Protein AF-A0A318T5K5-F1 (afdb_monomer_lite)

Organism: NCBI:txid314237

InterPro domains:
  IPR006528 Phage head morphogenesis domain [PF04233] (236-348)

Structure (mmCIF, N/CA/C/O backbone):
data_AF-A0A318T5K5-F1
#
_entry.id   AF-A0A318T5K5-F1
#
loop_
_atom_site.group_PDB
_atom_site.id
_atom_site.type_symbol
_atom_site.label_atom_id
_atom_site.label_alt_id
_atom_site.label_comp_id
_atom_site.label_asym_id
_atom_site.label_entity_id
_atom_site.label_seq_id
_atom_site.pdbx_PDB_ins_code
_atom_site.Cartn_x
_atom_site.Cartn_y
_atom_site.Cartn_z
_atom_site.occupancy
_atom_site.B_iso_or_equiv
_atom_site.auth_seq_id
_atom_site.auth_comp_id
_atom_site.auth_asym_id
_atom_site.auth_atom_id
_atom_site.pdbx_PDB_model_num
ATOM 1 N N . MET A 1 1 ? 43.529 74.115 12.058 1.00 31.30 1 MET A N 1
ATOM 2 C CA . MET A 1 1 ? 42.059 74.307 12.069 1.00 31.30 1 MET A CA 1
ATOM 3 C C . MET A 1 1 ? 41.408 73.119 11.361 1.00 31.30 1 MET A C 1
ATOM 5 O O . MET A 1 1 ? 42.094 72.439 10.617 1.00 31.30 1 MET A O 1
ATOM 9 N N . SER A 1 2 ? 40.163 72.822 11.719 1.00 29.81 2 SER A N 1
ATOM 10 C CA . SER A 1 2 ? 39.482 71.515 11.804 1.00 29.81 2 SER A CA 1
ATOM 11 C C . SER A 1 2 ? 39.130 70.724 10.528 1.00 29.81 2 SER A C 1
ATOM 13 O O . SER A 1 2 ? 38.840 71.334 9.507 1.00 29.81 2 SER A O 1
ATOM 15 N N . MET A 1 3 ? 38.928 69.406 10.763 1.00 29.36 3 MET A N 1
ATOM 16 C CA . MET A 1 3 ? 37.902 68.467 10.219 1.00 29.36 3 MET A CA 1
ATOM 17 C C . MET A 1 3 ? 37.990 68.085 8.718 1.00 29.36 3 MET A C 1
ATOM 19 O O . MET A 1 3 ? 38.374 68.901 7.899 1.00 29.36 3 MET A O 1
ATOM 23 N N . ASP A 1 4 ? 37.671 66.864 8.256 1.00 35.84 4 ASP A N 1
ATOM 24 C CA . ASP A 1 4 ? 36.642 65.900 8.692 1.00 35.84 4 ASP A CA 1
ATOM 25 C C . ASP A 1 4 ? 36.812 64.495 8.027 1.00 35.84 4 ASP A C 1
ATOM 27 O O . ASP A 1 4 ? 37.398 64.411 6.949 1.00 35.84 4 ASP A O 1
ATOM 31 N N . ARG A 1 5 ? 36.146 63.466 8.604 1.00 31.28 5 ARG A N 1
ATOM 32 C CA . ARG A 1 5 ? 35.681 62.152 8.040 1.00 31.28 5 ARG A CA 1
ATOM 33 C C . ARG A 1 5 ? 36.739 61.102 7.597 1.00 31.28 5 ARG A C 1
ATOM 35 O O . ARG A 1 5 ? 37.682 61.433 6.904 1.00 31.28 5 ARG A O 1
ATOM 42 N N . ARG A 1 6 ? 36.624 59.777 7.835 1.00 28.22 6 ARG A N 1
ATOM 43 C CA . ARG A 1 6 ? 35.539 58.881 8.319 1.00 28.22 6 ARG A CA 1
ATOM 44 C C . ARG A 1 6 ? 36.108 57.526 8.835 1.00 28.22 6 ARG A C 1
ATOM 46 O O . ARG A 1 6 ? 36.976 56.948 8.189 1.00 28.22 6 ARG A O 1
ATOM 53 N N . GLU A 1 7 ? 35.566 57.059 9.966 1.00 28.12 7 GLU A N 1
ATOM 54 C CA . GLU A 1 7 ? 35.628 55.740 10.659 1.00 28.12 7 GLU A CA 1
ATOM 55 C C . GLU A 1 7 ? 35.096 54.536 9.839 1.00 28.12 7 GLU A C 1
ATOM 57 O O . GLU A 1 7 ? 34.451 54.757 8.819 1.00 28.12 7 GLU A O 1
ATOM 62 N N . ALA A 1 8 ? 35.126 53.248 10.238 1.00 28.94 8 ALA A N 1
ATOM 63 C CA . ALA A 1 8 ? 35.823 52.356 11.203 1.00 28.94 8 ALA A CA 1
ATOM 64 C C . ALA A 1 8 ? 34.998 51.024 11.187 1.00 28.94 8 ALA A C 1
ATOM 66 O O . ALA A 1 8 ? 33.782 51.070 11.044 1.00 28.94 8 ALA A O 1
ATOM 67 N N . VAL A 1 9 ? 35.573 49.824 11.029 1.00 30.38 9 VAL A N 1
ATOM 68 C CA . VAL A 1 9 ? 36.109 48.873 12.038 1.00 30.38 9 VAL A CA 1
ATOM 69 C C . VAL A 1 9 ? 35.074 48.148 12.937 1.00 30.38 9 VAL A C 1
ATOM 71 O O . VAL A 1 9 ? 34.324 48.738 13.701 1.00 30.38 9 VAL A O 1
ATOM 74 N N . TYR A 1 10 ? 35.151 46.812 12.856 1.00 26.25 10 TYR A N 1
ATOM 75 C CA . TYR A 1 10 ? 34.650 45.726 13.721 1.00 26.25 10 TYR A CA 1
ATOM 76 C C . TYR A 1 10 ? 35.049 45.839 15.214 1.00 26.25 10 TYR A C 1
ATOM 78 O O . TYR A 1 10 ? 36.220 46.108 15.473 1.00 26.25 10 TYR A O 1
ATOM 86 N N . ARG A 1 11 ? 34.194 45.414 16.176 1.00 27.47 11 ARG A N 1
ATOM 87 C CA . ARG A 1 11 ? 34.584 44.555 17.338 1.00 27.47 11 ARG A CA 1
ATOM 88 C C . ARG A 1 11 ? 33.427 44.106 18.262 1.00 27.47 11 ARG A C 1
ATOM 90 O O . ARG A 1 11 ? 32.378 44.724 18.332 1.00 27.47 11 ARG A O 1
ATOM 97 N N . ARG A 1 12 ? 33.714 42.980 18.937 1.00 29.92 12 ARG A N 1
ATOM 98 C CA . ARG A 1 12 ? 32.944 42.066 19.819 1.00 29.92 12 ARG A CA 1
ATOM 99 C C . ARG A 1 12 ? 32.462 42.637 21.171 1.00 29.92 12 ARG A C 1
ATOM 101 O O . ARG A 1 12 ? 33.115 43.525 21.707 1.00 29.92 12 ARG A O 1
ATOM 108 N N . GLY A 1 13 ? 31.490 41.951 21.800 1.00 23.11 13 GLY A N 1
ATOM 109 C CA . GLY A 1 13 ? 31.272 41.924 23.263 1.00 23.11 13 GLY A CA 1
ATOM 110 C C . GLY A 1 13 ? 30.099 41.030 23.737 1.00 23.11 13 GLY A C 1
ATOM 111 O O . GLY A 1 13 ? 29.028 41.082 23.149 1.00 23.11 13 GLY A O 1
ATOM 112 N N . ASP A 1 14 ? 30.334 40.220 24.781 1.00 26.58 14 ASP A N 1
ATOM 113 C CA . ASP A 1 14 ? 29.481 39.208 25.462 1.00 26.58 14 ASP A CA 1
ATOM 114 C C . ASP A 1 14 ? 28.207 39.710 26.199 1.00 26.58 14 ASP A C 1
ATOM 116 O O . ASP A 1 14 ? 28.226 40.820 26.726 1.00 26.58 14 ASP A O 1
ATOM 120 N N . ARG A 1 15 ? 27.192 38.831 26.418 1.00 25.58 15 ARG A N 1
ATOM 121 C CA . ARG A 1 15 ? 26.693 38.316 27.744 1.00 25.58 15 ARG A CA 1
ATOM 122 C C . ARG A 1 15 ? 25.262 37.702 27.741 1.00 25.58 15 ARG A C 1
ATOM 124 O O . ARG A 1 15 ? 24.464 37.911 26.842 1.00 25.58 15 ARG A O 1
ATOM 131 N N . MET A 1 16 ? 25.022 36.899 28.790 1.00 23.95 16 MET A N 1
ATOM 132 C CA . MET A 1 16 ? 23.966 35.916 29.128 1.00 23.95 16 MET A CA 1
ATOM 133 C C . MET A 1 16 ? 22.477 36.345 29.253 1.00 23.95 16 MET A C 1
ATOM 135 O O . MET A 1 16 ? 22.169 37.397 29.791 1.00 23.95 16 MET A O 1
ATOM 139 N N . LEU A 1 17 ? 21.615 35.353 28.948 1.00 25.31 17 LEU A N 1
ATOM 140 C CA . LEU A 1 17 ? 20.371 34.857 29.597 1.00 25.31 17 LEU A CA 1
ATOM 141 C C . LEU A 1 17 ? 19.107 35.735 29.832 1.00 25.31 17 LEU A C 1
ATOM 143 O O . LEU A 1 17 ? 19.055 36.617 30.680 1.00 25.31 17 LEU A O 1
ATOM 147 N N . SER A 1 18 ? 18.014 35.186 29.274 1.00 23.92 18 SER A N 1
ATOM 148 C CA . SER A 1 18 ? 16.604 35.162 29.721 1.00 23.92 18 SER A CA 1
ATOM 149 C C . SER A 1 18 ? 15.608 36.205 29.181 1.00 23.92 18 SER A C 1
ATOM 151 O O . SER A 1 18 ? 15.748 37.402 29.390 1.00 23.92 18 SER A O 1
ATOM 153 N N . THR A 1 19 ? 14.539 35.661 28.574 1.00 23.31 19 THR A N 1
ATOM 154 C CA . THR A 1 19 ? 13.093 35.992 28.658 1.00 23.31 19 THR A CA 1
ATOM 155 C C . THR A 1 19 ? 12.359 36.212 27.323 1.00 23.31 19 THR A C 1
ATOM 157 O O . THR A 1 19 ? 12.718 37.039 26.501 1.00 23.31 19 THR A O 1
ATOM 160 N N . PHE A 1 20 ? 11.315 35.389 27.152 1.00 22.02 20 PHE A N 1
ATOM 161 C CA . PHE A 1 20 ? 10.048 35.581 26.434 1.00 22.02 20 PHE A CA 1
ATOM 162 C C . PHE A 1 20 ? 9.992 36.277 25.054 1.00 22.02 20 PHE A C 1
ATOM 164 O O . PHE A 1 20 ? 10.035 37.490 24.927 1.00 22.02 20 PHE A O 1
ATOM 171 N N . SER A 1 21 ? 9.653 35.448 24.056 1.00 25.73 21 SER A N 1
ATOM 172 C CA . SER A 1 21 ? 8.595 35.654 23.050 1.00 25.73 21 SER A CA 1
ATOM 173 C C . SER A 1 21 ? 8.495 37.019 22.351 1.00 25.73 21 SER A C 1
ATOM 175 O O . SER A 1 21 ? 7.758 37.894 22.789 1.00 25.73 21 SER A O 1
ATOM 177 N N . SER A 1 22 ? 9.068 37.129 21.152 1.00 25.11 22 SER A N 1
ATOM 178 C CA . SER A 1 22 ? 8.333 37.411 19.903 1.00 25.11 22 SER A CA 1
ATOM 179 C C . SER A 1 22 ? 9.318 37.616 18.743 1.00 25.11 22 SER A C 1
ATOM 181 O O . SER A 1 22 ? 10.411 38.133 18.938 1.00 25.11 22 SER A O 1
ATOM 183 N N . LEU A 1 23 ? 8.899 37.217 17.536 1.00 27.61 23 LEU A N 1
ATOM 184 C CA . LEU A 1 23 ? 9.458 37.635 16.240 1.00 27.61 23 LEU A CA 1
ATOM 185 C C . LEU A 1 23 ? 10.866 37.137 15.864 1.00 27.61 23 LEU A C 1
ATOM 187 O O . LEU A 1 23 ? 11.810 37.913 15.864 1.00 27.61 23 LEU A O 1
ATOM 191 N N . ILE A 1 24 ? 10.968 35.902 15.352 1.00 24.22 24 ILE A N 1
ATOM 192 C CA . ILE A 1 24 ? 11.846 35.615 14.199 1.00 24.22 24 ILE A CA 1
ATOM 193 C C . ILE A 1 24 ? 11.103 34.661 13.254 1.00 24.22 24 ILE A C 1
ATOM 195 O O . ILE A 1 24 ? 11.117 33.445 13.417 1.00 24.22 24 ILE A O 1
ATOM 199 N N . ASN A 1 25 ? 10.425 35.255 12.273 1.00 26.77 25 ASN A N 1
ATOM 200 C CA . ASN A 1 25 ? 10.094 34.626 10.998 1.00 26.77 25 ASN A CA 1
ATOM 201 C C . ASN A 1 25 ? 11.097 35.143 9.955 1.00 26.77 25 ASN A C 1
ATOM 203 O O . ASN A 1 25 ? 11.581 36.266 10.081 1.00 26.77 25 ASN A O 1
ATOM 207 N N . TYR A 1 26 ? 11.320 34.332 8.919 1.00 29.98 26 TYR A N 1
ATOM 208 C CA . TYR A 1 26 ? 12.215 34.521 7.766 1.00 29.98 26 TYR A CA 1
ATOM 209 C C . TYR A 1 26 ? 13.658 34.023 7.920 1.00 29.98 26 TYR A C 1
ATOM 211 O O . TYR A 1 26 ? 14.627 34.722 7.647 1.00 29.98 26 TYR A O 1
ATOM 219 N N . SER A 1 27 ? 13.791 32.728 8.195 1.00 24.48 27 SER A N 1
ATOM 220 C CA . SER A 1 27 ? 14.726 31.905 7.426 1.00 24.48 27 SER A CA 1
ATOM 221 C C . SER A 1 27 ? 13.910 30.844 6.695 1.00 24.48 27 SER A C 1
ATOM 223 O O . SER A 1 27 ? 13.472 29.849 7.264 1.00 24.48 27 SER A O 1
ATOM 225 N N . THR A 1 28 ? 13.617 31.108 5.422 1.00 23.94 28 THR A N 1
ATOM 226 C CA . THR A 1 28 ? 13.055 30.123 4.495 1.00 23.94 28 THR A CA 1
ATOM 227 C C . THR A 1 28 ? 13.914 28.861 4.535 1.00 23.94 28 THR A C 1
ATOM 229 O O . THR A 1 28 ? 15.079 28.919 4.131 1.00 23.94 28 THR A O 1
ATOM 232 N N . PRO A 1 29 ? 13.379 27.705 4.960 1.00 28.28 29 PRO A N 1
ATOM 233 C CA . PRO A 1 29 ? 13.976 26.446 4.577 1.00 28.28 29 PRO A CA 1
ATOM 234 C C . PRO A 1 29 ? 13.753 26.338 3.070 1.00 28.28 29 PRO A C 1
ATOM 236 O O . PRO A 1 29 ? 12.611 26.393 2.610 1.00 28.28 29 PRO A O 1
ATOM 239 N N . ILE A 1 30 ? 14.825 26.192 2.293 1.00 29.45 30 ILE A N 1
ATOM 240 C CA . ILE A 1 30 ? 14.720 25.685 0.923 1.00 29.45 30 ILE A CA 1
ATOM 241 C C . ILE A 1 30 ? 14.220 24.244 1.060 1.00 29.45 30 ILE A C 1
ATOM 243 O O . ILE A 1 30 ? 14.982 23.290 1.201 1.00 29.45 30 ILE A O 1
ATOM 247 N N . ALA A 1 31 ? 12.901 24.106 1.143 1.00 27.83 31 ALA A N 1
ATOM 248 C CA . ALA A 1 31 ? 12.219 22.839 1.134 1.00 27.83 31 ALA A CA 1
ATOM 249 C C . ALA A 1 31 ? 12.246 22.342 -0.309 1.00 27.83 31 ALA A C 1
ATOM 251 O O . ALA A 1 31 ? 11.509 22.835 -1.160 1.00 27.83 31 ALA A O 1
ATOM 252 N N . PHE A 1 32 ? 13.065 21.329 -0.585 1.00 30.86 32 PHE A N 1
ATOM 253 C CA . PHE A 1 32 ? 12.834 20.441 -1.721 1.00 30.86 32 PHE A CA 1
ATOM 254 C C . PHE A 1 32 ? 11.545 19.641 -1.463 1.00 30.86 32 PHE A C 1
ATOM 256 O O . PHE A 1 32 ? 11.565 18.445 -1.157 1.00 30.86 32 PHE A O 1
ATOM 263 N N . ALA A 1 33 ? 10.395 20.307 -1.555 1.00 33.12 33 ALA A N 1
ATOM 264 C CA . ALA A 1 33 ? 9.117 19.647 -1.730 1.00 33.12 33 ALA A CA 1
ATOM 265 C C . ALA A 1 33 ? 9.104 19.099 -3.161 1.00 33.12 33 ALA A C 1
ATOM 267 O O . ALA A 1 33 ? 8.717 19.788 -4.095 1.00 33.12 33 ALA A O 1
ATOM 268 N N . LYS A 1 34 ? 9.598 17.864 -3.341 1.00 39.56 34 LYS A N 1
ATOM 269 C CA . LYS A 1 34 ? 9.321 17.079 -4.553 1.00 39.56 34 LYS A CA 1
ATOM 270 C C . LYS A 1 34 ? 7.814 17.161 -4.806 1.00 39.56 34 LYS A C 1
ATOM 272 O O . LYS A 1 34 ? 7.055 16.702 -3.948 1.00 39.56 34 LYS A O 1
ATOM 277 N N . GLU A 1 35 ? 7.419 17.745 -5.935 1.00 39.66 35 GLU A N 1
ATOM 278 C CA . GLU A 1 35 ? 6.051 17.704 -6.454 1.00 39.66 35 GLU A CA 1
ATOM 279 C C . GLU A 1 35 ? 5.496 16.289 -6.269 1.00 39.66 35 GLU A C 1
ATOM 281 O O . GLU A 1 35 ? 6.107 15.295 -6.685 1.00 39.66 35 GLU A O 1
ATOM 286 N N . LYS A 1 36 ? 4.374 16.176 -5.554 1.00 48.09 36 LYS A N 1
ATOM 287 C CA . LYS A 1 36 ? 3.656 14.910 -5.446 1.00 48.09 36 LYS A CA 1
ATOM 288 C C . LYS A 1 36 ? 3.173 14.575 -6.860 1.00 48.09 36 LYS A C 1
ATOM 290 O O . LYS A 1 36 ? 2.501 15.381 -7.487 1.00 48.09 36 LYS A O 1
ATOM 295 N N . SER A 1 37 ? 3.561 13.412 -7.383 1.00 59.84 37 SER A N 1
ATOM 296 C CA . SER A 1 37 ? 3.085 12.942 -8.690 1.00 59.84 37 SER A CA 1
ATOM 297 C C . SER A 1 37 ? 1.551 12.928 -8.711 1.00 59.84 37 SER A C 1
ATOM 299 O O . SER A 1 37 ? 0.937 12.499 -7.731 1.00 59.84 37 SER A O 1
ATOM 301 N N . SER A 1 38 ? 0.945 13.354 -9.823 1.00 79.50 38 SER A N 1
ATOM 302 C CA . SER A 1 38 ? -0.515 13.364 -10.023 1.00 79.50 38 SER A CA 1
ATOM 303 C C . SER A 1 38 ? -1.174 12.008 -9.730 1.00 79.50 38 SER A C 1
ATOM 305 O O . SER A 1 38 ? -2.303 11.960 -9.240 1.00 79.50 38 SER A O 1
ATOM 307 N N . ASP A 1 39 ? -0.445 10.913 -9.963 1.00 86.69 39 ASP A N 1
ATOM 308 C CA . ASP A 1 39 ? -0.855 9.534 -9.686 1.00 86.69 39 ASP A CA 1
ATOM 309 C C . ASP A 1 39 ? -0.988 9.263 -8.178 1.00 86.69 39 ASP A C 1
ATOM 311 O O . ASP A 1 39 ? -2.012 8.772 -7.708 1.00 86.69 39 ASP A O 1
ATOM 315 N N . TYR A 1 40 ? 0.004 9.684 -7.388 1.00 90.19 40 TYR A N 1
ATOM 316 C CA . TYR A 1 40 ? -0.041 9.561 -5.930 1.00 90.19 40 TYR A CA 1
ATOM 317 C C . TYR A 1 40 ? -1.205 10.363 -5.337 1.00 90.19 40 TYR A C 1
ATOM 319 O O . TYR A 1 40 ? -1.938 9.857 -4.493 1.00 90.19 40 TYR A O 1
ATOM 327 N N . GLU A 1 41 ? -1.427 11.592 -5.809 1.00 90.75 41 GLU A N 1
ATOM 328 C CA . GLU A 1 41 ? -2.555 12.404 -5.344 1.00 90.75 41 GLU A CA 1
ATOM 329 C C . GLU A 1 41 ? -3.916 11.805 -5.709 1.00 90.75 41 GLU A C 1
ATOM 331 O O . GLU A 1 41 ? -4.863 11.928 -4.929 1.00 90.75 41 GLU A O 1
ATOM 336 N N . ARG A 1 42 ? -4.032 11.146 -6.874 1.00 93.19 42 ARG A N 1
ATOM 337 C CA . ARG A 1 42 ? -5.241 10.393 -7.237 1.00 93.19 42 ARG A CA 1
ATOM 338 C C . ARG A 1 42 ? -5.505 9.299 -6.208 1.00 93.19 42 ARG A C 1
ATOM 340 O O . ARG A 1 42 ? -6.592 9.272 -5.631 1.00 93.19 42 ARG A O 1
ATOM 347 N N . VAL A 1 43 ? -4.511 8.449 -5.952 1.00 94.25 43 VAL A N 1
ATOM 348 C CA . VAL A 1 43 ? -4.656 7.310 -5.037 1.00 94.25 43 VAL A CA 1
ATOM 349 C C . VAL A 1 43 ? -4.958 7.783 -3.614 1.00 94.25 43 VAL A C 1
ATOM 351 O O . VAL A 1 43 ? -5.844 7.239 -2.967 1.00 94.25 43 VAL A O 1
ATOM 354 N N . GLU A 1 44 ? -4.309 8.840 -3.134 1.00 92.94 44 GLU A N 1
ATOM 355 C CA . GLU A 1 44 ? -4.573 9.407 -1.804 1.00 92.94 44 GLU A CA 1
ATOM 356 C C . GLU A 1 44 ? -6.002 9.950 -1.652 1.00 92.94 44 GLU A C 1
ATOM 358 O O . GLU A 1 44 ? -6.652 9.738 -0.621 1.00 92.94 44 GLU A O 1
ATOM 363 N N . ARG A 1 45 ? -6.530 10.626 -2.685 1.00 93.94 45 ARG A N 1
ATOM 364 C CA . ARG A 1 45 ? -7.928 11.090 -2.701 1.00 93.94 45 ARG A CA 1
ATOM 365 C C . ARG A 1 45 ? -8.910 9.919 -2.719 1.00 93.94 45 ARG A C 1
ATOM 367 O O . ARG A 1 45 ? -9.915 9.961 -2.003 1.00 93.94 45 ARG A O 1
ATOM 374 N N . LEU A 1 46 ? -8.612 8.878 -3.499 1.00 95.31 46 LEU A N 1
ATOM 375 C CA . LEU A 1 46 ? -9.397 7.646 -3.549 1.00 95.31 46 LEU A CA 1
ATOM 376 C C . LEU A 1 46 ? -9.433 6.967 -2.172 1.00 95.31 46 LEU A C 1
ATOM 378 O O . LEU A 1 46 ? -10.519 6.713 -1.651 1.00 95.31 46 LEU A O 1
ATOM 382 N N . VAL A 1 47 ? -8.266 6.751 -1.554 1.00 95.81 47 VAL A N 1
ATOM 383 C CA . VAL A 1 47 ? -8.131 6.158 -0.213 1.00 95.81 47 VAL A CA 1
ATOM 384 C C . VAL A 1 47 ? -8.941 6.953 0.805 1.00 95.81 47 VAL A C 1
ATOM 386 O O . VAL A 1 47 ? -9.805 6.384 1.466 1.00 95.81 47 VAL A O 1
ATOM 389 N N . SER A 1 48 ? -8.760 8.274 0.868 1.00 94.38 48 SER A N 1
ATOM 390 C CA . SER A 1 48 ? -9.474 9.135 1.823 1.00 94.38 48 SER A CA 1
ATOM 391 C C . SER A 1 48 ? -11.001 9.043 1.684 1.00 94.38 48 SER A C 1
ATOM 393 O O . SER A 1 48 ? -11.731 9.027 2.680 1.00 94.38 48 SER A O 1
ATOM 395 N N . THR A 1 49 ? -11.493 8.967 0.443 1.00 95.62 49 THR A N 1
ATOM 396 C CA . THR A 1 49 ? -12.928 8.859 0.137 1.00 95.62 49 THR A CA 1
ATOM 397 C C . THR A 1 49 ? -13.481 7.499 0.559 1.00 95.62 49 THR A C 1
ATOM 399 O O . THR A 1 49 ? -14.509 7.419 1.236 1.00 95.62 49 THR A O 1
ATOM 402 N N . LEU A 1 50 ? -12.787 6.419 0.200 1.00 97.19 50 LEU A N 1
ATOM 403 C CA . LEU A 1 50 ? -13.224 5.056 0.491 1.00 97.19 50 LEU A CA 1
ATOM 404 C C . LEU A 1 50 ? -13.099 4.721 1.986 1.00 97.19 50 LEU A C 1
ATOM 406 O O . LEU A 1 50 ? -14.016 4.116 2.543 1.00 97.19 50 LEU A O 1
ATOM 410 N N . GLU A 1 51 ? -12.073 5.219 2.681 1.00 97.69 51 GLU A N 1
ATOM 411 C CA . GLU A 1 51 ? -11.946 5.098 4.140 1.00 97.69 51 GLU A CA 1
ATOM 412 C C . GLU A 1 51 ? -13.133 5.738 4.871 1.00 97.69 51 GLU A C 1
ATOM 414 O O . GLU A 1 51 ? -13.633 5.195 5.861 1.00 97.69 51 GLU A O 1
ATOM 419 N N . ALA A 1 52 ? -13.624 6.886 4.388 1.00 97.44 52 ALA A N 1
ATOM 420 C CA . ALA A 1 52 ? -14.793 7.535 4.972 1.00 97.44 52 ALA A CA 1
ATOM 421 C C . ALA A 1 52 ? -16.047 6.649 4.884 1.00 97.44 52 ALA A C 1
ATOM 423 O O . ALA A 1 52 ? -16.846 6.636 5.825 1.00 97.44 52 ALA A O 1
ATOM 424 N N . SER A 1 53 ? -16.195 5.871 3.804 1.00 96.88 53 SER A N 1
ATOM 425 C CA . SER A 1 53 ? -17.324 4.953 3.619 1.00 96.88 53 SER A CA 1
ATOM 426 C C . SER A 1 53 ? -17.295 3.783 4.612 1.00 96.88 53 SER A C 1
ATOM 428 O O . SER A 1 53 ? -18.305 3.527 5.276 1.00 96.88 53 SER A O 1
ATOM 430 N N . VAL A 1 54 ? -16.131 3.149 4.805 1.00 97.62 54 VAL A N 1
ATOM 431 C CA . VAL A 1 54 ? -15.937 2.042 5.760 1.00 97.62 54 VAL A CA 1
ATOM 432 C C . VAL A 1 54 ? -16.087 2.539 7.196 1.00 97.62 54 VAL A C 1
ATOM 434 O O . VAL A 1 54 ? -16.806 1.934 7.994 1.00 97.62 54 VAL A O 1
ATOM 437 N N . ARG A 1 55 ? -15.504 3.703 7.517 1.00 98.19 55 ARG A N 1
ATOM 438 C CA . ARG A 1 55 ? -15.666 4.356 8.826 1.00 98.19 55 ARG A CA 1
ATOM 439 C C . ARG A 1 55 ? -17.136 4.624 9.140 1.00 98.19 55 ARG A C 1
ATOM 441 O O . ARG A 1 55 ? -17.595 4.331 10.243 1.00 98.19 55 ARG A O 1
ATOM 448 N N . ALA A 1 56 ? -17.882 5.174 8.182 1.00 97.38 56 ALA A N 1
ATOM 449 C CA . ALA A 1 56 ? -19.304 5.447 8.354 1.00 97.38 56 ALA A CA 1
ATOM 450 C C . ALA A 1 56 ? -20.120 4.154 8.509 1.00 97.38 56 ALA A C 1
ATOM 452 O O . ALA A 1 56 ? -21.046 4.118 9.316 1.00 97.38 56 ALA A O 1
ATOM 453 N N . ALA A 1 57 ? -19.769 3.091 7.781 1.00 97.44 57 ALA A N 1
ATOM 454 C CA . ALA A 1 57 ? -20.424 1.794 7.901 1.00 97.44 57 ALA A CA 1
ATOM 455 C C . ALA A 1 57 ? -20.230 1.186 9.301 1.00 97.44 57 ALA A C 1
ATOM 457 O O . ALA A 1 57 ? -21.210 0.768 9.916 1.00 97.44 57 ALA A O 1
ATOM 458 N N . PHE A 1 58 ? -19.013 1.249 9.853 1.00 98.12 58 PHE A N 1
ATOM 459 C CA . PHE A 1 58 ? -18.733 0.783 11.214 1.00 98.12 58 PHE A CA 1
ATOM 460 C C . PHE A 1 58 ? -19.473 1.596 12.280 1.00 98.12 58 PHE A C 1
ATOM 462 O O . PHE A 1 58 ? -20.087 1.029 13.180 1.00 98.12 58 PHE A O 1
ATOM 469 N N . LEU A 1 59 ? -19.478 2.927 12.171 1.00 97.88 59 LEU A N 1
ATOM 470 C CA . LEU A 1 59 ? -20.210 3.770 13.122 1.00 97.88 59 LEU A CA 1
ATOM 471 C C . LEU A 1 59 ? -21.724 3.522 13.062 1.00 97.88 59 LEU A C 1
ATOM 473 O O . LEU A 1 59 ? -22.364 3.460 14.110 1.00 97.88 59 LEU A O 1
ATOM 477 N N . ARG A 1 60 ? -22.291 3.318 11.863 1.00 97.31 60 ARG A N 1
ATOM 478 C CA . ARG A 1 60 ? -23.698 2.916 11.704 1.00 97.31 60 ARG A CA 1
ATOM 479 C C . ARG A 1 60 ? -23.973 1.544 12.306 1.00 97.31 60 ARG A C 1
ATOM 481 O O . ARG A 1 60 ? -25.014 1.381 12.933 1.00 97.31 60 ARG A O 1
ATOM 488 N N . PHE A 1 61 ? -23.063 0.581 12.144 1.00 96.94 61 PHE A N 1
ATOM 489 C CA . PHE A 1 61 ? -23.153 -0.722 12.806 1.00 96.94 61 PHE A CA 1
ATOM 490 C C . PHE A 1 61 ? -23.299 -0.541 14.322 1.00 96.94 61 PHE A C 1
ATOM 492 O O . PHE A 1 61 ? -24.299 -0.981 14.885 1.00 96.94 61 PHE A O 1
ATOM 499 N N . VAL A 1 62 ? -22.374 0.183 14.961 1.00 97.69 62 VAL A N 1
ATOM 500 C CA . VAL A 1 62 ? -22.411 0.410 16.414 1.00 97.69 62 VAL A CA 1
ATOM 501 C C . VAL A 1 62 ? -23.716 1.093 16.831 1.00 97.69 62 VAL A C 1
ATOM 503 O O . VAL A 1 62 ? -24.394 0.611 17.733 1.00 97.69 62 VAL A O 1
ATOM 506 N N . GLN A 1 63 ? -24.109 2.167 16.139 1.00 96.88 63 GLN A N 1
ATOM 507 C CA . GLN A 1 63 ? -25.353 2.893 16.424 1.00 96.88 63 GLN A CA 1
ATOM 508 C C . GLN A 1 63 ? -26.600 2.013 16.289 1.00 96.88 63 GLN A C 1
ATOM 510 O O . GLN A 1 63 ? -27.502 2.103 17.116 1.00 96.88 63 GLN A O 1
ATOM 515 N N . THR A 1 64 ? -26.650 1.157 15.265 1.00 96.44 64 THR A N 1
ATOM 516 C CA . THR A 1 64 ? -27.805 0.288 15.002 1.00 96.44 64 THR A CA 1
ATOM 517 C C . THR A 1 64 ? -27.946 -0.772 16.086 1.00 96.44 64 THR A C 1
ATOM 519 O O . THR A 1 64 ? -29.039 -0.965 16.610 1.00 96.44 64 THR A O 1
ATOM 522 N N . VAL A 1 65 ? -26.850 -1.432 16.471 1.00 96.25 65 VAL A N 1
ATOM 523 C CA . VAL A 1 65 ? -26.894 -2.477 17.507 1.00 96.25 65 VAL A CA 1
ATOM 524 C C . VAL A 1 65 ? -27.125 -1.873 18.900 1.00 96.25 65 VAL A C 1
ATOM 526 O O . VAL A 1 65 ? -27.788 -2.484 19.726 1.00 96.25 65 VAL A O 1
ATOM 529 N N . GLN A 1 66 ? -26.658 -0.647 19.161 1.00 95.75 66 GLN A N 1
ATOM 530 C CA . GLN A 1 66 ? -26.919 0.068 20.421 1.00 95.75 66 GLN A CA 1
ATOM 531 C C . GLN A 1 66 ? -28.294 0.758 20.495 1.00 95.75 66 GLN A C 1
ATOM 533 O O . GLN A 1 66 ? -28.573 1.424 21.503 1.00 95.75 66 GLN A O 1
ATOM 538 N N . SER A 1 67 ? -29.120 0.644 19.450 1.00 95.75 67 SER A N 1
ATOM 539 C CA . SER A 1 67 ? -30.469 1.214 19.413 1.00 95.75 67 SER A CA 1
ATOM 540 C C . SER A 1 67 ? -31.401 0.526 20.409 1.00 95.75 67 SER A C 1
ATOM 542 O O . SER A 1 67 ? -31.220 -0.647 20.733 1.00 95.75 67 SER A O 1
ATOM 544 N N . ASP A 1 68 ? -32.428 1.241 20.869 1.00 94.00 68 ASP A N 1
ATOM 545 C CA . ASP A 1 68 ? -33.397 0.694 21.825 1.00 94.00 68 ASP A CA 1
ATOM 546 C C . ASP A 1 68 ? -34.131 -0.533 21.262 1.00 94.00 68 ASP A C 1
ATOM 548 O O . ASP A 1 68 ? -34.447 -1.456 22.006 1.00 94.00 68 ASP A O 1
ATOM 552 N N . GLU A 1 69 ? -34.358 -0.587 19.947 1.00 93.81 69 GLU A N 1
ATOM 553 C CA . GLU A 1 69 ? -34.957 -1.746 19.276 1.00 93.81 69 GLU A CA 1
ATOM 554 C C . GLU A 1 69 ? -34.082 -2.996 19.412 1.00 93.81 69 GLU A C 1
ATOM 556 O O . GLU A 1 69 ? -34.512 -3.998 19.980 1.00 93.81 69 GLU A O 1
ATOM 561 N N . ALA A 1 70 ? -32.826 -2.914 18.961 1.00 93.25 70 ALA A N 1
ATOM 562 C CA . ALA A 1 70 ? -31.897 -4.040 19.015 1.00 93.25 70 ALA A CA 1
ATOM 563 C C . ALA A 1 70 ? -31.581 -4.446 20.463 1.00 93.25 70 ALA A C 1
ATOM 565 O O . ALA A 1 70 ? -31.494 -5.631 20.782 1.00 93.25 70 ALA A O 1
ATOM 566 N N . MET A 1 71 ? -31.456 -3.470 21.368 1.00 93.31 71 MET A N 1
ATOM 567 C CA . MET A 1 71 ? -31.183 -3.745 22.776 1.00 93.31 71 MET A CA 1
ATOM 568 C C . MET A 1 71 ? -32.366 -4.391 23.500 1.00 93.31 71 MET A C 1
ATOM 570 O O . MET A 1 71 ? -32.129 -5.145 24.443 1.00 93.31 71 MET A O 1
ATOM 574 N N . ARG A 1 72 ? -33.615 -4.149 23.074 1.00 92.50 72 ARG A N 1
ATOM 575 C CA . ARG A 1 72 ? -34.787 -4.872 23.597 1.00 92.50 72 ARG A CA 1
ATOM 576 C C . ARG A 1 72 ? -34.737 -6.354 23.233 1.00 92.50 72 ARG A C 1
ATOM 578 O O . ARG A 1 72 ? -34.886 -7.182 24.127 1.00 92.50 72 ARG A O 1
ATOM 585 N N . GLU A 1 73 ? -34.457 -6.675 21.969 1.00 92.44 73 GLU A N 1
ATOM 586 C CA . GLU A 1 73 ? -34.286 -8.061 21.499 1.00 92.44 73 GLU A CA 1
ATOM 587 C C . GLU A 1 73 ? -33.138 -8.762 22.251 1.00 92.44 73 GLU A C 1
ATOM 589 O O . GLU A 1 73 ? -33.307 -9.845 22.809 1.00 92.44 73 GLU A O 1
ATOM 594 N N . ILE A 1 74 ? -31.974 -8.109 22.351 1.00 93.12 74 ILE A N 1
ATOM 595 C CA . ILE A 1 74 ? -30.807 -8.640 23.072 1.00 93.12 74 ILE A CA 1
ATOM 596 C C . ILE A 1 74 ? -31.122 -8.872 24.557 1.00 93.12 74 ILE A C 1
ATOM 598 O O . ILE A 1 74 ? -30.757 -9.910 25.109 1.00 93.12 74 ILE A O 1
ATOM 602 N N . ALA A 1 75 ? -31.798 -7.929 25.219 1.00 91.75 75 ALA A N 1
ATOM 603 C CA . ALA A 1 75 ? -32.146 -8.054 26.632 1.00 91.75 75 ALA A CA 1
ATOM 604 C C . ALA A 1 75 ? -33.115 -9.217 26.902 1.00 91.75 75 ALA A C 1
ATOM 606 O O . ALA A 1 75 ? -33.010 -9.848 27.954 1.00 91.75 75 ALA A O 1
ATOM 607 N N . GLU A 1 76 ? -34.019 -9.531 25.967 1.00 91.50 76 GLU A N 1
ATOM 608 C CA . GLU A 1 76 ? -34.903 -10.698 26.068 1.00 91.50 76 GLU A CA 1
ATOM 609 C C . GLU A 1 76 ? -34.101 -12.007 26.079 1.00 91.50 76 GLU A C 1
ATOM 611 O O . GLU A 1 76 ? -34.307 -12.848 26.958 1.00 91.50 76 GLU A O 1
ATOM 616 N N . PHE A 1 77 ? -33.142 -12.159 25.159 1.00 93.50 77 PHE A N 1
ATOM 617 C CA . PHE A 1 77 ? -32.270 -13.337 25.112 1.00 93.50 77 PHE A CA 1
ATOM 618 C C . PHE A 1 77 ? -31.391 -13.454 26.360 1.00 93.50 77 PHE A C 1
ATOM 620 O O . PHE A 1 77 ? -31.342 -14.514 26.988 1.00 93.50 77 PHE A O 1
ATOM 627 N N . LEU A 1 78 ? -30.768 -12.352 26.789 1.00 91.62 78 LEU A N 1
ATOM 628 C CA . LEU A 1 78 ? -29.953 -12.330 28.007 1.00 91.62 78 LEU A CA 1
ATOM 629 C C . LEU A 1 78 ? -30.775 -12.658 29.261 1.00 91.62 78 LEU A C 1
ATOM 631 O O . LEU A 1 78 ? -30.286 -13.367 30.138 1.00 91.62 78 LEU A O 1
ATOM 635 N N . GLY A 1 79 ? -32.031 -12.206 29.338 1.00 88.75 79 GLY A N 1
ATOM 636 C CA . GLY A 1 79 ? -32.942 -12.524 30.441 1.00 88.75 79 GLY A CA 1
ATOM 637 C C . GLY A 1 79 ? -33.271 -14.017 30.565 1.00 88.75 79 GLY A C 1
ATOM 638 O O . GLY A 1 79 ? -33.595 -14.478 31.657 1.00 88.75 79 GLY A O 1
ATOM 639 N N . ARG A 1 80 ? -33.144 -14.779 29.470 1.00 91.69 80 ARG A N 1
ATOM 640 C CA . ARG A 1 80 ? -33.299 -16.244 29.432 1.00 91.69 80 ARG A CA 1
ATOM 641 C C . ARG A 1 80 ? -31.973 -17.002 29.569 1.00 91.69 80 ARG A C 1
ATOM 643 O O . ARG A 1 80 ? -31.976 -18.227 29.526 1.00 91.69 80 ARG A O 1
ATOM 650 N N . GLY A 1 81 ? -30.849 -16.298 29.714 1.00 89.94 81 GLY A N 1
ATOM 651 C CA . GLY A 1 81 ? -29.509 -16.893 29.729 1.00 89.94 81 GLY A CA 1
ATOM 652 C C . GLY A 1 81 ? -28.978 -17.297 28.347 1.00 89.94 81 GLY A C 1
ATOM 653 O O . GLY A 1 81 ? -27.933 -17.939 28.265 1.00 89.94 81 GLY A O 1
ATOM 654 N N . ASP A 1 82 ? -29.651 -16.912 27.260 1.00 94.12 82 ASP A N 1
ATOM 655 C CA . ASP A 1 82 ? -29.262 -17.259 25.892 1.00 94.12 82 ASP A CA 1
ATOM 656 C C . ASP A 1 82 ? -28.263 -16.240 25.313 1.00 94.12 82 ASP A C 1
ATOM 658 O O . ASP A 1 82 ? -28.588 -15.352 24.520 1.00 94.12 82 ASP A O 1
ATOM 662 N N . VAL A 1 83 ? -27.012 -16.344 25.764 1.00 93.06 83 VAL A N 1
ATOM 663 C CA . VAL A 1 83 ? -25.931 -15.435 25.352 1.00 93.06 83 VAL A CA 1
ATOM 664 C C . VAL A 1 83 ? -25.558 -15.620 23.878 1.00 93.06 83 VAL A C 1
ATOM 666 O O . VAL A 1 83 ? -25.230 -14.641 23.208 1.00 93.06 83 VAL A O 1
ATOM 669 N N . GLU A 1 84 ? -25.613 -16.841 23.345 1.00 95.81 84 GLU A N 1
ATOM 670 C CA . GLU A 1 84 ? -25.225 -17.098 21.953 1.00 95.81 84 GLU A CA 1
ATOM 671 C C . GLU A 1 84 ? -26.212 -16.482 20.964 1.00 95.81 84 GLU A C 1
ATOM 673 O O . GLU A 1 84 ? -25.784 -15.849 19.994 1.00 95.81 84 GLU A O 1
ATOM 678 N N . THR A 1 85 ? -27.519 -16.562 21.230 1.00 96.12 85 THR A N 1
ATOM 679 C CA . THR A 1 85 ? -28.500 -15.891 20.374 1.00 96.12 85 THR A CA 1
ATOM 680 C C . THR A 1 85 ? -28.346 -14.371 20.448 1.00 96.12 85 THR A C 1
ATOM 682 O O . THR A 1 85 ? -28.369 -13.716 19.403 1.00 96.12 85 THR A O 1
ATOM 685 N N . ALA A 1 86 ? -28.062 -13.804 21.628 1.00 94.81 86 ALA A N 1
ATOM 686 C CA . ALA A 1 86 ? -27.743 -12.380 21.769 1.00 94.81 86 ALA A CA 1
ATOM 687 C C . ALA A 1 86 ? -26.498 -11.966 20.954 1.00 94.81 86 ALA A C 1
ATOM 689 O O . ALA A 1 86 ? -26.516 -10.948 20.259 1.00 94.81 86 ALA A O 1
ATOM 690 N N . LEU A 1 87 ? -25.427 -12.767 20.977 1.00 96.62 87 LEU A N 1
ATOM 691 C CA . LEU A 1 87 ? -24.227 -12.534 20.161 1.00 96.62 87 LEU A CA 1
ATOM 692 C C . LEU A 1 87 ? -24.524 -12.648 18.658 1.00 96.62 87 LEU A C 1
ATOM 694 O O . LEU A 1 87 ? -24.016 -11.849 17.870 1.00 96.62 87 LEU A O 1
ATOM 698 N N . SER A 1 88 ? -25.403 -13.572 18.257 1.00 96.62 88 SER A N 1
ATOM 699 C CA . SER A 1 88 ? -25.796 -13.743 16.853 1.00 96.62 88 SER A CA 1
ATOM 700 C C . SER A 1 88 ? -26.469 -12.497 16.259 1.00 96.62 88 SER A C 1
ATOM 702 O O . SER A 1 88 ? -26.342 -12.243 15.060 1.00 96.62 88 SER A O 1
ATOM 704 N N . VAL A 1 89 ? -27.152 -11.683 17.080 1.00 95.94 89 VAL A N 1
ATOM 705 C CA . VAL A 1 89 ? -27.708 -10.387 16.650 1.00 95.94 89 VAL A CA 1
ATOM 706 C C . VAL A 1 89 ? -26.573 -9.488 16.157 1.00 95.94 89 VAL A C 1
ATOM 708 O O . VAL A 1 89 ? -26.627 -8.968 15.041 1.00 95.94 89 VAL A O 1
ATOM 711 N N . VAL A 1 90 ? -25.504 -9.363 16.949 1.00 96.94 90 VAL A N 1
ATOM 712 C CA . VAL A 1 90 ? -24.318 -8.561 16.609 1.00 96.94 90 VAL A CA 1
ATOM 713 C C . VAL A 1 90 ? -23.646 -9.097 15.343 1.00 96.94 90 VAL A C 1
ATOM 715 O O . VAL A 1 90 ? -23.358 -8.322 14.427 1.00 96.94 90 VAL A O 1
ATOM 718 N N . ASP A 1 91 ? -23.477 -10.417 15.244 1.00 97.31 91 ASP A N 1
ATOM 719 C CA . ASP A 1 91 ? -22.875 -11.084 14.085 1.00 97.31 91 ASP A CA 1
ATOM 720 C C . ASP A 1 91 ? -23.617 -10.784 12.778 1.00 97.31 91 ASP A C 1
ATOM 722 O O . ASP A 1 91 ? -22.981 -10.491 11.760 1.00 97.31 91 ASP A O 1
ATOM 726 N N . ARG A 1 92 ? -24.959 -10.811 12.799 1.00 96.62 92 ARG A N 1
ATOM 727 C CA . ARG A 1 92 ? -25.792 -10.467 11.634 1.00 96.62 92 ARG A CA 1
ATOM 728 C C . ARG A 1 92 ? -25.550 -9.029 11.184 1.00 96.62 92 ARG A C 1
ATOM 730 O O . ARG A 1 92 ? -25.481 -8.764 9.984 1.00 96.62 92 ARG A O 1
ATOM 737 N N . HIS A 1 93 ? -25.408 -8.092 12.120 1.00 96.31 93 HIS A N 1
ATOM 738 C CA . HIS A 1 93 ? -25.130 -6.695 11.788 1.00 96.31 93 HIS A CA 1
ATOM 739 C C . HIS A 1 93 ? -23.705 -6.478 11.256 1.00 96.31 93 HIS A C 1
ATOM 741 O O . HIS A 1 93 ? -23.531 -5.673 10.340 1.00 96.31 93 HIS A O 1
ATOM 747 N N . ILE A 1 94 ? -22.709 -7.227 11.744 1.00 96.56 94 ILE A N 1
ATOM 748 C CA . ILE A 1 94 ? -21.353 -7.238 11.165 1.00 96.56 94 ILE A CA 1
ATOM 749 C C . ILE A 1 94 ? -21.399 -7.754 9.719 1.00 96.56 94 ILE A C 1
ATOM 751 O O . ILE A 1 94 ? -20.873 -7.106 8.813 1.00 96.56 94 ILE A O 1
ATOM 755 N N . ALA A 1 95 ? -22.093 -8.871 9.476 1.00 96.50 95 ALA A N 1
ATOM 756 C CA . ALA A 1 95 ? -22.227 -9.451 8.140 1.00 96.50 95 ALA A CA 1
ATOM 757 C C . ALA A 1 95 ? -22.910 -8.493 7.143 1.00 96.50 95 ALA A C 1
ATOM 759 O O . ALA A 1 95 ? -22.478 -8.393 5.997 1.00 96.50 95 ALA A O 1
ATOM 760 N N . ARG A 1 96 ? -23.923 -7.729 7.583 1.00 95.94 96 ARG A N 1
ATOM 761 C CA . ARG A 1 96 ? -24.603 -6.703 6.762 1.00 95.94 96 ARG A CA 1
ATOM 762 C C . ARG A 1 96 ? -23.708 -5.522 6.381 1.00 95.94 96 ARG A C 1
ATOM 764 O O . ARG A 1 96 ? -23.979 -4.861 5.384 1.00 95.94 96 ARG A O 1
ATOM 771 N N . MET A 1 97 ? -22.669 -5.235 7.164 1.00 94.12 97 MET A N 1
ATOM 772 C CA . MET A 1 97 ? -21.716 -4.164 6.865 1.00 94.12 97 MET A CA 1
ATOM 773 C C . MET A 1 97 ? -20.662 -4.598 5.839 1.00 94.12 97 MET A C 1
ATOM 775 O O . MET A 1 97 ? -20.234 -3.781 5.028 1.00 94.12 97 MET A O 1
ATOM 779 N N . ALA A 1 98 ? -20.248 -5.864 5.868 1.00 93.62 98 ALA A N 1
ATOM 780 C CA . ALA A 1 98 ? -19.119 -6.383 5.098 1.00 93.62 98 ALA A CA 1
ATOM 781 C C . ALA A 1 98 ? -19.144 -6.110 3.571 1.00 93.62 98 ALA A C 1
ATOM 783 O O . ALA A 1 98 ? -18.070 -5.845 3.028 1.00 93.62 98 ALA A O 1
ATOM 784 N N . PRO A 1 99 ? -20.303 -6.069 2.871 1.00 95.50 99 PRO A N 1
ATOM 785 C CA . PRO A 1 99 ? -20.363 -5.709 1.447 1.00 95.50 99 PRO A CA 1
ATOM 786 C C . PRO A 1 99 ? -19.788 -4.324 1.095 1.00 95.50 99 PRO A C 1
ATOM 788 O O . PRO A 1 99 ? -19.481 -4.063 -0.070 1.00 95.50 99 PRO A O 1
ATOM 791 N N . VAL A 1 100 ? -19.588 -3.435 2.082 1.00 96.69 100 VAL A N 1
ATOM 792 C CA . VAL A 1 100 ? -18.869 -2.168 1.870 1.00 96.69 100 VAL A CA 1
ATOM 793 C C . VAL A 1 100 ? -17.462 -2.405 1.309 1.00 96.69 100 VAL A C 1
ATOM 795 O O . VAL A 1 100 ? -17.010 -1.631 0.472 1.00 96.69 100 VAL A O 1
ATOM 798 N N . LEU A 1 101 ? -16.790 -3.497 1.698 1.00 96.62 101 LEU A N 1
ATOM 799 C CA . LEU A 1 101 ? -15.448 -3.820 1.211 1.00 96.62 101 LEU A CA 1
ATOM 800 C C . LEU A 1 101 ? -15.453 -4.254 -0.255 1.00 96.62 101 LEU A C 1
ATOM 802 O O . LEU A 1 101 ? -14.541 -3.883 -0.986 1.00 96.62 101 LEU A O 1
ATOM 806 N N . SER A 1 102 ? -16.490 -4.960 -0.713 1.00 95.00 102 SER A N 1
ATOM 807 C CA . SER A 1 102 ? -16.673 -5.271 -2.138 1.00 95.00 102 SER A CA 1
ATOM 808 C C . SER A 1 102 ? -16.858 -3.992 -2.956 1.00 95.00 102 SER A C 1
ATOM 810 O O . SER A 1 102 ? -16.235 -3.832 -3.997 1.00 95.00 102 SER A O 1
ATOM 812 N N . THR A 1 103 ? -17.622 -3.028 -2.426 1.00 95.62 103 THR A N 1
ATOM 813 C CA . THR A 1 103 ? -17.802 -1.711 -3.065 1.00 95.62 103 THR A CA 1
ATOM 814 C C . THR A 1 103 ? -16.479 -0.939 -3.150 1.00 95.62 103 THR A C 1
ATOM 816 O O . THR A 1 103 ? -16.170 -0.348 -4.183 1.00 95.62 103 THR A O 1
ATOM 819 N N . VAL A 1 104 ? -15.677 -0.957 -2.077 1.00 97.50 104 VAL A N 1
ATOM 820 C CA . VAL A 1 104 ? -14.328 -0.363 -2.047 1.00 97.50 104 VAL A CA 1
ATOM 821 C C . VAL A 1 104 ? -13.413 -1.032 -3.070 1.00 97.50 104 VAL A C 1
ATOM 823 O O . VAL A 1 104 ? -12.698 -0.336 -3.788 1.00 97.50 104 VAL A O 1
ATOM 826 N N . PHE A 1 105 ? -13.445 -2.364 -3.147 1.00 97.44 105 PHE A N 1
ATOM 827 C CA . PHE A 1 105 ? -12.636 -3.146 -4.075 1.00 97.44 105 PHE A CA 1
ATOM 828 C C . PHE A 1 105 ? -12.963 -2.779 -5.527 1.00 97.44 105 PHE A C 1
ATOM 830 O O . PHE A 1 105 ? -12.075 -2.368 -6.269 1.00 97.44 105 PHE A O 1
ATOM 837 N N . ASP A 1 106 ? -14.242 -2.824 -5.906 1.00 95.69 106 ASP A N 1
ATOM 838 C CA . ASP A 1 106 ? -14.687 -2.498 -7.264 1.00 95.69 106 ASP A CA 1
ATOM 839 C C . ASP A 1 106 ? -14.351 -1.055 -7.652 1.00 95.69 106 ASP A C 1
ATOM 841 O O . ASP A 1 106 ? -13.880 -0.797 -8.762 1.00 95.69 106 ASP A O 1
ATOM 845 N N . ALA A 1 107 ? -14.567 -0.101 -6.741 1.00 96.56 107 ALA A N 1
ATOM 846 C CA . ALA A 1 107 ? -14.242 1.301 -6.980 1.00 96.56 107 ALA A CA 1
ATOM 847 C C . ALA A 1 107 ? -12.737 1.504 -7.206 1.00 96.56 107 ALA A C 1
ATOM 849 O O . ALA A 1 107 ? -12.342 2.232 -8.116 1.00 96.56 107 ALA A O 1
ATOM 850 N N . ALA A 1 108 ? -11.898 0.839 -6.408 1.00 97.56 108 ALA A N 1
ATOM 851 C CA . ALA A 1 108 ? -10.451 0.955 -6.510 1.00 97.56 108 ALA A CA 1
ATOM 852 C C . ALA A 1 108 ? -9.881 0.279 -7.761 1.00 97.56 108 ALA A C 1
ATOM 854 O O . ALA A 1 108 ? -9.006 0.848 -8.411 1.00 97.56 108 ALA A O 1
ATOM 855 N N . ALA A 1 109 ? -10.397 -0.896 -8.127 1.00 96.69 109 ALA A N 1
ATOM 856 C CA . ALA A 1 109 ? -10.018 -1.575 -9.360 1.00 96.69 109 ALA A CA 1
ATOM 857 C C . ALA A 1 109 ? -10.370 -0.727 -10.593 1.00 96.69 109 ALA A C 1
ATOM 859 O O . ALA A 1 109 ? -9.527 -0.516 -11.461 1.00 96.69 109 ALA A O 1
ATOM 860 N N . ARG A 1 110 ? -11.586 -0.164 -10.646 1.00 94.12 110 ARG A N 1
ATOM 861 C CA . ARG A 1 110 ? -12.029 0.698 -11.758 1.00 94.12 110 ARG A CA 1
ATOM 862 C C . ARG A 1 110 ? -11.237 2.005 -11.859 1.00 94.12 110 ARG A C 1
ATOM 864 O O . ARG A 1 110 ? -10.954 2.442 -12.974 1.00 94.12 110 ARG A O 1
ATOM 871 N N . ASP A 1 111 ? -10.880 2.627 -10.731 1.00 95.31 111 ASP A N 1
ATOM 872 C CA . ASP A 1 111 ? -9.990 3.800 -10.732 1.00 95.31 111 ASP A CA 1
ATOM 873 C C . ASP A 1 111 ? -8.616 3.452 -11.323 1.00 95.31 111 ASP A C 1
ATOM 875 O O . ASP A 1 111 ? -8.092 4.196 -12.155 1.00 95.31 111 ASP A O 1
ATOM 879 N N . GLU A 1 112 ? -8.071 2.285 -10.967 1.00 95.00 112 GLU A N 1
ATOM 880 C CA . GLU A 1 112 ? -6.782 1.840 -11.493 1.00 95.00 112 GLU A CA 1
ATOM 881 C C . GLU A 1 112 ? -6.836 1.537 -12.988 1.00 95.00 112 GLU A C 1
ATOM 883 O O . GLU A 1 112 ? -5.962 1.992 -13.722 1.00 95.00 112 GLU A O 1
ATOM 888 N N . VAL A 1 113 ? -7.884 0.855 -13.462 1.00 91.94 113 VAL A N 1
ATOM 889 C CA . VAL A 1 113 ? -8.108 0.619 -14.900 1.00 91.94 113 VAL A CA 1
ATOM 890 C C . VAL A 1 113 ? -8.084 1.927 -15.671 1.00 91.94 113 VAL A C 1
ATOM 892 O O . VAL A 1 113 ? -7.400 2.027 -16.687 1.00 91.94 113 VAL A O 1
ATOM 895 N N . LYS A 1 114 ? -8.793 2.950 -15.179 1.00 89.94 114 LYS A N 1
ATOM 896 C CA . LYS A 1 114 ? -8.823 4.266 -15.821 1.00 89.94 114 LYS A CA 1
ATOM 897 C C . LYS A 1 114 ? -7.419 4.864 -15.914 1.00 89.94 114 LYS A C 1
ATOM 899 O O . LYS A 1 114 ? -7.040 5.371 -16.965 1.00 89.94 114 LYS A O 1
ATOM 904 N N . SER A 1 115 ? -6.638 4.771 -14.838 1.00 90.31 115 SER A N 1
ATOM 905 C CA . SER A 1 115 ? -5.260 5.256 -14.850 1.00 90.31 115 SER A CA 1
ATOM 906 C C . SER A 1 115 ? -4.353 4.479 -15.797 1.00 90.31 115 SER A C 1
ATOM 908 O O . SER A 1 115 ? -3.491 5.087 -16.427 1.00 90.31 115 SER A O 1
ATOM 910 N N . LEU A 1 116 ? -4.479 3.156 -15.850 1.00 88.38 116 LEU A N 1
ATOM 911 C CA . LEU A 1 116 ? -3.639 2.309 -16.693 1.00 88.38 116 LEU A CA 1
ATOM 912 C C . LEU A 1 116 ? -3.993 2.486 -18.166 1.00 88.38 116 LEU A C 1
ATOM 914 O O . LEU A 1 116 ? -3.088 2.580 -18.992 1.00 88.38 116 LEU A O 1
ATOM 918 N N . ALA A 1 117 ? -5.283 2.634 -18.478 1.00 85.00 117 ALA A N 1
ATOM 919 C CA . ALA A 1 117 ? -5.753 2.973 -19.812 1.00 85.00 117 ALA A CA 1
ATOM 920 C C . ALA A 1 117 ? -5.072 4.248 -20.325 1.00 85.00 117 ALA A C 1
ATOM 922 O O . ALA A 1 117 ? -4.536 4.238 -21.429 1.00 85.00 117 ALA A O 1
ATOM 923 N N . ASP A 1 118 ? -4.985 5.308 -19.514 1.00 83.44 118 ASP A N 1
ATOM 924 C CA . ASP A 1 118 ? -4.281 6.540 -19.895 1.00 83.44 118 ASP A CA 1
ATOM 925 C C . ASP A 1 118 ? -2.772 6.319 -20.145 1.00 83.44 118 ASP A C 1
ATOM 927 O O . ASP A 1 118 ? -2.209 6.934 -21.054 1.00 83.44 118 ASP A O 1
ATOM 931 N N . GLN A 1 119 ? -2.117 5.418 -19.398 1.00 83.75 119 GLN A N 1
ATOM 932 C CA . GLN A 1 119 ? -0.693 5.093 -19.588 1.00 83.75 119 GLN A CA 1
ATOM 933 C C . GLN A 1 119 ? -0.428 4.366 -20.917 1.00 83.75 119 GLN A C 1
ATOM 935 O O . GLN A 1 119 ? 0.560 4.653 -21.599 1.00 83.75 119 GLN A O 1
ATOM 940 N N . VAL A 1 120 ? -1.307 3.442 -21.315 1.00 80.81 120 VAL A N 1
ATOM 941 C CA . VAL A 1 120 ? -1.107 2.611 -22.517 1.00 80.81 120 VAL A CA 1
ATOM 942 C C . VAL A 1 120 ? -1.775 3.163 -23.774 1.00 80.81 120 VAL A C 1
ATOM 944 O O . VAL A 1 120 ? -1.358 2.827 -24.881 1.00 80.81 120 VAL A O 1
ATOM 947 N N . LYS A 1 121 ? -2.728 4.094 -23.639 1.00 79.06 121 LYS A N 1
ATOM 948 C CA . LYS A 1 121 ? -3.439 4.745 -24.756 1.00 79.06 121 LYS A CA 1
ATOM 949 C C . LYS A 1 121 ? -2.509 5.318 -25.827 1.00 79.06 121 LYS A C 1
ATOM 951 O O . LYS A 1 121 ? -2.876 5.358 -26.996 1.00 79.06 121 LYS A O 1
ATOM 956 N N . SER A 1 122 ? -1.311 5.761 -25.440 1.00 68.56 122 SER A N 1
ATOM 957 C CA . SER A 1 122 ? -0.331 6.347 -26.364 1.00 68.56 122 SER A CA 1
ATOM 958 C C . SER A 1 122 ? 0.301 5.347 -27.343 1.00 68.56 122 SER A C 1
ATOM 960 O O . SER A 1 122 ? 0.849 5.775 -28.357 1.00 68.56 122 SER A O 1
ATOM 962 N N . TRP A 1 123 ? 0.236 4.040 -27.072 1.00 67.81 123 TRP A N 1
ATOM 963 C CA . TRP A 1 123 ? 0.881 3.011 -27.900 1.00 67.81 123 TRP A CA 1
ATOM 964 C C . TRP A 1 123 ? 0.037 1.745 -28.126 1.00 67.81 123 TRP A C 1
ATOM 966 O O . TRP A 1 123 ? 0.376 0.957 -29.004 1.00 67.81 123 TRP A O 1
ATOM 976 N N . ALA A 1 124 ? -1.088 1.590 -27.422 1.00 68.25 124 ALA A N 1
ATOM 977 C CA . ALA A 1 124 ? -2.105 0.558 -27.643 1.00 68.25 124 ALA A CA 1
ATOM 978 C C . ALA A 1 124 ? -3.537 1.158 -27.604 1.00 68.25 124 ALA A C 1
ATOM 980 O O . ALA A 1 124 ? -4.336 0.820 -26.732 1.00 68.25 124 ALA A O 1
ATOM 981 N N . PRO A 1 125 ? -3.890 2.091 -28.516 1.00 65.12 125 PRO A N 1
ATOM 982 C CA . PRO A 1 125 ? -5.139 2.866 -28.447 1.00 65.12 125 PRO A CA 1
ATOM 983 C C . PRO A 1 125 ? -6.422 2.055 -28.703 1.00 65.12 125 PRO A C 1
ATOM 985 O O . PRO A 1 125 ? -7.511 2.536 -28.396 1.00 65.12 125 PRO A O 1
ATOM 988 N N . SER A 1 126 ? -6.310 0.863 -29.292 1.00 58.34 126 SER A N 1
ATOM 989 C CA . SER A 1 126 ? -7.431 0.006 -29.702 1.00 58.34 126 SER A CA 1
ATOM 990 C C . SER A 1 126 ? -7.751 -1.126 -28.721 1.00 58.34 126 SER A C 1
ATOM 992 O O . SER A 1 126 ? -8.684 -1.886 -28.971 1.00 58.34 126 SER A O 1
ATOM 994 N N . THR A 1 127 ? -7.008 -1.255 -27.619 1.00 64.38 127 THR A N 1
ATOM 995 C CA . THR A 1 127 ? -7.241 -2.320 -26.637 1.00 64.38 127 THR A CA 1
ATOM 996 C C . THR A 1 127 ? -8.323 -1.890 -25.649 1.00 64.38 127 THR A C 1
ATOM 998 O O . THR A 1 127 ? -8.190 -0.878 -24.959 1.00 64.38 127 THR A O 1
ATOM 1001 N N . GLY A 1 128 ? -9.431 -2.632 -25.611 1.00 66.44 128 GLY A N 1
ATOM 1002 C CA . GLY A 1 128 ? -10.541 -2.387 -24.696 1.00 66.44 128 GLY A CA 1
ATOM 1003 C C . GLY A 1 128 ? -10.201 -2.865 -23.292 1.00 66.44 128 GLY A C 1
ATOM 1004 O O . GLY A 1 128 ? -10.545 -3.975 -22.933 1.00 66.44 128 GLY A O 1
ATOM 1005 N N . ILE A 1 129 ? -9.532 -2.028 -22.505 1.00 80.50 129 ILE A N 1
ATOM 1006 C CA . ILE A 1 129 ? -9.074 -2.404 -21.165 1.00 80.50 129 ILE A CA 1
ATOM 1007 C C . ILE A 1 129 ? -10.234 -2.319 -20.178 1.00 80.50 129 ILE A C 1
ATOM 1009 O O . ILE A 1 129 ? -10.859 -1.264 -20.024 1.00 80.50 129 ILE A O 1
ATOM 1013 N N . SER A 1 130 ? -10.502 -3.414 -19.472 1.00 84.69 130 SER A N 1
ATOM 1014 C CA . SER A 1 130 ? -11.541 -3.454 -18.448 1.00 84.69 130 SER A CA 1
ATOM 1015 C C . SER A 1 130 ? -11.122 -4.300 -17.251 1.00 84.69 130 SER A C 1
ATOM 1017 O O . SER A 1 130 ? -10.245 -5.146 -17.346 1.00 84.69 130 SER A O 1
ATOM 1019 N N . PHE A 1 131 ? -11.735 -4.037 -16.098 1.00 91.00 131 PHE A N 1
ATOM 1020 C CA . PHE A 1 131 ? -11.625 -4.922 -14.945 1.00 91.00 131 PHE A CA 1
ATOM 1021 C C . PHE A 1 131 ? -12.841 -5.837 -14.914 1.00 91.00 131 PHE A C 1
ATOM 1023 O O . PHE A 1 131 ? -13.976 -5.343 -14.894 1.00 91.00 131 PHE A O 1
ATOM 1030 N N . ASP A 1 132 ? -12.592 -7.142 -14.869 1.00 90.94 132 ASP A N 1
ATOM 1031 C CA . ASP A 1 132 ? -13.621 -8.152 -14.678 1.00 90.94 132 ASP A CA 1
ATOM 1032 C C . ASP A 1 132 ? -13.679 -8.564 -13.193 1.00 90.94 132 ASP A C 1
ATOM 1034 O O . ASP A 1 132 ? -12.822 -9.323 -12.722 1.00 90.94 132 ASP A O 1
ATOM 1038 N N . PRO A 1 133 ? -14.691 -8.101 -12.430 1.00 89.44 133 PRO A N 1
ATOM 1039 C CA . PRO A 1 133 ? -14.873 -8.512 -11.038 1.00 89.44 133 PRO A CA 1
ATOM 1040 C C . PRO A 1 133 ? -15.287 -9.985 -10.900 1.00 89.44 133 PRO A C 1
ATOM 1042 O O . PRO A 1 133 ? -15.208 -10.541 -9.804 1.00 89.44 133 PRO A O 1
ATOM 1045 N N . THR A 1 134 ? -15.752 -10.623 -11.981 1.00 91.62 134 THR A N 1
ATOM 1046 C CA . THR A 1 134 ? -16.170 -12.033 -11.988 1.00 91.62 134 THR A CA 1
ATOM 1047 C C . THR A 1 134 ? -15.023 -12.997 -12.272 1.00 91.62 134 THR A C 1
ATOM 1049 O O . THR A 1 134 ? -15.175 -14.196 -12.027 1.00 91.62 134 THR A O 1
ATOM 1052 N N . ASN A 1 135 ? -13.862 -12.479 -12.692 1.00 94.44 135 ASN A N 1
ATOM 1053 C CA . ASN A 1 135 ? -12.630 -13.245 -12.809 1.00 94.44 135 ASN A CA 1
ATOM 1054 C C . ASN A 1 135 ? -12.356 -14.017 -11.508 1.00 94.44 135 ASN A C 1
ATOM 1056 O O . ASN A 1 135 ? -12.498 -13.476 -10.408 1.00 94.44 135 ASN A O 1
ATOM 1060 N N . GLU A 1 136 ? -11.938 -15.278 -11.628 1.00 95.62 136 GLU A N 1
ATOM 1061 C CA . GLU A 1 136 ? -11.783 -16.177 -10.484 1.00 95.62 136 GLU A CA 1
ATOM 1062 C C . GLU A 1 136 ? -10.878 -15.596 -9.385 1.00 95.62 136 GLU A C 1
ATOM 1064 O O . GLU A 1 136 ? -11.241 -15.669 -8.206 1.00 95.62 136 GLU A O 1
ATOM 1069 N N . ARG A 1 137 ? -9.754 -14.957 -9.751 1.00 94.75 137 ARG A N 1
ATOM 1070 C CA . ARG A 1 137 ? -8.817 -14.344 -8.794 1.00 94.75 137 ARG A CA 1
ATOM 1071 C C . ARG A 1 137 ? -9.422 -13.122 -8.116 1.00 94.75 137 ARG A C 1
ATOM 1073 O O . ARG A 1 137 ? -9.368 -13.023 -6.890 1.00 94.75 137 ARG A O 1
ATOM 1080 N N . ALA A 1 138 ? -10.044 -12.224 -8.881 1.00 94.81 138 ALA A N 1
ATOM 1081 C CA . ALA A 1 138 ? -10.712 -11.044 -8.332 1.00 94.81 138 ALA A CA 1
ATOM 1082 C C . ALA A 1 138 ? -11.842 -11.436 -7.372 1.00 94.81 138 ALA A C 1
ATOM 1084 O O . ALA A 1 138 ? -11.870 -10.995 -6.220 1.00 94.81 138 ALA A O 1
ATOM 1085 N N . ALA A 1 139 ? -12.716 -12.346 -7.801 1.00 95.12 139 ALA A N 1
ATOM 1086 C CA . ALA A 1 139 ? -13.814 -12.841 -6.989 1.00 95.12 139 ALA A CA 1
ATOM 1087 C C . ALA A 1 139 ? -13.309 -13.578 -5.734 1.00 95.12 139 ALA A C 1
ATOM 1089 O O . ALA A 1 139 ? -13.899 -13.443 -4.658 1.00 95.12 139 ALA A O 1
ATOM 1090 N N . ALA A 1 140 ? -12.205 -14.331 -5.831 1.00 95.19 140 ALA A N 1
ATOM 1091 C CA . ALA A 1 140 ? -11.566 -14.965 -4.679 1.00 95.19 140 ALA A CA 1
ATOM 1092 C C . ALA A 1 140 ? -11.012 -13.936 -3.683 1.00 95.19 140 ALA A C 1
ATOM 1094 O O . ALA A 1 140 ? -11.290 -14.059 -2.490 1.00 95.19 140 ALA A O 1
ATOM 1095 N N . LEU A 1 141 ? -10.313 -12.896 -4.151 1.00 94.88 141 LEU A N 1
ATOM 1096 C CA . LEU A 1 141 ? -9.792 -11.813 -3.307 1.00 94.88 141 LEU A CA 1
ATOM 1097 C C . LEU A 1 141 ? -10.916 -11.043 -2.601 1.00 94.88 141 LEU A C 1
ATOM 1099 O O . LEU A 1 141 ? -10.819 -10.772 -1.403 1.00 94.88 141 LEU A O 1
ATOM 1103 N N . MET A 1 142 ? -12.004 -10.727 -3.309 1.00 94.38 142 MET A N 1
ATOM 1104 C CA . MET A 1 142 ? -13.174 -10.061 -2.725 1.00 94.38 142 MET A CA 1
ATOM 1105 C C . MET A 1 142 ? -13.820 -10.923 -1.635 1.00 94.38 142 MET A C 1
ATOM 1107 O O . MET A 1 142 ? -14.063 -10.434 -0.529 1.00 94.38 142 MET A O 1
ATOM 1111 N N . ARG A 1 143 ? -14.051 -12.215 -1.915 1.00 94.12 143 ARG A N 1
ATOM 1112 C CA . ARG A 1 143 ? -14.602 -13.161 -0.930 1.00 94.12 143 ARG A CA 1
ATOM 1113 C C . ARG A 1 143 ? -13.681 -13.316 0.276 1.00 94.12 143 ARG A C 1
ATOM 1115 O O . ARG A 1 143 ? -14.167 -13.287 1.403 1.00 94.12 143 ARG A O 1
ATOM 1122 N N . GLN A 1 144 ? -12.375 -13.464 0.060 1.00 93.38 144 GLN A N 1
ATOM 1123 C CA . GLN A 1 144 ? -11.401 -13.624 1.138 1.00 93.38 144 GLN A CA 1
ATOM 1124 C C . GLN A 1 144 ? -11.379 -12.397 2.051 1.00 93.38 144 GLN A C 1
ATOM 1126 O O . GLN A 1 144 ? -11.574 -12.550 3.255 1.00 93.38 144 GLN A O 1
ATOM 1131 N N . ASN A 1 145 ? -11.232 -11.193 1.486 1.00 92.62 145 ASN A N 1
ATOM 1132 C CA . ASN A 1 145 ? -11.225 -9.947 2.256 1.00 92.62 145 ASN A CA 1
ATOM 1133 C C . ASN A 1 145 ? -12.508 -9.789 3.085 1.00 92.62 145 ASN A C 1
ATOM 1135 O O . ASN A 1 145 ? -12.457 -9.401 4.250 1.00 92.62 145 ASN A O 1
ATOM 1139 N N . GLN A 1 146 ? -13.665 -10.120 2.503 1.00 94.81 146 GLN A N 1
ATOM 1140 C CA . GLN A 1 146 ? -14.947 -10.031 3.198 1.00 94.81 146 GLN A CA 1
ATOM 1141 C C . GLN A 1 146 ? -15.065 -11.056 4.337 1.00 94.81 146 GLN A C 1
ATOM 1143 O O . GLN A 1 146 ? -15.515 -10.708 5.428 1.00 94.81 146 GLN A O 1
ATOM 1148 N N . LEU A 1 147 ? -14.673 -12.311 4.101 1.00 95.31 147 LEU A N 1
ATOM 1149 C CA . LEU A 1 147 ? -14.750 -13.379 5.101 1.00 95.31 147 LEU A CA 1
ATOM 1150 C C . LEU A 1 147 ? -13.782 -13.151 6.263 1.00 95.31 147 LEU A C 1
ATOM 1152 O O . LEU A 1 147 ? -14.163 -13.365 7.412 1.00 95.31 147 LEU A O 1
ATOM 1156 N N . GLU A 1 148 ? -12.555 -12.719 5.975 1.00 93.75 148 GLU A N 1
ATOM 1157 C CA . GLU A 1 148 ? -11.547 -12.394 6.988 1.00 93.75 148 GLU A CA 1
ATOM 1158 C C . GLU A 1 148 ? -12.027 -11.233 7.861 1.00 93.75 148 GLU A C 1
ATOM 1160 O O . GLU A 1 148 ? -12.095 -11.379 9.080 1.00 93.75 148 GLU A O 1
ATOM 1165 N N . PHE A 1 149 ? -12.518 -10.152 7.245 1.00 95.50 149 PHE A N 1
ATOM 1166 C CA . PHE A 1 149 ? -13.104 -9.026 7.968 1.00 95.50 149 PHE A CA 1
ATOM 1167 C C . PHE A 1 149 ? -14.264 -9.442 8.880 1.00 95.50 149 PHE A C 1
ATOM 1169 O O . PHE A 1 149 ? -14.307 -9.042 10.044 1.00 95.50 149 PHE A O 1
ATOM 1176 N N . ILE A 1 150 ? -15.209 -10.248 8.376 1.00 97.25 150 ILE A N 1
ATOM 1177 C CA . ILE A 1 150 ? -16.342 -10.734 9.177 1.00 97.25 150 ILE A CA 1
ATOM 1178 C C . ILE A 1 150 ? -15.834 -11.531 10.378 1.00 97.25 150 ILE A C 1
ATOM 1180 O O . ILE A 1 150 ? -16.253 -11.245 11.498 1.00 97.25 150 ILE A O 1
ATOM 1184 N N . ARG A 1 151 ? -14.931 -12.493 10.160 1.00 97.00 151 ARG A N 1
ATOM 1185 C CA . ARG A 1 151 ? -14.395 -13.355 11.223 1.00 97.00 151 ARG A CA 1
ATOM 1186 C C . ARG A 1 151 ? -13.660 -12.543 12.285 1.00 97.00 151 ARG A C 1
ATOM 1188 O O . ARG A 1 151 ? -14.044 -12.598 13.448 1.00 97.00 151 ARG A O 1
ATOM 1195 N N . GLU A 1 152 ? -12.685 -11.724 11.891 1.00 95.00 152 GLU A N 1
ATOM 1196 C CA . GLU A 1 152 ? -11.888 -10.918 12.827 1.00 95.00 152 GLU A CA 1
ATOM 1197 C C . GLU A 1 152 ? -12.763 -9.956 13.646 1.00 95.00 152 GLU A C 1
ATOM 1199 O O . GLU A 1 152 ? -12.568 -9.778 14.854 1.00 95.00 152 GLU A O 1
ATOM 1204 N N . MET A 1 153 ? -13.772 -9.355 13.010 1.00 96.56 153 MET A N 1
ATOM 1205 C CA . MET A 1 153 ? -14.724 -8.479 13.687 1.00 96.56 153 MET A CA 1
ATOM 1206 C C . MET A 1 153 ? -15.621 -9.241 14.661 1.00 96.56 153 MET A C 1
ATOM 1208 O O . MET A 1 153 ? -15.793 -8.786 15.794 1.00 96.56 153 MET A O 1
ATOM 1212 N N . GLN A 1 154 ? -16.181 -10.379 14.249 1.00 97.62 154 GLN A N 1
ATOM 1213 C CA . GLN A 1 154 ? -17.032 -11.212 15.101 1.00 97.62 154 GLN A CA 1
ATOM 1214 C C . GLN A 1 154 ? -16.254 -11.739 16.306 1.00 97.62 154 GLN A C 1
ATOM 1216 O O . GLN A 1 154 ? -16.712 -11.575 17.436 1.00 97.62 154 GLN A O 1
ATOM 1221 N N . ASP A 1 155 ? -15.055 -12.278 16.096 1.00 97.50 155 ASP A N 1
ATOM 1222 C CA . ASP A 1 155 ? -14.198 -12.793 17.166 1.00 97.50 155 ASP A CA 1
ATOM 1223 C C . ASP A 1 155 ? -13.861 -11.689 18.172 1.00 97.50 155 ASP A C 1
ATOM 1225 O O . ASP A 1 155 ? -14.059 -11.841 19.382 1.00 97.50 155 ASP A O 1
ATOM 1229 N N . SER A 1 156 ? -13.452 -10.521 17.667 1.00 96.50 156 SER A N 1
ATOM 1230 C CA . SER A 1 156 ? -13.138 -9.363 18.499 1.00 96.50 156 SER A CA 1
ATOM 1231 C C . SER A 1 156 ? -14.347 -8.858 19.302 1.00 96.50 156 SER A C 1
ATOM 1233 O O . SER A 1 156 ? -14.194 -8.482 20.467 1.00 96.50 156 SER A O 1
ATOM 1235 N N . GLN A 1 157 ? -15.548 -8.829 18.711 1.00 97.06 157 GLN A N 1
ATOM 1236 C CA . GLN A 1 157 ? -16.767 -8.386 19.400 1.00 97.06 157 GLN A CA 1
ATOM 1237 C C . GLN A 1 157 ? -17.280 -9.413 20.406 1.00 97.06 157 GLN A C 1
ATOM 1239 O O . GLN A 1 157 ? -17.586 -9.039 21.537 1.00 97.06 157 GLN A O 1
ATOM 1244 N N . ARG A 1 158 ? -17.303 -10.701 20.050 1.00 97.69 158 ARG A N 1
ATOM 1245 C CA . ARG A 1 158 ? -17.661 -11.785 20.972 1.00 97.69 158 ARG A CA 1
ATOM 1246 C C . ARG A 1 158 ? -16.770 -11.782 22.205 1.00 97.69 158 ARG A C 1
ATOM 1248 O O . ARG A 1 158 ? -17.283 -11.879 23.317 1.00 97.69 158 ARG A O 1
ATOM 1255 N N . GLN A 1 159 ? -15.456 -11.644 22.025 1.00 97.19 159 GLN A N 1
ATOM 1256 C CA . GLN A 1 159 ? -14.511 -11.609 23.140 1.00 97.19 159 GLN A CA 1
ATOM 1257 C C . GLN A 1 159 ? -14.781 -10.418 24.072 1.00 97.19 159 GLN A C 1
ATOM 1259 O O . GLN A 1 159 ? -14.883 -10.600 25.286 1.00 97.19 159 GLN A O 1
ATOM 1264 N N . SER A 1 160 ? -14.954 -9.220 23.505 1.00 96.56 160 SER A N 1
ATOM 1265 C CA . SER A 1 160 ? -15.238 -7.997 24.266 1.00 96.56 160 SER A CA 1
ATOM 1266 C C . SER A 1 160 ? -16.550 -8.098 25.056 1.00 96.56 160 SER A C 1
ATOM 1268 O O . SER A 1 160 ? -16.583 -7.848 26.262 1.00 96.56 160 SER A O 1
ATOM 1270 N N . ILE A 1 161 ? -17.625 -8.545 24.397 1.00 96.50 161 ILE A N 1
ATOM 1271 C CA . ILE A 1 161 ? -18.956 -8.679 25.000 1.00 96.50 161 ILE A CA 1
ATOM 1272 C C . ILE A 1 161 ? -18.956 -9.746 26.093 1.00 96.50 161 ILE A C 1
ATOM 1274 O O . ILE A 1 161 ? -19.444 -9.482 27.189 1.00 96.50 161 ILE A O 1
ATOM 1278 N N . ARG A 1 162 ? -18.383 -10.932 25.846 1.00 95.75 162 ARG A N 1
ATOM 1279 C CA . ARG A 1 162 ? -18.314 -11.994 26.863 1.00 95.75 162 ARG A CA 1
ATOM 1280 C C . ARG A 1 162 ? -17.574 -11.523 28.108 1.00 95.75 162 ARG A C 1
ATOM 1282 O O . ARG A 1 162 ? -18.053 -11.747 29.211 1.00 95.75 162 ARG A O 1
ATOM 1289 N N . GLN A 1 163 ? -16.457 -10.817 27.946 1.00 94.44 163 GLN A N 1
ATOM 1290 C CA . GLN A 1 163 ? -15.734 -10.261 29.086 1.00 94.44 163 GLN A CA 1
ATOM 1291 C C . GLN A 1 163 ? -16.574 -9.236 29.861 1.00 94.44 163 GLN A C 1
ATOM 1293 O O . GLN A 1 163 ? -16.576 -9.261 31.090 1.00 94.44 163 GLN A O 1
ATOM 1298 N N . ALA A 1 164 ? -17.298 -8.354 29.167 1.00 92.56 164 ALA A N 1
ATOM 1299 C CA . ALA A 1 164 ? -18.176 -7.378 29.808 1.00 92.56 164 ALA A CA 1
ATOM 1300 C C . ALA A 1 164 ? -19.353 -8.040 30.548 1.00 92.56 164 ALA A C 1
ATOM 1302 O O . ALA A 1 164 ? -19.715 -7.600 31.639 1.00 92.56 164 ALA A O 1
ATOM 1303 N N . LEU A 1 165 ? -19.918 -9.115 29.990 1.00 92.38 165 LEU A N 1
ATOM 1304 C CA . LEU A 1 165 ? -20.961 -9.917 30.633 1.00 92.38 165 LEU A CA 1
ATOM 1305 C C . LEU A 1 165 ? -20.438 -10.620 31.888 1.00 92.38 165 LEU A C 1
ATOM 1307 O O . LEU A 1 165 ? -21.056 -10.502 32.944 1.00 92.38 165 LEU A O 1
ATOM 1311 N N . THR A 1 166 ? -19.285 -11.292 31.800 1.00 92.31 166 THR A N 1
ATOM 1312 C CA . THR A 1 166 ? -18.640 -11.933 32.955 1.00 92.31 166 THR A CA 1
ATOM 1313 C C . THR A 1 166 ? -18.391 -10.921 34.066 1.00 92.31 166 THR A C 1
ATOM 1315 O O . THR A 1 166 ? -18.714 -11.193 35.218 1.00 92.31 166 THR A O 1
ATOM 1318 N N . GLN A 1 167 ? -17.878 -9.736 33.726 1.00 88.62 167 GLN A N 1
ATOM 1319 C CA . GLN A 1 167 ? -17.647 -8.689 34.716 1.00 88.62 167 GLN A CA 1
ATOM 1320 C C . GLN A 1 167 ? -18.956 -8.209 35.353 1.00 88.62 167 GLN A C 1
ATOM 1322 O O . GLN A 1 167 ? -19.039 -8.131 36.571 1.00 88.62 167 GLN A O 1
ATOM 1327 N N . GLY A 1 168 ? -20.001 -7.963 34.556 1.00 87.62 168 GLY A N 1
ATOM 1328 C CA . GLY A 1 168 ? -21.304 -7.551 35.0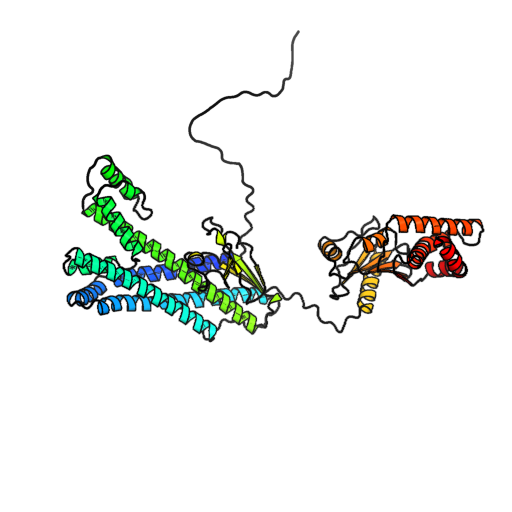84 1.00 87.62 168 GLY A CA 1
ATOM 1329 C C . GLY A 1 168 ? -21.900 -8.565 36.066 1.00 87.62 168 GLY A C 1
ATOM 1330 O O . GLY A 1 168 ? -22.484 -8.167 37.072 1.00 87.62 168 GLY A O 1
ATOM 1331 N N . LEU A 1 169 ? -21.713 -9.863 35.811 1.00 86.75 169 LEU A N 1
ATOM 1332 C CA . LEU A 1 169 ? -22.135 -10.930 36.722 1.00 86.75 169 LEU A CA 1
ATOM 1333 C C . LEU A 1 169 ? -21.309 -10.956 38.015 1.00 86.75 169 LEU A C 1
ATOM 1335 O O . LEU A 1 169 ? -21.887 -11.088 39.091 1.00 86.75 169 LEU A O 1
ATOM 1339 N N . VAL A 1 170 ? -19.983 -10.796 37.924 1.00 89.19 170 VAL A N 1
ATOM 1340 C CA . VAL A 1 170 ? -19.089 -10.695 39.096 1.00 89.19 170 VAL A CA 1
ATOM 1341 C C . VAL A 1 170 ? -19.457 -9.494 39.967 1.00 89.19 170 VAL A C 1
ATOM 1343 O O . VAL A 1 170 ? -19.476 -9.608 41.190 1.00 89.19 170 VAL A O 1
ATOM 1346 N N . ASP A 1 171 ? -19.826 -8.378 39.343 1.00 85.06 171 ASP A N 1
ATOM 1347 C CA . ASP A 1 171 ? -20.244 -7.151 40.025 1.00 85.06 171 ASP A CA 1
ATOM 1348 C C . ASP A 1 171 ? -21.667 -7.254 40.624 1.00 85.06 171 ASP A C 1
ATOM 1350 O O . ASP A 1 171 ? -22.183 -6.284 41.177 1.00 85.06 171 ASP A O 1
ATOM 1354 N N . GLY A 1 172 ? -22.336 -8.411 40.505 1.00 86.19 172 GLY A N 1
ATOM 1355 C CA . GLY A 1 172 ? -23.684 -8.639 41.036 1.00 86.19 172 GLY A CA 1
ATOM 1356 C C . GLY A 1 172 ? -24.781 -7.872 40.291 1.00 86.19 172 GLY A C 1
ATOM 1357 O O . GLY A 1 172 ? -25.848 -7.611 40.849 1.00 86.19 172 GLY A O 1
ATOM 1358 N N . SER A 1 173 ? -24.537 -7.482 39.036 1.00 87.25 173 SER A N 1
ATOM 1359 C CA . SER A 1 173 ? -25.503 -6.719 38.246 1.00 87.25 173 SER A CA 1
ATOM 1360 C C . SER A 1 173 ? -26.747 -7.552 37.934 1.00 87.25 173 SER A C 1
ATOM 1362 O O . SER A 1 173 ? -26.660 -8.651 37.389 1.00 87.25 173 SER A O 1
ATOM 1364 N N . GLY A 1 174 ? -27.930 -6.993 38.198 1.00 84.12 174 GLY A N 1
ATOM 1365 C CA . GLY A 1 174 ? -29.193 -7.571 37.732 1.00 84.12 174 GLY A CA 1
ATOM 1366 C C . GLY A 1 174 ? -29.347 -7.504 36.199 1.00 84.12 174 GLY A C 1
ATOM 1367 O O . GLY A 1 174 ? -28.535 -6.870 35.518 1.00 84.12 174 GLY A O 1
ATOM 1368 N N . PRO A 1 175 ? -30.432 -8.064 35.628 1.00 82.00 175 PRO A N 1
ATOM 1369 C CA . PRO A 1 175 ? -30.617 -8.187 34.174 1.00 82.00 175 PRO A CA 1
ATOM 1370 C C . PRO A 1 175 ? -30.437 -6.883 33.379 1.00 82.00 175 PRO A C 1
ATOM 1372 O O . PRO A 1 175 ? -29.826 -6.872 32.312 1.00 82.00 175 PRO A O 1
ATOM 1375 N N . ARG A 1 176 ? -30.905 -5.750 33.923 1.00 82.44 176 ARG A N 1
ATOM 1376 C CA . ARG A 1 176 ? -30.728 -4.424 33.302 1.00 82.44 176 ARG A CA 1
ATOM 1377 C C . ARG A 1 176 ? -29.263 -3.982 33.257 1.00 82.44 176 ARG A C 1
ATOM 1379 O O . ARG A 1 176 ? -28.842 -3.394 32.266 1.00 82.44 176 ARG A O 1
ATOM 1386 N N . GLY A 1 177 ? -28.492 -4.274 34.305 1.00 86.12 177 GLY A N 1
ATOM 1387 C CA . GLY A 1 177 ? -27.062 -3.969 34.358 1.00 86.12 177 GLY A CA 1
ATOM 1388 C C . GLY A 1 177 ? -26.260 -4.839 33.390 1.00 86.12 177 GLY A C 1
ATOM 1389 O O . GLY A 1 177 ? -25.406 -4.328 32.675 1.00 86.12 177 GLY A O 1
ATOM 1390 N N . VAL A 1 178 ? -26.610 -6.123 33.264 1.00 88.19 178 VAL A N 1
ATOM 1391 C CA . VAL A 1 178 ? -26.010 -7.034 32.273 1.00 88.19 178 VAL A CA 1
ATOM 1392 C C . VAL A 1 178 ? -26.269 -6.550 30.840 1.00 88.19 178 VAL A C 1
ATOM 1394 O O . VAL A 1 178 ? -25.336 -6.465 30.041 1.00 88.19 178 VAL A O 1
ATOM 1397 N N . ALA A 1 179 ? -27.505 -6.151 30.520 1.00 88.06 179 ALA A N 1
ATOM 1398 C CA . ALA A 1 179 ? -27.839 -5.568 29.217 1.00 88.06 179 ALA A CA 1
ATOM 1399 C C . ALA A 1 179 ? -27.096 -4.241 28.955 1.00 88.06 179 ALA A C 1
ATOM 1401 O O . ALA A 1 179 ? -26.667 -3.978 27.830 1.00 88.06 179 ALA A O 1
ATOM 1402 N N . PHE A 1 180 ? -26.888 -3.418 29.988 1.00 89.44 180 PHE A N 1
ATOM 1403 C CA . PHE A 1 180 ? -26.093 -2.192 29.892 1.00 89.44 180 PHE A CA 1
ATOM 1404 C C . PHE A 1 180 ? -24.607 -2.478 29.620 1.00 89.44 180 PHE A C 1
ATOM 1406 O O . PHE A 1 180 ? -24.012 -1.846 28.744 1.00 89.44 180 PHE A O 1
ATOM 1413 N N . SER A 1 181 ? -24.015 -3.463 30.302 1.00 91.81 181 SER A N 1
ATOM 1414 C CA . SER A 1 181 ? -22.640 -3.917 30.046 1.00 91.81 181 SER A CA 1
ATOM 1415 C C . SER A 1 181 ? -22.478 -4.473 28.633 1.00 91.81 181 SER A C 1
ATOM 1417 O O . SER A 1 181 ? -21.519 -4.116 27.948 1.00 91.81 181 SER A O 1
ATOM 1419 N N . PHE A 1 182 ? -23.449 -5.261 28.154 1.00 94.69 182 PHE A N 1
ATOM 1420 C CA . PHE A 1 182 ? -23.493 -5.721 26.763 1.00 94.69 182 PHE A CA 1
ATOM 1421 C C . PHE A 1 182 ? -23.484 -4.530 25.801 1.00 94.69 182 PHE A C 1
ATOM 1423 O O . PHE A 1 182 ? -22.635 -4.456 24.913 1.00 94.69 182 PHE A O 1
ATOM 1430 N N . ARG A 1 183 ? -24.394 -3.565 26.005 1.00 94.31 183 ARG A N 1
ATOM 1431 C CA . ARG A 1 183 ? -24.525 -2.378 25.149 1.00 94.31 183 ARG A CA 1
ATOM 1432 C C . ARG A 1 183 ? -23.216 -1.602 25.039 1.00 94.31 183 ARG A C 1
ATOM 1434 O O . ARG A 1 183 ? -22.837 -1.176 23.949 1.00 94.31 183 ARG A O 1
ATOM 1441 N N . ASN A 1 184 ? -22.540 -1.408 26.167 1.00 94.19 184 ASN A N 1
ATOM 1442 C CA . ASN A 1 184 ? -21.323 -0.609 26.247 1.00 94.19 184 ASN A CA 1
ATOM 1443 C C . ASN A 1 184 ? -20.118 -1.265 25.568 1.00 94.19 184 ASN A C 1
ATOM 1445 O O . ASN A 1 184 ? -19.310 -0.540 24.995 1.00 94.19 184 ASN A O 1
ATOM 1449 N N . ALA A 1 185 ? -20.043 -2.598 25.573 1.00 95.81 185 ALA A N 1
ATOM 1450 C CA . ALA A 1 185 ? -18.958 -3.342 24.937 1.00 95.81 185 ALA A CA 1
ATOM 1451 C C . ALA A 1 185 ? -19.025 -3.338 23.398 1.00 95.81 185 ALA A C 1
ATOM 1453 O O . ALA A 1 185 ? -18.007 -3.559 22.732 1.00 95.81 185 ALA A O 1
ATOM 1454 N N . ILE A 1 186 ? -20.208 -3.081 22.819 1.00 96.50 186 ILE A N 1
ATOM 1455 C CA . ILE A 1 186 ? -20.398 -3.018 21.365 1.00 96.50 186 ILE A CA 1
ATOM 1456 C C . ILE A 1 186 ? -19.517 -1.918 20.767 1.00 96.50 186 ILE A C 1
ATOM 1458 O O . ILE A 1 186 ? -19.561 -0.751 21.155 1.00 96.50 186 ILE A O 1
ATOM 1462 N N . GLY A 1 187 ? -18.757 -2.293 19.744 1.00 96.00 187 GLY A N 1
ATOM 1463 C CA . GLY A 1 187 ? -17.875 -1.408 18.999 1.00 96.00 187 GLY A CA 1
ATOM 1464 C C . GLY A 1 187 ? -16.475 -1.284 19.588 1.00 96.00 187 GLY A C 1
ATOM 1465 O O . GLY A 1 187 ? -15.635 -0.656 18.951 1.00 96.00 187 GLY A O 1
ATOM 1466 N N . LEU A 1 188 ? -16.185 -1.897 20.738 1.00 97.31 188 LEU A N 1
ATOM 1467 C CA . LEU A 1 188 ? -14.872 -1.858 21.382 1.00 97.31 188 LEU A CA 1
ATOM 1468 C C . LEU A 1 188 ? -14.196 -3.230 21.398 1.00 97.31 188 LEU A C 1
ATOM 1470 O O . LEU A 1 188 ? -14.851 -4.267 21.292 1.00 97.31 188 LEU A O 1
ATOM 1474 N N . THR A 1 189 ? -12.864 -3.235 21.488 1.00 97.00 189 THR A N 1
ATOM 1475 C CA . THR A 1 189 ? -12.100 -4.441 21.847 1.00 97.00 189 THR A CA 1
ATOM 1476 C C . THR A 1 189 ? -12.047 -4.616 23.358 1.00 97.00 189 THR A C 1
ATOM 1478 O O . THR A 1 189 ? -12.179 -3.643 24.098 1.00 97.00 189 THR A O 1
ATOM 1481 N N . THR A 1 190 ? -11.693 -5.820 23.807 1.00 96.69 190 THR A N 1
ATOM 1482 C CA . THR A 1 190 ? -11.299 -6.109 25.195 1.00 96.69 190 THR A CA 1
ATOM 1483 C C . THR A 1 190 ? -10.335 -5.071 25.781 1.00 96.69 190 THR A C 1
ATOM 1485 O O . THR A 1 190 ? -10.574 -4.555 26.870 1.00 96.69 190 THR A O 1
ATOM 1488 N N . GLN A 1 191 ? -9.272 -4.716 25.051 1.00 96.06 191 GLN A N 1
ATOM 1489 C CA . GLN A 1 191 ? -8.268 -3.752 25.522 1.00 96.06 191 GLN A CA 1
ATOM 1490 C C . GLN A 1 191 ? -8.840 -2.336 25.657 1.00 96.06 191 GLN A C 1
ATOM 1492 O O . GLN A 1 191 ? -8.506 -1.612 26.592 1.00 96.06 191 GLN A O 1
ATOM 1497 N N . GLN A 1 192 ? -9.708 -1.920 24.732 1.00 97.25 192 GLN A N 1
ATOM 1498 C CA . GLN A 1 192 ? -10.340 -0.603 24.797 1.00 97.25 192 GLN A CA 1
ATOM 1499 C C . GLN A 1 192 ? -11.381 -0.529 25.914 1.00 97.25 192 GLN A C 1
ATOM 1501 O O . GLN A 1 192 ? -11.444 0.477 26.613 1.00 97.25 192 GLN A O 1
ATOM 1506 N N . GLU A 1 193 ? -12.147 -1.597 26.122 1.00 95.94 193 GLU A N 1
ATOM 1507 C CA . GLU A 1 193 ? -13.056 -1.733 27.260 1.00 95.94 193 GLU A CA 1
ATOM 1508 C C . GLU A 1 193 ? -12.305 -1.665 28.595 1.00 95.94 193 GLU A C 1
ATOM 1510 O O . GLU A 1 193 ? -12.696 -0.945 29.514 1.00 95.94 193 GLU A O 1
ATOM 1515 N N . GLU A 1 194 ? -11.164 -2.345 28.697 1.00 95.25 194 GLU A N 1
ATOM 1516 C CA . GLU A 1 194 ? -10.304 -2.246 29.872 1.00 95.25 194 GLU A CA 1
ATOM 1517 C C . GLU A 1 194 ? -9.756 -0.828 30.071 1.00 95.25 194 GLU A C 1
ATOM 1519 O O . GLU A 1 194 ? -9.765 -0.318 31.191 1.00 95.25 194 GLU A O 1
ATOM 1524 N N . ALA A 1 195 ? -9.352 -0.144 28.997 1.00 97.19 195 ALA A N 1
ATOM 1525 C CA . ALA A 1 195 ? -8.926 1.251 29.068 1.00 97.19 195 ALA A CA 1
ATOM 1526 C C . ALA A 1 195 ? -10.047 2.180 29.572 1.00 97.19 195 ALA A C 1
ATOM 1528 O O . ALA A 1 195 ? -9.780 3.059 30.393 1.00 97.19 195 ALA A O 1
ATOM 1529 N N . VAL A 1 196 ? -11.297 1.962 29.143 1.00 97.31 196 VAL A N 1
ATOM 1530 C CA . VAL A 1 196 ? -12.478 2.702 29.626 1.00 97.31 196 VAL A CA 1
ATOM 1531 C C . VAL A 1 196 ? -12.694 2.458 31.124 1.00 97.31 196 VAL A C 1
ATOM 1533 O O . VAL A 1 196 ? -12.858 3.416 31.882 1.00 97.31 196 VAL A O 1
ATOM 1536 N N . ARG A 1 197 ? -12.636 1.199 31.582 1.00 94.62 197 ARG A N 1
ATOM 1537 C CA . ARG A 1 197 ? -12.755 0.860 33.015 1.00 94.62 197 ARG A CA 1
ATOM 1538 C C . ARG A 1 197 ? -11.619 1.452 33.846 1.00 94.62 197 ARG A C 1
ATOM 1540 O O . ARG A 1 197 ? -11.856 2.007 34.915 1.00 94.62 197 ARG A O 1
ATOM 1547 N N . ASN A 1 198 ? -10.390 1.377 33.342 1.00 96.75 198 ASN A N 1
ATOM 1548 C CA . ASN A 1 198 ? -9.226 1.977 33.983 1.00 96.75 198 ASN A CA 1
ATOM 1549 C C . ASN A 1 198 ? -9.387 3.493 34.110 1.00 96.75 198 ASN A C 1
ATOM 1551 O O . ASN A 1 198 ? -9.077 4.052 35.157 1.00 96.75 198 ASN A O 1
ATOM 1555 N N . TYR A 1 199 ? -9.914 4.154 33.079 1.00 98.31 199 TYR A N 1
ATOM 1556 C CA . TYR A 1 199 ? -10.198 5.582 33.130 1.00 98.31 199 TYR A CA 1
ATOM 1557 C C . TYR A 1 199 ? -11.256 5.928 34.185 1.00 98.31 199 TYR A C 1
ATOM 1559 O O . TYR A 1 199 ? -11.019 6.837 34.975 1.00 98.31 199 TYR A O 1
ATOM 1567 N N . ARG A 1 200 ? -12.361 5.169 34.272 1.00 97.44 200 ARG A N 1
ATOM 1568 C CA . ARG A 1 200 ? -13.359 5.329 35.346 1.00 97.44 200 ARG A CA 1
ATOM 1569 C C . ARG A 1 200 ? -12.712 5.257 36.731 1.00 97.44 200 ARG A C 1
ATOM 1571 O O . ARG A 1 200 ? -12.880 6.181 37.517 1.00 97.44 200 ARG A O 1
ATOM 1578 N N . ARG A 1 201 ? -11.912 4.219 36.991 1.00 96.81 201 ARG A N 1
ATOM 1579 C CA . ARG A 1 201 ? -11.242 4.030 38.289 1.00 96.81 201 ARG A CA 1
ATOM 1580 C C . ARG A 1 201 ? -10.338 5.205 38.661 1.00 96.81 201 ARG A C 1
ATOM 1582 O O . ARG A 1 201 ? -10.288 5.596 39.819 1.00 96.81 201 ARG A O 1
ATOM 1589 N N . LEU A 1 202 ? -9.621 5.767 37.684 1.00 97.25 202 LEU A N 1
ATOM 1590 C CA . LEU A 1 202 ? -8.775 6.945 37.900 1.00 97.25 202 LEU A CA 1
ATOM 1591 C C . LEU A 1 202 ? -9.592 8.192 38.251 1.00 97.25 202 LEU A C 1
ATOM 1593 O O . LEU A 1 202 ? -9.140 9.005 39.050 1.00 97.25 202 LEU A O 1
ATOM 1597 N N . LEU A 1 203 ? -10.776 8.353 37.656 1.00 97.56 203 LEU A N 1
ATOM 1598 C CA . LEU A 1 203 ? -11.678 9.456 37.985 1.00 97.56 203 LEU A CA 1
ATOM 1599 C C . LEU A 1 203 ? -12.279 9.289 39.386 1.00 97.56 203 LEU A C 1
ATOM 1601 O O . LEU A 1 203 ? -12.322 10.256 40.139 1.00 97.56 203 LEU A O 1
ATOM 1605 N N . GLU A 1 204 ? -12.694 8.071 39.741 1.00 96.19 204 GLU A N 1
ATOM 1606 C CA . GLU A 1 204 ? -13.249 7.736 41.061 1.00 96.19 204 GLU A CA 1
ATOM 1607 C C . GLU A 1 204 ? -12.222 7.929 42.183 1.00 96.19 204 GLU A C 1
ATOM 1609 O O . GLU A 1 204 ? -12.573 8.397 43.262 1.00 96.19 204 GLU A O 1
ATOM 1614 N N . SER A 1 205 ? -10.944 7.638 41.922 1.00 94.44 205 SER A N 1
ATOM 1615 C CA . SER A 1 205 ? -9.861 7.869 42.883 1.00 94.44 205 SER A CA 1
ATOM 1616 C C . SER A 1 205 ? -9.314 9.301 42.892 1.00 94.44 205 SER A C 1
ATOM 1618 O O . SER A 1 205 ? -8.392 9.588 43.652 1.00 94.44 205 SER A O 1
ATOM 1620 N N . GLY A 1 206 ? -9.826 10.197 42.037 1.00 93.62 206 GLY A N 1
ATOM 1621 C CA . GLY A 1 206 ? -9.302 11.561 41.896 1.00 93.62 206 GLY A CA 1
ATOM 1622 C C . GLY A 1 206 ? -7.853 11.618 41.389 1.00 93.62 206 GLY A C 1
ATOM 1623 O O . GLY A 1 206 ? -7.142 12.590 41.638 1.00 93.62 206 GLY A O 1
ATOM 1624 N N . SER A 1 207 ? -7.371 10.584 40.693 1.00 94.75 207 SER A N 1
ATOM 1625 C CA . SER A 1 207 ? -5.976 10.502 40.254 1.00 94.75 207 SER A CA 1
ATOM 1626 C C . SER A 1 207 ? -5.671 11.438 39.081 1.00 94.75 207 SER A C 1
ATOM 1628 O O . SER A 1 207 ? -6.339 11.420 38.040 1.00 94.75 207 SER A O 1
ATOM 1630 N N . ARG A 1 208 ? -4.565 12.189 39.191 1.00 94.62 208 ARG A N 1
ATOM 1631 C CA . ARG A 1 208 ? -4.049 13.057 38.118 1.00 94.62 208 ARG A CA 1
ATOM 1632 C C . ARG A 1 208 ? -3.703 12.289 36.841 1.00 94.62 208 ARG A C 1
ATOM 1634 O O . ARG A 1 208 ? -3.714 12.875 35.760 1.00 94.62 208 ARG A O 1
ATOM 1641 N N . GLU A 1 209 ? -3.437 10.984 36.928 1.00 96.38 209 GLU A N 1
ATOM 1642 C CA . GLU A 1 209 ? -3.153 10.132 35.765 1.00 96.38 209 GLU A CA 1
ATOM 1643 C C . GLU A 1 209 ? -4.296 10.118 34.737 1.00 96.38 209 GLU A C 1
ATOM 1645 O O . GLU A 1 209 ? -4.061 9.859 33.554 1.00 96.38 209 GLU A O 1
ATOM 1650 N N . ALA A 1 210 ? -5.529 10.448 35.142 1.00 96.62 210 ALA A N 1
ATOM 1651 C CA . ALA A 1 210 ? -6.651 10.624 34.223 1.00 96.62 210 ALA A CA 1
ATOM 1652 C C . ALA A 1 210 ? -6.364 11.690 33.140 1.00 96.62 210 ALA A C 1
ATOM 1654 O O . ALA A 1 210 ? -6.782 11.525 31.991 1.00 96.62 210 ALA A O 1
ATOM 1655 N N . LEU A 1 211 ? -5.584 12.733 33.463 1.00 96.69 211 LEU A N 1
ATOM 1656 C CA . LEU A 1 211 ? -5.128 13.769 32.520 1.00 96.69 211 LEU A CA 1
ATOM 1657 C C . LEU A 1 211 ? -4.065 13.262 31.534 1.00 96.69 211 LEU A C 1
ATOM 1659 O O . LEU A 1 211 ? -3.767 13.934 30.550 1.00 96.69 211 LEU A O 1
ATOM 1663 N N . GLY A 1 212 ? -3.482 12.089 31.771 1.00 96.44 212 GLY A N 1
ATOM 1664 C CA . GLY A 1 212 ? -2.540 11.449 30.852 1.00 96.44 212 GLY A CA 1
ATOM 1665 C C . GLY A 1 212 ? -3.222 10.640 29.750 1.00 96.44 212 GLY A C 1
ATOM 1666 O O . GLY A 1 212 ? -2.559 10.187 28.824 1.00 96.44 212 GLY A O 1
ATOM 1667 N N . ARG A 1 213 ? -4.543 10.426 29.821 1.00 96.94 213 ARG A N 1
ATOM 1668 C CA . ARG A 1 213 ? -5.253 9.605 28.833 1.00 96.94 213 ARG A CA 1
ATOM 1669 C C . ARG A 1 213 ? -5.574 10.414 27.575 1.00 96.94 213 ARG A C 1
ATOM 1671 O O . ARG A 1 213 ? -6.218 11.461 27.658 1.00 96.94 213 ARG A O 1
ATOM 1678 N N . ASP A 1 214 ? -5.184 9.893 26.412 1.00 95.88 214 ASP A N 1
ATOM 1679 C CA . ASP A 1 214 ? -5.304 10.595 25.123 1.00 95.88 214 ASP A CA 1
ATOM 1680 C C . ASP A 1 214 ? -6.748 10.797 24.655 1.00 95.88 214 ASP A C 1
ATOM 1682 O O . ASP A 1 214 ? -7.079 11.828 24.074 1.00 95.88 214 ASP A O 1
ATOM 1686 N N . LEU A 1 215 ? -7.621 9.821 24.922 1.00 97.25 215 LEU A N 1
ATOM 1687 C CA . LEU A 1 215 ? -9.016 9.827 24.464 1.00 97.25 215 LEU A CA 1
ATOM 1688 C C . LEU A 1 215 ? -9.967 10.603 25.388 1.00 97.25 215 LEU A C 1
ATOM 1690 O O . LEU A 1 215 ? -11.177 10.626 25.142 1.00 97.25 215 LEU A O 1
ATOM 1694 N N . ARG A 1 216 ? -9.452 11.236 26.449 1.00 97.50 216 ARG A N 1
ATOM 1695 C CA . ARG A 1 216 ? -10.275 12.032 27.365 1.00 97.50 216 ARG A CA 1
ATOM 1696 C C . ARG A 1 216 ? -10.825 13.277 26.679 1.00 97.50 216 ARG A C 1
ATOM 1698 O O . ARG A 1 216 ? -10.219 13.844 25.769 1.00 97.50 216 ARG A O 1
ATOM 1705 N N . ASP A 1 217 ? -11.955 13.750 27.178 1.00 97.31 217 ASP A N 1
ATOM 1706 C CA . ASP A 1 217 ? -12.500 15.032 26.759 1.00 97.31 217 ASP A CA 1
ATOM 1707 C C . ASP A 1 217 ? -11.853 16.164 27.565 1.00 97.31 217 ASP A C 1
ATOM 1709 O O . ASP A 1 217 ? -12.165 16.376 28.738 1.00 97.31 217 ASP A O 1
ATOM 1713 N N . ARG A 1 218 ? -10.953 16.902 26.903 1.00 96.94 218 ARG A N 1
ATOM 1714 C CA . ARG A 1 218 ? -10.153 17.980 27.508 1.00 96.94 218 ARG A CA 1
ATOM 1715 C C . ARG A 1 218 ? -10.987 19.105 28.125 1.00 96.94 218 ARG A C 1
ATOM 1717 O O . ARG A 1 218 ? -10.475 19.876 28.932 1.00 96.94 218 ARG A O 1
ATOM 1724 N N . ARG A 1 219 ? -12.280 19.210 27.794 1.00 96.75 219 ARG A N 1
ATOM 1725 C CA . ARG A 1 219 ? -13.187 20.189 28.417 1.00 96.75 219 ARG A CA 1
ATOM 1726 C C . ARG A 1 219 ? -13.356 19.958 29.920 1.00 96.75 219 ARG A C 1
ATOM 1728 O O . ARG A 1 219 ? -13.681 20.905 30.634 1.00 96.75 219 ARG A O 1
ATOM 1735 N N . TYR A 1 220 ? -13.115 18.735 30.394 1.00 96.19 220 TYR A N 1
ATOM 1736 C CA . TYR A 1 220 ? -13.200 18.370 31.807 1.00 96.19 220 TYR A CA 1
ATOM 1737 C C . TYR A 1 220 ? -11.862 18.437 32.556 1.00 96.19 220 TYR A C 1
ATOM 1739 O O . TYR A 1 220 ? -11.855 18.204 33.763 1.00 96.19 220 TYR A O 1
ATOM 1747 N N . ASP A 1 221 ? -10.752 18.798 31.898 1.00 96.56 221 ASP A N 1
ATOM 1748 C CA . ASP A 1 221 ? -9.412 18.777 32.509 1.00 96.56 221 ASP A CA 1
ATOM 1749 C C . ASP A 1 221 ? -9.356 19.609 33.798 1.00 96.56 221 ASP A C 1
ATOM 1751 O O . ASP A 1 221 ? -8.883 19.122 34.819 1.00 96.56 221 ASP A O 1
ATOM 1755 N N . ARG A 1 222 ? -9.967 20.802 33.810 1.00 94.94 222 ARG A N 1
ATOM 1756 C CA . ARG A 1 222 ? -10.047 21.653 35.014 1.00 94.94 222 ARG A CA 1
ATOM 1757 C C . ARG A 1 222 ? -10.779 20.990 36.185 1.00 94.94 222 ARG A C 1
ATOM 1759 O O . ARG A 1 222 ? -10.440 21.238 37.338 1.00 94.94 222 ARG A O 1
ATOM 1766 N N . SER A 1 223 ? -11.804 20.182 35.912 1.00 94.44 223 SER A N 1
ATOM 1767 C CA . SER A 1 223 ? -12.529 19.451 36.958 1.00 94.44 223 SER A CA 1
ATOM 1768 C C . SER A 1 223 ? -11.687 18.309 37.518 1.00 94.44 223 SER A C 1
ATOM 1770 O O . SER A 1 223 ? -11.662 18.123 38.728 1.00 94.44 223 SER A O 1
ATOM 1772 N N . ILE A 1 224 ? -10.971 17.588 36.652 1.00 94.94 224 ILE A N 1
ATOM 1773 C CA . ILE A 1 224 ? -10.070 16.499 37.052 1.00 94.94 224 ILE A CA 1
ATOM 1774 C C . ILE A 1 224 ? -8.890 17.054 37.865 1.00 94.94 224 ILE A C 1
ATOM 1776 O O . ILE A 1 224 ? -8.534 16.494 38.898 1.00 94.94 224 ILE A O 1
ATOM 1780 N N . GLU A 1 225 ? -8.313 18.184 37.446 1.00 94.88 225 GLU A N 1
ATOM 1781 C CA . GLU A 1 225 ? -7.249 18.871 38.188 1.00 94.88 225 GLU A CA 1
ATOM 1782 C C . GLU A 1 225 ? -7.709 19.305 39.575 1.00 94.88 225 GLU A C 1
ATOM 1784 O O . GLU A 1 225 ? -6.995 19.069 40.546 1.00 94.88 225 GLU A O 1
ATOM 1789 N N . ARG A 1 226 ? -8.905 19.898 39.686 1.00 92.50 226 ARG A N 1
ATOM 1790 C CA . ARG A 1 226 ? -9.466 20.277 40.987 1.00 92.50 226 ARG A CA 1
ATOM 1791 C C . ARG A 1 226 ? -9.662 19.059 41.879 1.00 92.50 226 ARG A C 1
ATOM 1793 O O . ARG A 1 226 ? -9.227 19.096 43.023 1.00 92.50 226 ARG A O 1
ATOM 1800 N N . ALA A 1 227 ? -10.247 17.988 41.349 1.00 93.00 227 ALA A N 1
ATOM 1801 C CA . ALA A 1 227 ? -10.468 16.774 42.123 1.00 93.00 227 ALA A CA 1
ATOM 1802 C C . ALA A 1 227 ? -9.159 16.160 42.632 1.00 93.00 227 ALA A C 1
ATOM 1804 O O . ALA A 1 227 ? -9.083 15.711 43.772 1.00 93.00 227 ALA A O 1
ATOM 1805 N N . SER A 1 228 ? -8.104 16.222 41.818 1.00 91.62 228 SER A N 1
ATOM 1806 C CA . SER A 1 228 ? -6.790 15.701 42.185 1.00 91.62 228 SER A CA 1
ATOM 1807 C C . SER A 1 228 ? -6.006 16.598 43.149 1.00 91.62 228 SER A C 1
ATOM 1809 O O . SER A 1 228 ? -5.322 16.080 44.026 1.00 91.62 228 SER A O 1
ATOM 1811 N N . LEU A 1 229 ? -6.070 17.925 42.993 1.00 90.00 229 LEU A N 1
ATOM 1812 C CA . LEU A 1 229 ? -5.283 18.874 43.793 1.00 90.00 229 LEU A CA 1
ATOM 1813 C C . LEU A 1 229 ? -5.974 19.284 45.094 1.00 90.00 229 LEU A C 1
ATOM 1815 O O . LEU A 1 229 ? -5.312 19.416 46.118 1.00 90.00 229 LEU A O 1
ATOM 1819 N N . ALA A 1 230 ? -7.285 19.521 45.046 1.00 85.75 230 ALA A N 1
ATOM 1820 C CA . ALA A 1 230 ? -8.067 19.987 46.189 1.00 85.75 230 ALA A CA 1
ATOM 1821 C C . ALA A 1 230 ? -8.663 18.832 47.012 1.00 85.75 230 ALA A C 1
ATOM 1823 O O . ALA A 1 230 ? -9.220 19.074 48.077 1.00 85.75 230 ALA A O 1
ATOM 1824 N N . GLY A 1 231 ? -8.564 17.588 46.525 1.00 83.12 231 GLY A N 1
ATOM 1825 C CA . GLY A 1 231 ? -9.146 16.416 47.182 1.00 83.12 231 GLY A CA 1
ATOM 1826 C C . GLY A 1 231 ? -10.678 16.394 47.166 1.00 83.12 231 GLY A C 1
ATOM 1827 O O . GLY A 1 231 ? -11.278 15.663 47.946 1.00 83.12 231 GLY A O 1
ATOM 1828 N N . GLU A 1 232 ? -11.313 17.195 46.304 1.00 88.31 232 GLU A N 1
ATOM 1829 C CA . GLU A 1 232 ? -12.768 17.249 46.129 1.00 88.31 232 GLU A CA 1
ATOM 1830 C C . GLU A 1 232 ? -13.224 16.165 45.134 1.00 88.31 232 GLU A C 1
ATOM 1832 O O . GLU A 1 232 ? -12.971 16.303 43.935 1.00 88.31 232 GLU A O 1
ATOM 1837 N N . PRO A 1 233 ? -13.903 15.087 45.566 1.00 90.50 233 PRO A N 1
ATOM 1838 C CA . PRO A 1 233 ? -14.260 13.998 44.662 1.00 90.50 233 PRO A CA 1
ATOM 1839 C C . PRO A 1 233 ? -15.191 14.456 43.532 1.00 90.50 233 PRO A C 1
ATOM 1841 O O . PRO A 1 233 ? -16.094 15.273 43.732 1.00 90.50 233 PRO A O 1
ATOM 1844 N N . LEU A 1 234 ? -15.009 13.890 42.336 1.00 94.56 234 LEU A N 1
ATOM 1845 C CA . LEU A 1 234 ? -15.953 14.080 41.233 1.00 94.56 234 LEU A CA 1
ATOM 1846 C C . LEU A 1 234 ? -17.284 13.391 41.571 1.00 94.56 234 LEU A C 1
ATOM 1848 O O . LEU A 1 234 ? -17.302 12.258 42.047 1.00 94.56 234 LEU A O 1
ATOM 1852 N N . GLY A 1 235 ? -18.408 14.049 41.279 1.00 95.38 235 GLY A N 1
ATOM 1853 C CA . GLY A 1 235 ? -19.726 13.427 41.434 1.00 95.38 235 GLY A CA 1
ATOM 1854 C C . GLY A 1 235 ? -19.932 12.271 40.447 1.00 95.38 235 GLY A C 1
ATOM 1855 O O . GLY A 1 235 ? -19.472 12.352 39.306 1.00 95.38 235 GLY A O 1
ATOM 1856 N N . GLY A 1 236 ? -20.670 11.231 40.852 1.00 95.25 236 GLY A N 1
ATOM 1857 C CA . GLY A 1 236 ? -20.917 10.028 40.038 1.00 95.25 236 GLY A CA 1
ATOM 1858 C C . GLY A 1 236 ? -21.415 10.339 38.622 1.00 95.25 236 GLY A C 1
ATOM 1859 O O . GLY A 1 236 ? -20.767 9.969 37.648 1.00 95.25 236 GLY A O 1
ATOM 1860 N N . ASP A 1 237 ? -22.462 11.158 38.489 1.00 96.12 237 ASP A N 1
ATOM 1861 C CA . ASP A 1 237 ? -22.993 11.568 37.178 1.00 96.12 237 ASP A CA 1
ATOM 1862 C C . ASP A 1 237 ? -21.959 12.289 36.300 1.00 96.12 237 ASP A C 1
ATOM 1864 O O . ASP A 1 237 ? -22.023 12.268 35.067 1.00 96.12 237 ASP A O 1
ATOM 1868 N N . GLN A 1 238 ? -21.020 13.006 36.922 1.00 96.62 238 GLN A N 1
ATOM 1869 C CA . GLN A 1 238 ? -19.954 13.682 36.198 1.00 96.62 238 GLN A CA 1
ATOM 1870 C C . GLN A 1 238 ? -18.938 12.670 35.669 1.00 96.62 238 GLN A C 1
ATOM 1872 O O . GLN A 1 238 ? -18.557 12.773 34.502 1.00 96.62 238 GLN A O 1
ATOM 1877 N N . ILE A 1 239 ? -18.547 11.695 36.493 1.00 97.56 239 ILE A N 1
ATOM 1878 C CA . ILE A 1 239 ? -17.684 10.578 36.093 1.00 97.56 239 ILE A CA 1
ATOM 1879 C C . ILE A 1 239 ? -18.331 9.819 34.935 1.00 97.56 239 ILE A C 1
ATOM 1881 O O . ILE A 1 239 ? -17.687 9.628 33.905 1.00 97.56 239 ILE A O 1
ATOM 1885 N N . ASP A 1 240 ? -19.615 9.481 35.045 1.00 96.38 240 ASP A N 1
ATOM 1886 C CA . ASP A 1 240 ? -20.365 8.761 34.014 1.00 96.38 240 ASP A CA 1
ATOM 1887 C C . ASP A 1 240 ? -20.323 9.494 32.668 1.00 96.38 240 ASP A C 1
ATOM 1889 O O . ASP A 1 240 ? -19.941 8.912 31.650 1.00 96.38 240 ASP A O 1
ATOM 1893 N N . ARG A 1 241 ? -20.582 10.811 32.660 1.00 97.69 241 ARG A N 1
ATOM 1894 C CA . ARG A 1 241 ? -20.469 11.635 31.443 1.00 97.69 241 ARG A CA 1
ATOM 1895 C C . ARG A 1 241 ? -19.055 11.635 30.859 1.00 97.69 241 ARG A C 1
ATOM 1897 O O . ARG A 1 241 ? -18.909 11.569 29.637 1.00 97.69 241 ARG A O 1
ATOM 1904 N N . MET A 1 242 ? -18.016 11.738 31.691 1.00 98.12 242 MET A N 1
ATOM 1905 C CA . MET A 1 242 ? -16.623 11.710 31.222 1.00 98.12 242 MET A CA 1
ATOM 1906 C C . MET A 1 242 ? -16.262 10.347 30.618 1.00 98.12 242 MET A C 1
ATOM 1908 O O . MET A 1 242 ? -15.653 10.289 29.547 1.00 98.12 242 MET A O 1
ATOM 1912 N N . VAL A 1 243 ? -16.669 9.258 31.271 1.00 98.00 243 VAL A N 1
ATOM 1913 C CA . VAL A 1 243 ? -16.443 7.876 30.828 1.00 98.00 243 VAL A CA 1
ATOM 1914 C C . VAL A 1 243 ? -17.176 7.597 29.517 1.00 98.00 243 VAL A C 1
ATOM 1916 O O . VAL A 1 243 ? -16.581 7.039 28.597 1.00 98.00 243 VAL A O 1
ATOM 1919 N N . ASP A 1 244 ? -18.420 8.050 29.370 1.00 96.81 244 ASP A N 1
ATOM 1920 C CA . ASP A 1 244 ? -19.179 7.887 28.128 1.00 96.81 244 ASP A CA 1
ATOM 1921 C C . ASP A 1 244 ? -18.543 8.649 26.959 1.00 96.81 244 ASP A C 1
ATOM 1923 O O . ASP A 1 244 ? -18.464 8.128 25.843 1.00 96.81 244 ASP A O 1
ATOM 1927 N N . ARG A 1 245 ? -18.014 9.859 27.194 1.00 97.94 245 ARG A N 1
ATOM 1928 C CA . ARG A 1 245 ? -17.240 10.592 26.174 1.00 97.94 245 ARG A CA 1
ATOM 1929 C C . ARG A 1 245 ? -15.947 9.872 25.812 1.00 97.94 245 ARG A C 1
ATOM 1931 O O . ARG A 1 245 ? -15.626 9.769 24.628 1.00 97.94 245 ARG A O 1
ATOM 1938 N N . TYR A 1 246 ? -15.239 9.338 26.804 1.00 98.44 246 TYR A N 1
ATOM 1939 C CA . TYR A 1 246 ? -14.042 8.530 26.582 1.00 98.44 246 TYR A CA 1
ATOM 1940 C C . TYR A 1 246 ? -14.354 7.294 25.726 1.00 98.44 246 TYR A C 1
ATOM 1942 O O . TYR A 1 246 ? -13.667 7.037 24.736 1.00 98.44 246 TYR A O 1
ATOM 1950 N N . ARG A 1 247 ? -15.449 6.583 26.032 1.00 98.06 247 ARG A N 1
ATOM 1951 C CA . ARG A 1 247 ? -15.941 5.432 25.259 1.00 98.06 247 ARG A CA 1
ATOM 1952 C C . ARG A 1 247 ? -16.274 5.819 23.818 1.00 98.06 247 ARG A C 1
ATOM 1954 O O . ARG A 1 247 ? -15.820 5.163 22.884 1.00 98.06 247 ARG A O 1
ATOM 1961 N N . GLN A 1 248 ? -16.999 6.920 23.612 1.00 97.50 248 GLN A N 1
ATOM 1962 C CA . GLN A 1 248 ? -17.308 7.435 22.271 1.00 97.50 248 GLN A CA 1
ATOM 1963 C C . GLN A 1 248 ? -16.037 7.751 21.465 1.00 97.50 248 GLN A C 1
ATOM 1965 O O . GLN A 1 248 ? -15.972 7.455 20.271 1.00 97.50 248 GLN A O 1
ATOM 1970 N N . ASN A 1 249 ? -15.013 8.323 22.101 1.00 98.31 249 ASN A N 1
ATOM 1971 C CA . ASN A 1 249 ? -13.727 8.589 21.455 1.00 98.31 249 ASN A CA 1
ATOM 1972 C C . ASN A 1 249 ? -12.952 7.296 21.148 1.00 98.31 249 ASN A C 1
ATOM 1974 O O . ASN A 1 249 ? -12.330 7.202 20.089 1.00 98.31 249 ASN A O 1
ATOM 1978 N N . ALA A 1 250 ? -13.037 6.278 22.008 1.00 98.31 250 ALA A N 1
ATOM 1979 C CA . ALA A 1 250 ? -12.466 4.955 21.751 1.00 98.31 250 ALA A CA 1
ATOM 1980 C C . ALA A 1 250 ? -13.126 4.261 20.548 1.00 98.31 250 ALA A C 1
ATOM 1982 O O . ALA A 1 250 ? -12.416 3.746 19.681 1.00 98.31 250 ALA A O 1
ATOM 1983 N N . ILE A 1 251 ? -14.457 4.340 20.427 1.00 98.38 251 ILE A N 1
ATOM 1984 C CA . ILE A 1 251 ? -15.201 3.832 19.261 1.00 98.38 251 ILE A CA 1
ATOM 1985 C C . ILE A 1 251 ? -14.757 4.561 17.987 1.00 98.38 251 ILE A C 1
ATOM 1987 O O . ILE A 1 251 ? -14.488 3.916 16.977 1.00 98.38 251 ILE A O 1
ATOM 1991 N N . LYS A 1 252 ? -14.613 5.894 18.022 1.00 98.06 252 LYS A N 1
ATOM 1992 C CA . LYS A 1 252 ? -14.114 6.674 16.871 1.00 98.06 252 LYS A CA 1
ATOM 1993 C C . LYS A 1 252 ? -12.689 6.279 16.474 1.00 98.06 252 LYS A C 1
ATOM 1995 O O . LYS A 1 252 ? -12.423 6.088 15.292 1.00 98.06 252 LYS A O 1
ATOM 2000 N N . SER A 1 253 ? -11.796 6.113 17.448 1.00 97.75 253 SER A N 1
ATOM 2001 C CA . SER A 1 253 ? -10.413 5.672 17.217 1.00 97.75 253 SER A CA 1
ATOM 2002 C C . SER A 1 253 ? -10.348 4.261 16.612 1.00 97.75 253 SER A C 1
ATOM 2004 O O . SER A 1 253 ? -9.570 3.993 15.688 1.00 97.75 253 SER A O 1
ATOM 2006 N N . ARG A 1 254 ? -11.224 3.354 17.066 1.00 97.56 254 ARG A N 1
ATOM 2007 C CA . ARG A 1 254 ? -11.384 2.022 16.469 1.00 97.56 254 ARG A CA 1
ATOM 2008 C C . ARG A 1 254 ? -11.934 2.092 15.050 1.00 97.56 254 ARG A C 1
ATOM 2010 O O . ARG A 1 254 ? -11.379 1.440 14.173 1.00 97.56 254 ARG A O 1
ATOM 2017 N N . ALA A 1 255 ? -12.956 2.912 14.818 1.00 98.12 255 ALA A N 1
ATOM 2018 C CA . ALA A 1 255 ? -13.531 3.133 13.495 1.00 98.12 255 ALA A CA 1
ATOM 2019 C C . ALA A 1 255 ? -12.471 3.615 12.495 1.00 98.12 255 ALA A C 1
ATOM 2021 O O . ALA A 1 255 ? -12.428 3.139 11.367 1.00 98.12 255 ALA A O 1
ATOM 2022 N N . GLU A 1 256 ? -11.591 4.527 12.916 1.00 97.25 256 GLU A N 1
ATOM 2023 C CA . GLU A 1 256 ? -10.464 4.993 12.106 1.00 97.25 256 GLU A CA 1
ATOM 2024 C C . GLU A 1 256 ? -9.446 3.877 11.841 1.00 97.25 256 GLU A C 1
ATOM 2026 O O . GLU A 1 256 ? -9.001 3.702 10.713 1.00 97.25 256 GLU A O 1
ATOM 2031 N N . THR A 1 257 ? -9.107 3.082 12.858 1.00 97.00 257 THR A N 1
ATOM 2032 C CA . THR A 1 257 ? -8.163 1.962 12.714 1.00 97.00 257 THR A CA 1
ATOM 2033 C C . THR A 1 257 ? -8.672 0.902 11.737 1.00 97.00 257 THR A C 1
ATOM 2035 O O . THR A 1 257 ? -7.908 0.462 10.878 1.00 97.00 257 THR A O 1
ATOM 2038 N N . ILE A 1 258 ? -9.951 0.528 11.844 1.00 97.06 258 ILE A N 1
ATOM 2039 C CA . ILE A 1 258 ? -10.620 -0.402 10.926 1.00 97.06 258 ILE A CA 1
ATOM 2040 C C . ILE A 1 258 ? -10.658 0.199 9.522 1.00 97.06 258 ILE A C 1
ATOM 2042 O O . ILE A 1 258 ? -10.254 -0.457 8.571 1.00 97.06 258 ILE A O 1
ATOM 2046 N N . ALA A 1 259 ? -11.080 1.460 9.390 1.00 97.75 259 ALA A N 1
ATOM 2047 C CA . ALA A 1 259 ? -11.150 2.118 8.093 1.00 97.75 259 ALA A CA 1
ATOM 2048 C C . ALA A 1 259 ? -9.791 2.121 7.386 1.00 97.75 259 ALA A C 1
ATOM 2050 O O . ALA A 1 259 ? -9.718 1.659 6.256 1.00 97.75 259 ALA A O 1
ATOM 2051 N N . ILE A 1 260 ? -8.716 2.545 8.052 1.00 96.81 260 ILE A N 1
ATOM 2052 C CA . ILE A 1 260 ? -7.375 2.575 7.448 1.00 96.81 260 ILE A CA 1
ATOM 2053 C C . ILE A 1 260 ? -6.904 1.162 7.072 1.00 96.81 260 ILE A C 1
ATOM 2055 O O . ILE A 1 260 ? -6.381 0.938 5.981 1.00 96.81 260 ILE A O 1
ATOM 2059 N N . THR A 1 261 ? -7.078 0.193 7.973 1.00 97.00 261 THR A N 1
ATOM 2060 C CA . THR A 1 261 ? -6.517 -1.155 7.789 1.00 97.00 261 THR A CA 1
ATOM 2061 C C . THR A 1 261 ? -7.267 -1.929 6.705 1.00 97.00 261 THR A C 1
ATOM 2063 O O . THR A 1 261 ? -6.643 -2.402 5.755 1.00 97.00 261 THR A O 1
ATOM 2066 N N . GLU A 1 262 ? -8.597 -1.983 6.787 1.00 96.88 262 GLU A N 1
ATOM 2067 C CA . GLU A 1 262 ? -9.421 -2.784 5.876 1.00 96.88 262 GLU A CA 1
ATOM 2068 C C . GLU A 1 262 ? -9.584 -2.129 4.508 1.00 96.88 262 GLU A C 1
ATOM 2070 O O . GLU A 1 262 ? -9.501 -2.805 3.482 1.00 96.88 262 GLU A O 1
ATOM 2075 N N . THR A 1 263 ? -9.745 -0.801 4.466 1.00 97.38 263 THR A N 1
ATOM 2076 C CA . THR A 1 263 ? -9.807 -0.083 3.184 1.00 97.38 263 THR A CA 1
ATOM 2077 C C . THR A 1 263 ? -8.462 -0.177 2.474 1.00 97.38 263 THR A C 1
ATOM 2079 O O . THR A 1 263 ? -8.428 -0.470 1.283 1.00 97.38 263 THR A O 1
ATOM 2082 N N . GLY A 1 264 ? -7.346 0.005 3.189 1.00 96.81 264 GLY A N 1
ATOM 2083 C CA . GLY A 1 264 ? -6.011 -0.116 2.606 1.00 96.81 264 GLY A CA 1
ATOM 2084 C C . GLY A 1 264 ? -5.726 -1.515 2.051 1.00 96.81 264 GLY A C 1
ATOM 2085 O O . GLY A 1 264 ? -5.239 -1.637 0.925 1.00 96.81 264 GLY A O 1
ATOM 2086 N N . ARG A 1 265 ? -6.104 -2.572 2.787 1.00 96.50 265 ARG A N 1
ATOM 2087 C CA . ARG A 1 265 ? -6.028 -3.973 2.329 1.00 96.50 265 ARG A CA 1
ATOM 2088 C C . ARG A 1 265 ? -6.842 -4.181 1.047 1.00 96.50 265 ARG A C 1
ATOM 2090 O O . ARG A 1 265 ? -6.299 -4.681 0.059 1.00 96.50 265 ARG A O 1
ATOM 2097 N N . ALA A 1 266 ? -8.105 -3.746 1.036 1.00 97.25 266 ALA A N 1
ATOM 2098 C CA . ALA A 1 266 ? -9.001 -3.888 -0.110 1.00 97.25 266 ALA A CA 1
ATOM 2099 C C . ALA A 1 266 ? -8.525 -3.094 -1.338 1.00 97.25 266 ALA A C 1
ATOM 2101 O O . ALA A 1 266 ? -8.418 -3.668 -2.417 1.00 97.25 266 ALA A O 1
ATOM 2102 N N . ILE A 1 267 ? -8.173 -1.811 -1.179 1.00 97.50 267 ILE A N 1
ATOM 2103 C CA . ILE A 1 267 ? -7.670 -0.952 -2.265 1.00 97.50 267 ILE A CA 1
ATOM 2104 C C . ILE A 1 267 ? -6.382 -1.524 -2.847 1.00 97.50 267 ILE A C 1
ATOM 2106 O O . ILE A 1 267 ? -6.246 -1.627 -4.063 1.00 97.50 267 ILE A O 1
ATOM 2110 N N . SER A 1 268 ? -5.424 -1.894 -1.996 1.00 97.00 268 SER A N 1
ATOM 2111 C CA . SER A 1 268 ? -4.135 -2.407 -2.457 1.00 97.00 268 SER A CA 1
ATOM 2112 C C . SER A 1 268 ? -4.302 -3.710 -3.245 1.00 97.00 268 SER A C 1
ATOM 2114 O O . SER A 1 268 ? -3.729 -3.853 -4.324 1.00 97.00 268 SER A O 1
ATOM 2116 N N . ALA A 1 269 ? -5.135 -4.636 -2.751 1.00 96.81 269 ALA A N 1
ATOM 2117 C CA . ALA A 1 269 ? -5.472 -5.871 -3.457 1.00 96.81 269 ALA A CA 1
ATOM 2118 C C . ALA A 1 269 ? -6.198 -5.613 -4.785 1.00 96.81 269 ALA A C 1
ATOM 2120 O O . ALA A 1 269 ? -5.790 -6.159 -5.805 1.00 96.81 269 ALA A O 1
ATOM 2121 N N . ALA A 1 270 ? -7.214 -4.749 -4.784 1.00 97.38 270 ALA A N 1
ATOM 2122 C CA . ALA A 1 270 ? -8.011 -4.426 -5.963 1.00 97.38 270 ALA A CA 1
ATOM 2123 C C . ALA A 1 270 ? -7.185 -3.801 -7.082 1.00 97.38 270 ALA A C 1
ATOM 2125 O O . ALA A 1 270 ? -7.249 -4.240 -8.225 1.00 97.38 270 ALA A O 1
ATOM 2126 N N . ARG A 1 271 ? -6.370 -2.796 -6.745 1.00 97.12 271 ARG A N 1
ATOM 2127 C CA . ARG A 1 271 ? -5.509 -2.125 -7.721 1.00 97.12 271 ARG A CA 1
ATOM 2128 C C . ARG A 1 271 ? -4.460 -3.081 -8.281 1.00 97.12 271 ARG A C 1
ATOM 2130 O O . ARG A 1 271 ? -4.175 -3.034 -9.468 1.00 97.12 271 ARG A O 1
ATOM 2137 N N . HIS A 1 272 ? -3.891 -3.947 -7.441 1.00 96.50 272 HIS A N 1
ATOM 2138 C CA . HIS A 1 272 ? -2.917 -4.939 -7.894 1.00 96.50 272 HIS A CA 1
ATOM 2139 C C . HIS A 1 272 ? -3.544 -5.997 -8.812 1.00 96.50 272 HIS A C 1
ATOM 2141 O O . HIS A 1 272 ? -2.961 -6.318 -9.838 1.00 96.50 272 HIS A O 1
ATOM 2147 N N . GLU A 1 273 ? -4.737 -6.499 -8.487 1.00 96.69 273 GLU A N 1
ATOM 2148 C CA . GLU A 1 273 ? -5.438 -7.458 -9.348 1.00 96.69 273 GLU A CA 1
ATOM 2149 C C . GLU A 1 273 ? -5.885 -6.816 -10.663 1.00 96.69 273 GLU A C 1
ATOM 2151 O O . GLU A 1 273 ? -5.679 -7.403 -11.718 1.00 96.69 273 GLU A O 1
ATOM 2156 N N . ALA A 1 274 ? -6.424 -5.593 -10.628 1.00 95.50 274 ALA A N 1
ATOM 2157 C CA . ALA A 1 274 ? -6.749 -4.849 -11.843 1.00 95.50 274 ALA A CA 1
ATOM 2158 C C . ALA A 1 274 ? -5.506 -4.658 -12.722 1.00 95.50 274 ALA A C 1
ATOM 2160 O O . ALA A 1 274 ? -5.552 -4.895 -13.923 1.00 95.50 274 ALA A O 1
ATOM 2161 N N . PHE A 1 275 ? -4.372 -4.298 -12.118 1.00 94.69 275 PHE A N 1
ATOM 2162 C CA . PHE A 1 275 ? -3.101 -4.209 -12.825 1.00 94.69 275 PHE A CA 1
ATOM 2163 C C . PHE A 1 275 ? -2.685 -5.545 -13.457 1.00 94.69 275 PHE A C 1
ATOM 2165 O O . PHE A 1 275 ? -2.277 -5.564 -14.618 1.00 94.69 275 PHE A O 1
ATOM 2172 N N . ASN A 1 276 ? -2.825 -6.660 -12.738 1.00 93.81 276 ASN A N 1
ATOM 2173 C CA . ASN A 1 276 ? -2.496 -7.990 -13.253 1.00 93.81 276 ASN A CA 1
ATOM 2174 C C . ASN A 1 276 ? -3.411 -8.403 -14.414 1.00 93.81 276 ASN A C 1
ATOM 2176 O O . ASN A 1 276 ? -2.900 -8.831 -15.441 1.00 93.81 276 ASN A O 1
ATOM 2180 N N . GLN A 1 277 ? -4.730 -8.209 -14.304 1.00 92.69 277 GLN A N 1
ATOM 2181 C CA . GLN A 1 277 ? -5.665 -8.498 -15.400 1.00 92.69 277 GLN A CA 1
ATOM 2182 C C . GLN A 1 277 ? -5.304 -7.717 -16.663 1.00 92.69 277 GLN A C 1
ATOM 2184 O O . GLN A 1 277 ? -5.195 -8.298 -17.735 1.00 92.69 277 GLN A O 1
ATOM 2189 N N . ILE A 1 278 ? -5.044 -6.416 -16.524 1.00 89.38 278 ILE A N 1
ATOM 2190 C CA . ILE A 1 278 ? -4.728 -5.549 -17.661 1.00 89.38 278 ILE A CA 1
ATOM 2191 C C . ILE A 1 278 ? -3.387 -5.930 -18.285 1.00 89.38 278 ILE A C 1
ATOM 2193 O O . ILE A 1 278 ? -3.256 -6.004 -19.501 1.00 89.38 278 ILE A O 1
ATOM 2197 N N . THR A 1 279 ? -2.365 -6.154 -17.463 1.00 89.12 279 THR A N 1
ATOM 2198 C CA . THR A 1 279 ? -1.038 -6.511 -17.980 1.00 89.12 279 THR A CA 1
ATOM 2199 C C . THR A 1 279 ? -1.031 -7.881 -18.648 1.00 89.12 279 THR A C 1
ATOM 2201 O O . THR A 1 279 ? -0.317 -8.054 -19.630 1.00 89.12 279 THR A O 1
ATOM 2204 N N . GLU A 1 280 ? -1.851 -8.823 -18.182 1.00 88.50 280 GLU A N 1
ATOM 2205 C CA . GLU A 1 280 ? -2.070 -10.112 -18.843 1.00 88.50 280 GLU A CA 1
ATOM 2206 C C . GLU A 1 280 ? -2.852 -9.961 -20.154 1.00 88.50 280 GLU A C 1
ATOM 2208 O O . GLU A 1 280 ? -2.428 -10.500 -21.171 1.00 88.50 280 GLU A O 1
ATOM 2213 N N . GLU A 1 281 ? -3.947 -9.196 -20.154 1.00 84.69 281 GLU A N 1
ATOM 2214 C CA . GLU A 1 281 ? -4.800 -8.975 -21.330 1.00 84.69 281 GLU A CA 1
ATOM 2215 C C . GLU A 1 281 ? -4.051 -8.283 -22.479 1.00 84.69 281 GLU A C 1
ATOM 2217 O O . GLU A 1 281 ? -4.245 -8.623 -23.644 1.00 84.69 281 GLU A O 1
ATOM 2222 N N . VAL A 1 282 ? -3.177 -7.323 -22.159 1.00 83.69 282 VAL A N 1
ATOM 2223 C CA . VAL A 1 282 ? -2.388 -6.563 -23.147 1.00 83.69 282 VAL A CA 1
ATOM 2224 C C . VAL A 1 282 ? -0.988 -7.167 -23.364 1.00 83.69 282 VAL A C 1
ATOM 2226 O O . VAL A 1 282 ? -0.165 -6.579 -24.061 1.00 83.69 282 VAL A O 1
ATOM 2229 N N . GLU A 1 283 ? -0.700 -8.335 -22.779 1.00 85.94 283 GLU A N 1
ATOM 2230 C CA . GLU A 1 283 ? 0.590 -9.039 -22.886 1.00 85.94 283 GLU A CA 1
ATOM 2231 C C . GLU A 1 283 ? 1.811 -8.151 -22.552 1.00 85.94 283 GLU A C 1
ATOM 2233 O O . GLU A 1 283 ? 2.852 -8.183 -23.216 1.00 85.94 283 GLU A O 1
ATOM 2238 N N . ILE A 1 284 ? 1.692 -7.331 -21.504 1.00 85.12 284 ILE A N 1
ATOM 2239 C CA . ILE A 1 284 ? 2.770 -6.462 -21.024 1.00 85.12 284 ILE A CA 1
ATOM 2240 C C . ILE A 1 284 ? 3.883 -7.322 -20.420 1.00 85.12 284 ILE A C 1
ATOM 2242 O O . ILE A 1 284 ? 3.651 -8.094 -19.487 1.00 85.12 284 ILE A O 1
ATOM 2246 N N . ALA A 1 285 ? 5.110 -7.160 -20.916 1.00 86.25 285 ALA A N 1
ATOM 2247 C CA . ALA A 1 285 ? 6.259 -7.884 -20.390 1.00 86.25 285 ALA A CA 1
ATOM 2248 C C . ALA A 1 285 ? 6.684 -7.355 -19.005 1.00 86.25 285 ALA A C 1
ATOM 2250 O O . ALA A 1 285 ? 6.557 -6.170 -18.695 1.00 86.25 285 ALA A O 1
ATOM 2251 N N . ASP A 1 286 ? 7.208 -8.242 -18.156 1.00 85.31 286 ASP A N 1
ATOM 2252 C CA . ASP A 1 286 ? 7.564 -7.921 -16.767 1.00 85.31 286 ASP A CA 1
ATOM 2253 C C . ASP A 1 286 ? 8.667 -6.847 -16.645 1.00 85.31 286 ASP A C 1
ATOM 2255 O O . ASP A 1 286 ? 8.697 -6.106 -15.664 1.00 85.31 286 ASP A O 1
ATOM 2259 N N . ASP A 1 287 ? 9.542 -6.708 -17.643 1.00 85.81 287 ASP A N 1
ATOM 2260 C CA . ASP A 1 287 ? 10.570 -5.658 -17.724 1.00 85.81 287 ASP A CA 1
ATOM 2261 C C . ASP A 1 287 ? 9.993 -4.262 -18.023 1.00 85.81 287 ASP A C 1
ATOM 2263 O O . ASP A 1 287 ? 10.607 -3.241 -17.702 1.00 85.81 287 ASP A O 1
ATOM 2267 N N . GLN A 1 288 ? 8.779 -4.202 -18.570 1.00 87.50 288 GLN A N 1
ATOM 2268 C CA . GLN A 1 288 ? 8.021 -2.967 -18.753 1.00 87.50 288 GLN A CA 1
ATOM 2269 C C . GLN A 1 288 ? 7.276 -2.548 -17.482 1.00 87.50 288 GLN A C 1
ATOM 2271 O O . GLN A 1 288 ? 6.732 -1.445 -17.414 1.00 87.50 288 GLN A O 1
ATOM 2276 N N . ILE A 1 289 ? 7.220 -3.412 -16.472 1.00 91.69 289 ILE A N 1
ATOM 2277 C CA . ILE A 1 289 ? 6.443 -3.190 -15.259 1.00 91.69 289 ILE A CA 1
ATOM 2278 C C . ILE A 1 289 ? 7.361 -2.677 -14.161 1.00 91.69 289 ILE A C 1
ATOM 2280 O O . ILE A 1 289 ? 8.273 -3.364 -13.709 1.00 91.69 289 ILE A O 1
ATOM 2284 N N . GLU A 1 290 ? 7.061 -1.483 -13.662 1.00 92.81 290 GLU A N 1
ATOM 2285 C CA . GLU A 1 290 ? 7.704 -0.932 -12.478 1.00 92.81 290 GLU A CA 1
ATOM 2286 C C . GLU A 1 290 ? 6.661 -0.637 -11.406 1.00 92.81 290 GLU A C 1
ATOM 2288 O O . GLU A 1 290 ? 5.676 0.069 -11.637 1.00 92.81 290 GLU A O 1
ATOM 2293 N N . ARG A 1 291 ? 6.900 -1.149 -10.199 1.00 93.88 291 ARG A N 1
ATOM 2294 C CA . ARG A 1 291 ? 6.069 -0.865 -9.030 1.00 93.88 291 ARG A CA 1
ATOM 2295 C C . ARG A 1 291 ? 6.889 -0.123 -7.997 1.00 93.88 291 ARG A C 1
ATOM 2297 O O . ARG A 1 291 ? 7.986 -0.543 -7.641 1.00 93.88 291 ARG A O 1
ATOM 2304 N N . GLU A 1 292 ? 6.351 0.981 -7.505 1.00 93.88 292 GLU A N 1
ATOM 2305 C CA . GLU A 1 292 ? 7.008 1.865 -6.548 1.00 93.88 292 GLU A CA 1
ATOM 2306 C C . GLU A 1 292 ? 6.198 1.929 -5.252 1.00 93.88 292 GLU A C 1
ATOM 2308 O O . GLU A 1 292 ? 5.005 2.228 -5.272 1.00 93.88 292 GLU A O 1
ATOM 2313 N N . TRP A 1 293 ? 6.844 1.696 -4.111 1.00 93.81 293 TRP A N 1
ATOM 2314 C CA . TRP A 1 293 ? 6.225 1.903 -2.804 1.00 93.81 293 TRP A CA 1
ATOM 2315 C C . TRP A 1 293 ? 6.289 3.388 -2.427 1.00 93.81 293 TRP A C 1
ATOM 2317 O O . TRP A 1 293 ? 7.349 4.013 -2.454 1.00 93.81 293 TRP A O 1
ATOM 2327 N N . LYS A 1 294 ? 5.156 3.968 -2.028 1.00 92.00 294 LYS A N 1
ATOM 2328 C CA . LYS A 1 294 ? 5.047 5.353 -1.558 1.00 92.00 294 LYS A CA 1
ATOM 2329 C C . LYS A 1 294 ? 4.547 5.414 -0.127 1.00 92.00 294 LYS A C 1
ATOM 2331 O O . LYS A 1 294 ? 3.565 4.772 0.235 1.00 92.00 294 LYS A O 1
ATOM 2336 N N . THR A 1 295 ? 5.229 6.208 0.685 1.00 90.50 295 THR A N 1
ATOM 2337 C CA . THR A 1 295 ? 4.813 6.546 2.043 1.00 90.50 295 THR A CA 1
ATOM 2338 C C . THR A 1 295 ? 4.037 7.861 2.051 1.00 90.50 295 THR A C 1
ATOM 2340 O O . THR A 1 295 ? 4.151 8.667 1.127 1.00 90.50 295 THR A O 1
ATOM 2343 N N . HIS A 1 296 ? 3.266 8.090 3.117 1.00 87.06 296 HIS A N 1
ATOM 2344 C CA . HIS A 1 296 ? 2.405 9.270 3.229 1.00 87.06 296 HIS A CA 1
ATOM 2345 C C . HIS A 1 296 ? 3.181 10.597 3.428 1.00 87.06 296 HIS A C 1
ATOM 2347 O O . HIS A 1 296 ? 2.730 11.674 3.036 1.00 87.06 296 HIS A O 1
ATOM 2353 N N . ARG A 1 297 ? 4.397 10.509 3.979 1.00 82.44 297 ARG A N 1
ATOM 2354 C CA . ARG A 1 297 ? 5.344 11.589 4.311 1.00 82.44 297 ARG A CA 1
ATOM 2355 C C . ARG A 1 297 ? 4.810 12.633 5.294 1.00 82.44 297 ARG A C 1
ATOM 2357 O O . ARG A 1 297 ? 5.121 13.815 5.158 1.00 82.44 297 ARG A O 1
ATOM 2364 N N . ASP A 1 298 ? 4.062 12.202 6.305 1.00 85.00 298 ASP A N 1
ATOM 2365 C CA . ASP A 1 298 ? 3.580 13.071 7.392 1.00 85.00 298 ASP A CA 1
ATOM 2366 C C . ASP A 1 298 ? 4.340 12.890 8.716 1.00 85.00 298 ASP A C 1
ATOM 2368 O O . ASP A 1 298 ? 3.957 13.457 9.741 1.00 85.00 298 ASP A O 1
ATOM 2372 N N . GLY A 1 299 ? 5.409 12.088 8.710 1.00 85.69 299 GLY A N 1
ATOM 2373 C CA . GLY A 1 299 ? 6.248 11.830 9.878 1.00 85.69 299 GLY A CA 1
ATOM 2374 C C . GLY A 1 299 ? 5.689 10.765 10.820 1.00 85.69 299 GLY A C 1
ATOM 2375 O O . GLY A 1 299 ? 6.335 10.439 11.818 1.00 85.69 299 GLY A O 1
ATOM 2376 N N . ARG A 1 300 ? 4.517 10.189 10.522 1.00 87.88 300 ARG A N 1
ATOM 2377 C CA . ARG A 1 300 ? 3.925 9.092 11.304 1.00 87.88 300 ARG A CA 1
ATOM 2378 C C . ARG A 1 300 ? 4.198 7.726 10.675 1.00 87.88 300 ARG A C 1
ATOM 2380 O O . ARG A 1 300 ? 3.588 6.728 11.060 1.00 87.88 300 ARG A O 1
ATOM 2387 N N . GLU A 1 301 ? 5.093 7.654 9.693 1.00 87.62 301 GLU A N 1
ATOM 2388 C CA . GLU A 1 301 ? 5.568 6.386 9.159 1.00 87.62 301 GLU A CA 1
ATOM 2389 C C . GLU A 1 301 ? 6.332 5.628 10.242 1.00 87.62 301 GLU A C 1
ATOM 2391 O O . GLU A 1 301 ? 7.246 6.156 10.896 1.00 87.62 301 GLU A O 1
ATOM 2396 N N . ARG A 1 302 ? 5.999 4.344 10.379 1.00 89.38 302 ARG A N 1
ATOM 2397 C CA . ARG A 1 302 ? 6.777 3.424 11.205 1.00 89.38 302 ARG A CA 1
ATOM 2398 C C . ARG A 1 302 ? 8.227 3.361 10.705 1.00 89.38 302 ARG A C 1
ATOM 2400 O O . ARG A 1 302 ? 8.446 3.477 9.495 1.00 89.38 302 ARG A O 1
ATOM 2407 N N . PRO A 1 303 ? 9.215 3.141 11.592 1.00 87.88 303 PRO A N 1
ATOM 2408 C CA . PRO A 1 303 ? 10.626 3.111 11.208 1.00 87.88 303 PRO A CA 1
ATOM 2409 C C . PRO A 1 303 ? 10.929 2.189 10.019 1.00 87.88 303 PRO A C 1
ATOM 2411 O O . PRO A 1 303 ? 11.645 2.602 9.109 1.00 87.88 303 PRO A O 1
ATOM 2414 N N . SER A 1 304 ? 10.306 1.005 9.963 1.00 88.69 304 SER A N 1
ATOM 2415 C CA . SER A 1 304 ? 10.496 0.039 8.871 1.00 88.69 304 SER A CA 1
ATOM 2416 C C . SER A 1 304 ? 9.986 0.518 7.511 1.00 88.69 304 SER A C 1
ATOM 2418 O O . SER A 1 304 ? 10.448 0.027 6.482 1.00 88.69 304 SER A O 1
ATOM 2420 N N . HIS A 1 305 ? 9.072 1.495 7.473 1.00 91.31 305 HIS A N 1
ATOM 2421 C CA . HIS A 1 305 ? 8.498 2.025 6.231 1.00 91.31 305 HIS A CA 1
ATOM 2422 C C . HIS A 1 305 ? 9.135 3.336 5.782 1.00 91.31 305 HIS A C 1
ATOM 2424 O O . HIS A 1 305 ? 9.015 3.677 4.611 1.00 91.31 305 HIS A O 1
ATOM 2430 N N . ARG A 1 306 ? 9.844 4.069 6.652 1.00 85.00 306 ARG A N 1
ATOM 2431 C CA . ARG A 1 306 ? 10.424 5.390 6.316 1.00 85.00 306 ARG A CA 1
ATOM 2432 C C . ARG A 1 306 ? 11.296 5.362 5.058 1.00 85.00 306 ARG A C 1
ATOM 2434 O O . ARG A 1 306 ? 11.229 6.278 4.244 1.00 85.00 306 ARG A O 1
ATOM 2441 N N . ASN A 1 307 ? 12.048 4.279 4.870 1.00 82.19 307 ASN A N 1
ATOM 2442 C CA . ASN A 1 307 ? 12.953 4.099 3.732 1.00 82.19 307 ASN A CA 1
ATOM 2443 C C . ASN A 1 307 ? 12.279 3.471 2.499 1.00 82.19 307 ASN A C 1
ATOM 2445 O O . ASN A 1 307 ? 12.959 3.195 1.512 1.00 82.19 307 ASN A O 1
ATOM 2449 N N . MET A 1 308 ? 10.962 3.240 2.533 1.00 85.12 308 MET A N 1
ATOM 2450 C CA . MET A 1 308 ? 10.226 2.622 1.426 1.00 85.12 308 MET A CA 1
ATOM 2451 C C . MET A 1 308 ? 9.846 3.611 0.320 1.00 85.12 308 MET A C 1
ATOM 2453 O O . MET A 1 308 ? 9.560 3.174 -0.782 1.00 85.12 308 MET A O 1
ATOM 2457 N N . GLN A 1 309 ? 9.912 4.924 0.569 1.00 80.62 309 GLN A N 1
ATOM 2458 C CA . GLN A 1 309 ? 9.427 5.999 -0.321 1.00 80.62 309 GLN A CA 1
ATOM 2459 C C . GLN A 1 309 ? 9.958 5.988 -1.772 1.00 80.62 309 GLN A C 1
ATOM 2461 O O . GLN A 1 309 ? 9.371 6.625 -2.650 1.00 80.62 309 GLN A O 1
ATOM 2466 N N . VAL A 1 310 ? 11.106 5.352 -2.003 1.00 70.94 310 VAL A N 1
ATOM 2467 C CA . VAL A 1 310 ? 11.779 5.258 -3.312 1.00 70.94 310 VAL A CA 1
ATOM 2468 C C . VAL A 1 310 ? 12.120 3.812 -3.672 1.00 70.94 310 VAL A C 1
ATOM 2470 O O . VAL A 1 310 ? 12.972 3.566 -4.522 1.00 70.94 310 VAL A O 1
ATOM 2473 N N . ARG A 1 311 ? 11.521 2.834 -2.981 1.00 82.25 311 ARG A N 1
ATOM 2474 C CA . ARG A 1 311 ? 11.753 1.422 -3.284 1.00 82.25 311 ARG A CA 1
ATOM 2475 C C . ARG A 1 311 ? 10.919 1.044 -4.493 1.00 82.25 311 ARG A C 1
ATOM 2477 O O . ARG A 1 311 ? 9.692 1.105 -4.445 1.00 82.25 311 ARG A O 1
ATOM 2484 N N . THR A 1 312 ? 11.609 0.647 -5.552 1.00 89.44 312 THR A N 1
ATOM 2485 C CA . THR A 1 312 ? 11.017 0.110 -6.769 1.00 89.44 312 THR A CA 1
ATOM 2486 C C . THR A 1 312 ? 11.330 -1.373 -6.895 1.00 89.44 312 THR A C 1
ATOM 2488 O O . THR A 1 312 ? 12.391 -1.840 -6.476 1.00 89.44 312 THR A O 1
ATOM 2491 N N . VAL A 1 313 ? 10.391 -2.112 -7.469 1.00 91.69 313 VAL A N 1
ATOM 2492 C CA . VAL A 1 313 ? 10.566 -3.497 -7.907 1.00 91.69 313 VAL A CA 1
ATOM 2493 C C . VAL A 1 313 ? 10.126 -3.588 -9.366 1.00 91.69 313 VAL A C 1
ATOM 2495 O O . VAL A 1 313 ? 9.230 -2.852 -9.787 1.00 91.69 313 VAL A O 1
ATOM 2498 N N . GLN A 1 314 ? 10.785 -4.443 -10.145 1.00 91.50 314 GLN A N 1
ATOM 2499 C CA . GLN A 1 314 ? 10.418 -4.697 -11.542 1.00 91.50 314 GLN A CA 1
ATOM 2500 C C . GLN A 1 314 ? 9.554 -5.960 -11.626 1.00 91.50 314 GLN A C 1
ATOM 2502 O O . GLN A 1 314 ? 9.772 -6.899 -10.860 1.00 91.50 314 GLN A O 1
ATOM 2507 N N . GLY A 1 315 ? 8.594 -5.987 -12.545 1.00 89.75 315 GLY A N 1
ATOM 2508 C CA . GLY A 1 315 ? 7.714 -7.133 -12.764 1.00 89.75 315 GLY A CA 1
ATOM 2509 C C . GLY A 1 315 ? 6.549 -7.261 -11.778 1.00 89.75 315 GLY A C 1
ATOM 2510 O O . GLY A 1 315 ? 6.425 -6.532 -10.778 1.00 89.75 315 GLY A O 1
ATOM 2511 N N . ARG A 1 316 ? 5.662 -8.217 -12.074 1.00 89.88 316 ARG A N 1
ATOM 2512 C CA . ARG A 1 316 ? 4.410 -8.450 -11.325 1.00 89.88 316 ARG A CA 1
ATOM 2513 C C . ARG A 1 316 ? 4.637 -9.167 -10.002 1.00 89.88 316 ARG A C 1
ATOM 2515 O O . ARG A 1 316 ? 4.024 -8.808 -9.004 1.00 89.88 316 ARG A O 1
ATOM 2522 N N . GLU A 1 317 ? 5.591 -10.094 -9.984 1.00 91.69 317 GLU A N 1
ATOM 2523 C CA . GLU A 1 317 ? 5.790 -11.035 -8.872 1.00 91.69 317 GLU A CA 1
ATOM 2524 C C . GLU A 1 317 ? 6.894 -10.626 -7.885 1.00 91.69 317 GLU A C 1
ATOM 2526 O O . GLU A 1 317 ? 7.035 -11.208 -6.805 1.00 91.69 317 GLU A O 1
ATOM 2531 N N . ALA A 1 318 ? 7.707 -9.621 -8.223 1.00 92.81 318 ALA A N 1
ATOM 2532 C CA . ALA A 1 318 ? 8.787 -9.186 -7.345 1.00 92.81 318 ALA A CA 1
ATOM 2533 C C . ALA A 1 318 ? 8.242 -8.615 -6.024 1.00 92.81 318 ALA A C 1
ATOM 2535 O O . ALA A 1 318 ? 7.408 -7.713 -6.002 1.00 92.81 318 ALA A O 1
ATOM 2536 N N . LYS A 1 319 ? 8.727 -9.108 -4.887 1.00 94.56 319 LYS A N 1
ATOM 2537 C CA . LYS A 1 319 ? 8.278 -8.621 -3.577 1.00 94.56 319 LYS A CA 1
ATOM 2538 C C . LYS A 1 319 ? 9.118 -7.438 -3.110 1.00 94.56 319 LYS A C 1
ATOM 2540 O O . LYS A 1 319 ? 10.331 -7.395 -3.311 1.00 94.56 319 LYS A O 1
ATOM 2545 N N . PHE A 1 320 ? 8.481 -6.510 -2.411 1.00 94.94 320 PHE A N 1
ATOM 2546 C CA . PHE A 1 320 ? 9.170 -5.489 -1.635 1.00 94.94 320 PHE A CA 1
ATOM 2547 C C . PHE A 1 320 ? 9.757 -6.103 -0.364 1.00 94.94 320 PHE A C 1
ATOM 2549 O O . PHE A 1 320 ? 9.175 -7.014 0.220 1.00 94.94 320 PHE A O 1
ATOM 2556 N N . VAL A 1 321 ? 10.887 -5.567 0.096 1.00 92.38 321 VAL A N 1
ATOM 2557 C CA . VAL A 1 321 ? 11.482 -5.913 1.392 1.00 92.38 321 VAL A CA 1
ATOM 2558 C C . VAL A 1 321 ? 11.455 -4.672 2.275 1.00 92.38 321 VAL A C 1
ATOM 2560 O O . VAL A 1 321 ? 12.035 -3.645 1.914 1.00 92.38 321 VAL A O 1
ATOM 2563 N N . THR A 1 322 ? 10.752 -4.744 3.407 1.00 89.56 322 THR A N 1
ATOM 2564 C CA . THR A 1 322 ? 10.644 -3.619 4.348 1.00 89.56 322 THR A CA 1
ATOM 2565 C C . THR A 1 322 ? 11.958 -3.392 5.098 1.00 89.56 322 THR A C 1
ATOM 2567 O O . THR A 1 322 ? 12.862 -4.226 5.073 1.00 89.56 322 THR A O 1
ATOM 2570 N N . GLY A 1 323 ? 12.075 -2.278 5.829 1.00 85.31 323 GLY A N 1
ATOM 2571 C CA . GLY A 1 323 ? 13.243 -2.018 6.680 1.00 85.31 323 GLY A CA 1
ATOM 2572 C C . GLY A 1 323 ? 13.481 -3.074 7.770 1.00 85.31 323 GLY A C 1
ATOM 2573 O O . GLY A 1 323 ? 14.595 -3.170 8.270 1.00 85.31 323 GLY A O 1
ATOM 2574 N N . ASN A 1 324 ? 12.467 -3.883 8.097 1.00 84.00 324 ASN A N 1
ATOM 2575 C CA . ASN A 1 324 ? 12.565 -5.010 9.029 1.00 84.00 324 ASN A CA 1
ATOM 2576 C C . ASN A 1 324 ? 12.879 -6.349 8.329 1.00 84.00 324 ASN A C 1
ATOM 2578 O O . ASN A 1 324 ? 12.833 -7.394 8.970 1.00 84.00 324 ASN A O 1
ATOM 2582 N N . GLY A 1 325 ? 13.148 -6.350 7.019 1.00 88.94 325 GLY A N 1
ATOM 2583 C CA . GLY A 1 325 ? 13.416 -7.570 6.251 1.00 88.94 325 GLY A CA 1
ATOM 2584 C C . GLY A 1 325 ? 12.169 -8.389 5.899 1.00 88.94 325 GLY A C 1
ATOM 2585 O O . GLY A 1 325 ? 12.297 -9.497 5.385 1.00 88.94 325 GLY A O 1
ATOM 2586 N N . VAL A 1 326 ? 10.962 -7.869 6.147 1.00 91.94 326 VAL A N 1
ATOM 2587 C CA . VAL A 1 326 ? 9.713 -8.561 5.799 1.00 91.94 326 VAL A CA 1
ATOM 2588 C C . VAL A 1 326 ? 9.475 -8.446 4.297 1.00 91.94 326 VAL A C 1
ATOM 2590 O O . VAL A 1 326 ? 9.487 -7.345 3.748 1.00 91.94 326 VAL A O 1
ATOM 2593 N N . SER A 1 327 ? 9.235 -9.580 3.641 1.00 94.88 327 SER A N 1
ATOM 2594 C CA . SER A 1 327 ? 8.883 -9.629 2.223 1.00 94.88 327 SER A CA 1
ATOM 2595 C C . SER A 1 327 ? 7.370 -9.483 2.039 1.00 94.88 327 SER A C 1
ATOM 2597 O O . SER A 1 327 ? 6.607 -10.267 2.598 1.00 94.88 327 SER A O 1
ATOM 2599 N N . MET A 1 328 ? 6.936 -8.484 1.270 1.00 94.81 328 MET A N 1
ATOM 2600 C CA . MET A 1 328 ? 5.523 -8.177 1.011 1.00 94.81 328 MET A CA 1
ATOM 2601 C C . MET A 1 328 ? 5.322 -7.887 -0.475 1.00 94.81 328 MET A C 1
ATOM 2603 O O . MET A 1 328 ? 6.117 -7.167 -1.077 1.00 94.81 328 MET A O 1
ATOM 2607 N N . MET A 1 329 ? 4.251 -8.397 -1.077 1.00 95.44 329 MET A N 1
ATOM 2608 C CA . MET A 1 329 ? 3.937 -8.133 -2.484 1.00 95.44 329 MET A CA 1
ATOM 2609 C C . MET A 1 329 ? 3.583 -6.662 -2.725 1.00 95.44 329 MET A C 1
ATOM 2611 O O . MET A 1 329 ? 3.891 -6.106 -3.778 1.00 95.44 329 MET A O 1
ATOM 2615 N N . ARG A 1 330 ? 2.931 -6.034 -1.744 1.00 95.38 330 ARG A N 1
ATOM 2616 C CA . ARG A 1 330 ? 2.402 -4.667 -1.808 1.00 95.38 330 ARG A CA 1
ATOM 2617 C C . ARG A 1 330 ? 2.200 -4.092 -0.399 1.00 95.38 330 ARG A C 1
ATOM 2619 O O . ARG A 1 330 ? 2.163 -4.853 0.570 1.00 95.38 330 ARG A O 1
ATOM 2626 N N . PRO A 1 331 ? 2.028 -2.769 -0.241 1.00 95.88 331 PRO A N 1
ATOM 2627 C CA . PRO A 1 331 ? 1.498 -2.207 0.999 1.00 95.88 331 PRO A CA 1
ATOM 2628 C C . PRO A 1 331 ? 0.192 -2.898 1.400 1.00 95.88 331 PRO A C 1
ATOM 2630 O O . PRO A 1 331 ? -0.606 -3.238 0.530 1.00 95.88 331 PRO A O 1
ATOM 2633 N N . HIS A 1 332 ? -0.044 -3.087 2.699 1.00 96.06 332 HIS A N 1
ATOM 2634 C CA . HIS A 1 332 ? -1.232 -3.782 3.227 1.00 96.06 332 HIS A CA 1
ATOM 2635 C C . HIS A 1 332 ? -1.373 -5.266 2.832 1.00 96.06 332 HIS A C 1
ATOM 2637 O O . HIS A 1 332 ? -2.462 -5.823 2.952 1.00 96.06 332 HIS A O 1
ATOM 2643 N N . ASP A 1 333 ? -0.301 -5.916 2.367 1.00 95.00 333 ASP A N 1
ATOM 2644 C CA . ASP A 1 333 ? -0.302 -7.357 2.091 1.00 95.00 333 ASP A CA 1
ATOM 2645 C C . ASP A 1 333 ? -0.584 -8.167 3.375 1.00 95.00 333 ASP A C 1
ATOM 2647 O O . ASP A 1 333 ? 0.214 -8.076 4.314 1.00 95.00 333 ASP A O 1
ATOM 2651 N N . PRO A 1 334 ? -1.676 -8.958 3.442 1.00 90.75 334 PRO A N 1
ATOM 2652 C CA . PRO A 1 334 ? -2.043 -9.724 4.634 1.00 90.75 334 PRO A CA 1
ATOM 2653 C C . PRO A 1 334 ? -1.032 -10.816 5.007 1.00 90.75 334 PRO A C 1
ATOM 2655 O O . PRO A 1 334 ? -1.077 -11.303 6.133 1.00 90.75 334 PRO A O 1
ATOM 2658 N N . SER A 1 335 ? -0.092 -11.188 4.125 1.00 90.19 335 SER A N 1
ATOM 2659 C CA . SER A 1 335 ? 1.006 -12.085 4.510 1.00 90.19 335 SER A CA 1
ATOM 2660 C C . SER A 1 335 ? 2.037 -11.412 5.428 1.00 90.19 335 SER A C 1
ATOM 2662 O O . SER A 1 335 ? 2.896 -12.090 5.993 1.00 90.19 335 SER A O 1
ATOM 2664 N N . GLY A 1 336 ? 2.011 -10.079 5.536 1.00 93.25 336 GLY A N 1
ATOM 2665 C CA . GLY A 1 336 ? 2.856 -9.319 6.451 1.00 93.25 336 GLY A CA 1
ATOM 2666 C C . GLY A 1 336 ? 2.335 -9.365 7.895 1.00 93.25 336 GLY A C 1
ATOM 2667 O O . GLY A 1 336 ? 1.128 -9.442 8.120 1.00 93.25 336 GLY A O 1
ATOM 2668 N N . PRO A 1 337 ? 3.216 -9.268 8.907 1.00 95.38 337 PRO A N 1
ATOM 2669 C CA . PRO A 1 337 ? 2.791 -9.234 10.299 1.00 95.38 337 PRO A CA 1
ATOM 2670 C C . PRO A 1 337 ? 2.016 -7.945 10.609 1.00 95.38 337 PRO A C 1
ATOM 2672 O O . PRO A 1 337 ? 2.191 -6.909 9.962 1.00 95.38 337 PRO A O 1
ATOM 2675 N N . SER A 1 338 ? 1.209 -7.975 11.671 1.00 93.19 338 SER A N 1
ATOM 2676 C CA . SER A 1 338 ? 0.397 -6.836 12.131 1.00 93.19 338 SER A CA 1
ATOM 2677 C C . SER A 1 338 ? 1.203 -5.542 12.329 1.00 93.19 338 SER A C 1
ATOM 2679 O O . SER A 1 338 ? 0.713 -4.449 12.030 1.00 93.19 338 SER A O 1
ATOM 2681 N N . SER A 1 339 ? 2.466 -5.662 12.754 1.00 93.31 339 SER A N 1
ATOM 2682 C CA . SER A 1 339 ? 3.426 -4.563 12.917 1.00 93.31 339 SER A CA 1
ATOM 2683 C C . SER A 1 339 ? 3.818 -3.866 11.611 1.00 93.31 339 SER A C 1
ATOM 2685 O O . SER A 1 339 ? 4.369 -2.766 11.658 1.00 93.31 339 SER A O 1
ATOM 2687 N N . GLU A 1 340 ? 3.503 -4.443 10.453 1.00 94.31 340 GLU A N 1
ATOM 2688 C CA . GLU A 1 340 ? 3.737 -3.865 9.128 1.00 94.31 340 GLU A CA 1
ATOM 2689 C C . GLU A 1 340 ? 2.428 -3.373 8.484 1.00 94.31 340 GLU A C 1
ATOM 2691 O O . GLU A 1 340 ? 2.438 -2.353 7.797 1.00 94.31 340 GLU A O 1
ATOM 2696 N N . VAL A 1 341 ? 1.286 -4.021 8.747 1.00 95.50 341 VAL A N 1
ATOM 2697 C CA . VAL A 1 341 ? 0.030 -3.758 8.010 1.00 95.50 341 VAL A CA 1
ATOM 2698 C C . VAL A 1 341 ? -0.992 -2.895 8.754 1.00 95.50 341 VAL A C 1
ATOM 2700 O O . VAL A 1 341 ? -1.652 -2.062 8.129 1.00 95.50 341 VAL A O 1
ATOM 2703 N N . ILE A 1 342 ? -1.113 -3.019 10.082 1.00 94.31 342 ILE A N 1
ATOM 2704 C CA . ILE A 1 342 ? -2.142 -2.293 10.847 1.00 94.31 342 ILE A CA 1
ATOM 2705 C C . ILE A 1 342 ? -1.838 -0.798 10.830 1.00 94.31 342 ILE A C 1
ATOM 2707 O O . ILE A 1 342 ? -0.710 -0.384 11.123 1.00 94.31 342 ILE A O 1
ATOM 2711 N N . ARG A 1 343 ? -2.843 0.024 10.497 1.00 94.56 343 ARG A N 1
ATOM 2712 C CA . ARG A 1 343 ? -2.704 1.482 10.303 1.00 94.56 343 ARG A CA 1
ATOM 2713 C C . ARG A 1 343 ? -1.583 1.867 9.322 1.00 94.56 343 ARG A C 1
ATOM 2715 O O . ARG A 1 343 ? -1.016 2.960 9.420 1.00 94.56 343 ARG A O 1
ATOM 2722 N N . CYS A 1 344 ? -1.197 0.972 8.409 1.00 94.75 344 CYS A N 1
ATOM 2723 C CA . CYS A 1 344 ? -0.371 1.363 7.273 1.00 94.75 344 CYS A CA 1
ATOM 2724 C C . CYS A 1 344 ? -1.161 2.384 6.441 1.00 94.75 344 CYS A C 1
ATOM 2726 O O . CYS A 1 344 ? -2.378 2.312 6.380 1.00 94.75 344 CYS A O 1
ATOM 2728 N N . ARG A 1 345 ? -0.483 3.377 5.871 1.00 94.38 345 ARG A N 1
ATOM 2729 C CA . ARG A 1 345 ? -1.080 4.375 4.960 1.00 94.38 345 ARG A CA 1
ATOM 2730 C C . ARG A 1 345 ? -0.218 4.528 3.711 1.00 94.38 345 ARG A C 1
ATOM 2732 O O . ARG A 1 345 ? -0.157 5.587 3.105 1.00 94.38 345 ARG A O 1
ATOM 2739 N N . CYS A 1 346 ? 0.580 3.504 3.431 1.00 94.75 346 CYS A N 1
ATOM 2740 C CA . CYS A 1 346 ? 1.441 3.496 2.268 1.00 94.75 346 CYS A CA 1
ATOM 2741 C C . CYS A 1 346 ? 0.646 2.988 1.072 1.00 94.75 346 CYS A C 1
ATOM 2743 O O . CYS A 1 346 ? -0.217 2.127 1.211 1.00 94.75 346 CYS A O 1
ATOM 2745 N N . VAL A 1 347 ? 0.993 3.465 -0.112 1.00 94.94 347 VAL A N 1
ATOM 2746 C CA . VAL A 1 347 ? 0.353 3.062 -1.364 1.00 94.94 347 VAL A CA 1
ATOM 2747 C C . VAL A 1 347 ? 1.411 2.586 -2.346 1.00 94.94 347 VAL A C 1
ATOM 2749 O O . VAL A 1 347 ? 2.584 2.929 -2.218 1.00 94.94 347 VAL A O 1
ATOM 2752 N N . GLN A 1 348 ? 1.014 1.775 -3.322 1.00 94.75 348 GLN A N 1
ATOM 2753 C CA . GLN A 1 348 ? 1.880 1.437 -4.449 1.00 94.75 348 GLN A CA 1
ATOM 2754 C C . GLN A 1 348 ? 1.488 2.258 -5.673 1.00 94.75 348 GLN A C 1
ATOM 2756 O O . GLN A 1 348 ? 0.299 2.440 -5.938 1.00 94.75 348 GLN A O 1
ATOM 2761 N N . LEU A 1 349 ? 2.472 2.740 -6.421 1.00 93.62 349 LEU A N 1
ATOM 2762 C CA . LEU A 1 349 ? 2.267 3.265 -7.767 1.00 93.62 349 LEU A CA 1
ATOM 2763 C C . LEU A 1 349 ? 2.717 2.198 -8.755 1.00 93.62 349 LEU A C 1
ATOM 2765 O O . LEU A 1 349 ? 3.761 1.577 -8.553 1.00 93.62 349 LEU A O 1
ATOM 2769 N N . MET A 1 350 ? 1.926 1.978 -9.796 1.00 93.12 350 MET A N 1
ATOM 2770 C CA . MET A 1 350 ? 2.191 0.962 -10.807 1.00 93.12 350 MET A CA 1
ATOM 2771 C C . MET A 1 350 ? 2.320 1.664 -12.148 1.00 93.12 350 MET A C 1
ATOM 2773 O O . MET A 1 350 ? 1.424 2.391 -12.580 1.00 93.12 350 MET A O 1
ATOM 2777 N N . ARG A 1 351 ? 3.488 1.503 -12.764 1.00 90.62 351 ARG A N 1
ATOM 2778 C CA . ARG A 1 351 ? 3.829 2.133 -14.030 1.00 90.62 351 ARG A CA 1
ATOM 2779 C C . ARG A 1 351 ? 4.070 1.058 -15.063 1.00 90.62 351 ARG A C 1
ATOM 2781 O O . ARG A 1 351 ? 4.896 0.169 -14.860 1.00 90.62 351 ARG A O 1
ATOM 2788 N N . ILE A 1 352 ? 3.374 1.193 -16.180 1.00 89.00 352 ILE A N 1
ATOM 2789 C CA . ILE A 1 352 ? 3.702 0.475 -17.400 1.00 89.00 352 ILE A CA 1
ATOM 2790 C C . ILE A 1 352 ? 4.613 1.407 -18.177 1.00 89.00 352 ILE A C 1
ATOM 2792 O O . ILE A 1 352 ? 4.181 2.426 -18.724 1.00 89.00 352 ILE A O 1
ATOM 2796 N N . LYS A 1 353 ? 5.904 1.090 -18.187 1.00 84.69 353 LYS A N 1
ATOM 2797 C CA . LYS A 1 353 ? 6.836 1.741 -19.093 1.00 84.69 353 LYS A CA 1
ATOM 2798 C C . LYS A 1 353 ? 6.328 1.452 -20.497 1.00 84.69 353 LYS A C 1
ATOM 2800 O O . LYS A 1 353 ? 6.015 0.305 -20.836 1.00 84.69 353 LYS A O 1
ATOM 2805 N N . LYS A 1 354 ? 6.254 2.503 -21.321 1.00 72.19 354 LYS A N 1
ATOM 2806 C CA . LYS A 1 354 ? 6.191 2.310 -22.769 1.00 72.19 354 LYS A CA 1
ATOM 2807 C C . LYS A 1 354 ? 7.257 1.263 -23.080 1.00 72.19 354 LYS A C 1
ATOM 2809 O O . LYS A 1 354 ? 8.349 1.408 -22.519 1.00 72.19 354 LYS A O 1
ATOM 2814 N N . PRO A 1 355 ? 6.964 0.227 -23.882 1.00 59.78 355 PRO A N 1
ATOM 2815 C CA . PRO A 1 355 ? 8.034 -0.619 -24.354 1.00 59.78 355 PRO A CA 1
ATOM 2816 C C . PRO A 1 355 ? 9.073 0.354 -24.889 1.00 59.78 355 PRO A C 1
ATOM 2818 O O . PRO A 1 355 ? 8.786 1.126 -25.813 1.00 59.78 355 PRO A O 1
ATOM 2821 N N . GLU A 1 356 ? 10.264 0.367 -24.278 1.00 50.81 356 GLU A N 1
ATOM 2822 C CA . GLU A 1 356 ? 11.436 0.672 -25.078 1.00 50.81 356 GLU A CA 1
ATOM 2823 C C . GLU A 1 356 ? 11.202 -0.158 -26.315 1.00 50.81 356 GLU A C 1
ATOM 2825 O O . GLU A 1 356 ? 10.838 -1.333 -26.171 1.00 50.81 356 GLU A O 1
ATOM 2830 N N . ALA A 1 357 ? 11.185 0.489 -27.487 1.00 41.25 357 ALA A N 1
ATOM 2831 C CA . ALA A 1 357 ? 11.039 -0.251 -28.720 1.00 41.25 357 ALA A CA 1
ATOM 2832 C C . ALA A 1 357 ? 11.972 -1.428 -28.524 1.00 41.25 357 ALA A C 1
ATOM 2834 O O . ALA A 1 357 ? 13.171 -1.183 -28.356 1.00 41.25 357 ALA A O 1
ATOM 2835 N N . LYS A 1 358 ? 11.415 -2.654 -28.387 1.00 35.81 358 LYS A N 1
ATOM 2836 C CA . LYS A 1 358 ? 12.246 -3.854 -28.340 1.00 35.81 358 LYS A CA 1
ATOM 2837 C C . LYS A 1 358 ? 13.230 -3.554 -29.445 1.00 35.81 358 LYS A C 1
ATOM 2839 O O . LYS A 1 358 ? 12.712 -3.186 -30.516 1.00 35.81 358 LYS A O 1
ATOM 2844 N N . PRO A 1 359 ? 14.562 -3.557 -29.213 1.00 38.28 359 PRO A N 1
ATOM 2845 C CA . PRO A 1 359 ? 15.470 -3.512 -30.335 1.00 38.28 359 PRO A CA 1
ATOM 2846 C C . PRO A 1 359 ? 14.859 -4.550 -31.236 1.00 38.28 359 PRO A C 1
ATOM 2848 O O . PRO A 1 359 ? 14.681 -5.700 -30.806 1.00 38.28 359 PRO A O 1
ATOM 2851 N N . GLN A 1 360 ? 14.300 -4.101 -32.369 1.00 33.66 360 GLN A N 1
ATOM 2852 C CA . GLN A 1 360 ? 13.737 -5.058 -33.284 1.00 33.66 360 GLN A CA 1
ATOM 2853 C C . GLN A 1 360 ? 14.918 -5.995 -33.415 1.00 33.66 360 GLN A C 1
ATOM 2855 O O . GLN A 1 360 ? 16.054 -5.528 -33.596 1.00 33.66 360 GLN A O 1
ATOM 2860 N N . VAL A 1 361 ? 14.701 -7.294 -33.229 1.00 42.19 361 VAL A N 1
ATOM 2861 C CA . VAL A 1 361 ? 15.630 -8.230 -33.836 1.00 42.19 361 VAL A CA 1
ATOM 2862 C C . VAL A 1 361 ? 15.384 -8.009 -35.324 1.00 42.19 361 VAL A C 1
ATOM 2864 O O . VAL A 1 361 ? 14.624 -8.707 -35.984 1.00 42.19 361 VAL A O 1
ATOM 2867 N N . ALA A 1 362 ? 15.913 -6.877 -35.787 1.00 38.72 362 ALA A N 1
ATOM 2868 C CA . ALA A 1 362 ? 16.056 -6.470 -37.136 1.00 38.72 362 ALA A CA 1
ATOM 2869 C C . ALA A 1 362 ? 16.855 -7.619 -37.723 1.00 38.72 362 ALA A C 1
ATOM 2871 O O . ALA A 1 362 ? 17.758 -8.125 -37.039 1.00 38.72 362 ALA A O 1
ATOM 2872 N N . PRO A 1 363 ? 16.470 -8.072 -38.923 1.00 41.28 363 PRO A N 1
ATOM 2873 C CA . PRO A 1 363 ? 17.116 -9.196 -39.581 1.00 41.28 363 PRO A CA 1
ATOM 2874 C C . PRO A 1 363 ? 18.614 -9.027 -39.393 1.00 41.28 363 PRO A C 1
ATOM 2876 O O . PRO A 1 363 ? 19.137 -7.994 -39.807 1.00 41.28 363 PRO A O 1
ATOM 2879 N N . GLU A 1 364 ? 19.199 -9.953 -38.627 1.00 48.28 364 GLU A N 1
ATOM 2880 C CA . GLU A 1 364 ? 20.543 -9.922 -38.052 1.00 48.28 364 GLU A CA 1
ATOM 2881 C C . GLU A 1 364 ? 21.380 -8.766 -38.615 1.00 48.28 364 GLU A C 1
ATOM 2883 O O . GLU A 1 364 ? 21.995 -8.904 -39.676 1.00 48.28 364 GLU A O 1
ATOM 2888 N N . VAL A 1 365 ? 21.325 -7.578 -37.985 1.00 59.50 365 VAL A N 1
ATOM 2889 C CA . VAL A 1 365 ? 22.080 -6.431 -38.505 1.00 59.50 365 VAL A CA 1
ATOM 2890 C C . VAL A 1 365 ? 23.545 -6.800 -38.367 1.00 59.50 365 VAL A C 1
ATOM 2892 O O . VAL A 1 365 ? 24.120 -6.807 -37.273 1.00 59.50 365 VAL A O 1
ATOM 2895 N N . SER A 1 366 ? 24.124 -7.215 -39.492 1.00 81.56 366 SER A N 1
ATOM 2896 C CA . SER A 1 366 ? 25.507 -7.651 -39.532 1.00 81.56 366 SER A CA 1
ATOM 2897 C C . SER A 1 366 ? 26.385 -6.524 -38.997 1.00 81.56 366 SER A C 1
ATOM 2899 O O . SER A 1 366 ? 26.121 -5.348 -39.247 1.00 81.56 366 SER A O 1
ATOM 2901 N N . LEU A 1 367 ? 27.448 -6.877 -38.276 1.00 84.44 367 LEU A N 1
ATOM 2902 C CA . LEU A 1 367 ? 28.397 -5.891 -37.742 1.00 84.44 367 LEU A CA 1
ATOM 2903 C C . LEU A 1 367 ? 28.949 -5.004 -38.859 1.00 84.44 367 LEU A C 1
ATOM 2905 O O . LEU A 1 367 ? 29.110 -3.810 -38.665 1.00 84.44 367 LEU A O 1
ATOM 2909 N N . LYS A 1 368 ? 29.098 -5.575 -40.061 1.00 87.81 368 LYS A N 1
ATOM 2910 C CA . LYS A 1 368 ? 29.464 -4.842 -41.269 1.00 87.81 368 LYS A CA 1
ATOM 2911 C C . LYS A 1 368 ? 28.472 -3.722 -41.603 1.00 87.81 368 LYS A C 1
ATOM 2913 O O . LYS A 1 368 ? 28.903 -2.637 -41.959 1.00 87.81 368 LYS A O 1
ATOM 2918 N N . ARG A 1 369 ? 27.160 -3.962 -41.493 1.00 87.62 369 ARG A N 1
ATOM 2919 C CA . ARG A 1 369 ? 26.152 -2.923 -41.751 1.00 87.62 369 ARG A CA 1
ATOM 2920 C C . ARG A 1 369 ? 26.240 -1.797 -40.718 1.00 87.62 369 ARG A C 1
ATOM 2922 O O . ARG A 1 369 ? 26.155 -0.641 -41.105 1.00 87.62 369 ARG A O 1
ATOM 2929 N N . LEU A 1 370 ? 26.453 -2.128 -39.442 1.00 90.25 370 LEU A N 1
ATOM 2930 C CA . LEU A 1 370 ? 26.646 -1.127 -38.383 1.00 90.25 370 LEU A CA 1
ATOM 2931 C C . LEU A 1 370 ? 27.943 -0.328 -38.579 1.00 90.25 370 LEU A C 1
ATOM 2933 O O . LEU A 1 370 ? 27.931 0.887 -38.412 1.00 90.25 370 LEU A O 1
ATOM 2937 N N . ASP A 1 371 ? 29.030 -0.987 -38.993 1.00 92.25 371 ASP A N 1
ATOM 2938 C CA . ASP A 1 371 ? 30.286 -0.322 -39.359 1.00 92.25 371 ASP A CA 1
ATOM 2939 C C . ASP A 1 371 ? 30.074 0.635 -40.549 1.00 92.25 371 ASP A C 1
ATOM 2941 O O . ASP A 1 371 ? 30.529 1.779 -40.508 1.00 92.25 371 ASP A O 1
ATOM 2945 N N . ASP A 1 372 ? 29.361 0.190 -41.593 1.00 91.56 372 ASP A N 1
ATOM 2946 C CA . ASP A 1 372 ? 29.067 0.980 -42.797 1.00 91.56 372 ASP A CA 1
ATOM 2947 C C . ASP A 1 372 ? 28.172 2.198 -42.466 1.00 91.56 372 ASP A C 1
ATOM 2949 O O . ASP A 1 372 ? 28.431 3.306 -42.944 1.00 91.56 372 ASP A O 1
ATOM 2953 N N . GLU A 1 373 ? 27.160 2.023 -41.608 1.00 91.31 373 GLU A N 1
ATOM 2954 C CA . GLU A 1 373 ? 26.273 3.096 -41.135 1.00 91.31 373 GLU A CA 1
ATOM 2955 C C . GLU A 1 373 ? 27.011 4.112 -40.255 1.00 91.31 373 GLU A C 1
ATOM 2957 O O . GLU A 1 373 ? 26.937 5.314 -40.518 1.00 91.31 373 GLU A O 1
ATOM 2962 N N . ALA A 1 374 ? 27.767 3.651 -39.252 1.00 92.19 374 ALA A N 1
ATOM 2963 C CA . ALA A 1 374 ? 28.523 4.523 -38.356 1.00 92.19 374 ALA A CA 1
ATOM 2964 C C . ALA A 1 374 ? 29.602 5.308 -39.117 1.00 92.19 374 ALA A C 1
ATOM 2966 O O . ALA A 1 374 ? 29.711 6.525 -38.951 1.00 92.19 374 ALA A O 1
ATOM 2967 N N . ARG A 1 375 ? 30.341 4.644 -40.020 1.00 94.12 375 ARG A N 1
ATOM 2968 C CA . ARG A 1 375 ? 31.290 5.286 -40.945 1.00 94.12 375 ARG A CA 1
ATOM 2969 C C . ARG A 1 375 ? 30.600 6.342 -41.804 1.00 94.12 375 ARG A C 1
ATOM 2971 O O . ARG A 1 375 ? 31.113 7.454 -41.931 1.00 94.12 375 ARG A O 1
ATOM 2978 N N . GLY A 1 376 ? 29.469 5.993 -42.417 1.00 91.56 376 GLY A N 1
ATOM 2979 C CA . GLY A 1 376 ? 28.711 6.889 -43.286 1.00 91.56 376 GLY A CA 1
ATOM 2980 C C . GLY A 1 376 ? 28.220 8.134 -42.551 1.00 91.56 376 GLY A C 1
ATOM 2981 O O . GLY A 1 376 ? 28.351 9.239 -43.079 1.00 91.56 376 GLY A O 1
ATOM 2982 N N . ALA A 1 377 ? 27.722 7.972 -41.325 1.00 88.25 377 ALA A N 1
ATOM 2983 C CA . ALA A 1 377 ? 27.208 9.055 -40.495 1.00 88.25 377 ALA A CA 1
ATOM 2984 C C . ALA A 1 377 ? 28.298 10.077 -40.133 1.00 88.25 377 ALA A C 1
ATOM 2986 O O . ALA A 1 377 ? 28.153 11.260 -40.455 1.00 88.25 377 ALA A O 1
ATOM 2987 N N . VAL A 1 378 ? 29.427 9.623 -39.569 1.00 90.88 378 VAL A N 1
ATOM 2988 C CA . VAL A 1 378 ? 30.516 10.527 -39.151 1.00 90.88 378 VAL A CA 1
ATOM 2989 C C . VAL A 1 378 ? 31.220 11.186 -40.336 1.00 90.88 378 VAL A C 1
ATOM 2991 O O . VAL A 1 378 ? 31.560 12.364 -40.270 1.00 90.88 378 VAL A O 1
ATOM 2994 N N . LEU A 1 379 ? 31.392 10.475 -41.459 1.00 91.19 379 LEU A N 1
ATOM 2995 C CA . LEU A 1 379 ? 31.946 11.073 -42.679 1.00 91.19 379 LEU A CA 1
ATOM 2996 C C . LEU A 1 379 ? 31.002 12.115 -43.270 1.00 91.19 379 LEU A C 1
ATOM 2998 O O . LEU A 1 379 ? 31.450 13.209 -43.602 1.00 91.19 379 LEU A O 1
ATOM 3002 N N . SER A 1 380 ? 29.708 11.800 -43.370 1.00 88.94 380 SER A N 1
ATOM 3003 C CA . SER A 1 380 ? 28.718 12.743 -43.892 1.00 88.94 380 SER A CA 1
ATOM 3004 C C . SER A 1 380 ? 28.635 13.989 -43.018 1.00 88.94 380 SER A C 1
ATOM 3006 O O . SER A 1 380 ? 28.486 15.083 -43.546 1.00 88.94 380 SER A O 1
ATOM 3008 N N . ALA A 1 381 ? 28.720 13.846 -41.693 1.00 84.62 381 ALA A N 1
ATOM 3009 C CA . ALA A 1 381 ? 28.726 14.975 -40.771 1.00 84.62 381 ALA A CA 1
ATOM 3010 C C . ALA A 1 381 ? 29.990 15.822 -40.914 1.00 84.62 381 ALA A C 1
ATOM 3012 O O . ALA A 1 381 ? 29.892 17.005 -41.231 1.00 84.62 381 ALA A O 1
ATOM 3013 N N . GLY A 1 382 ? 31.163 15.196 -40.840 1.00 87.44 382 GLY A N 1
ATOM 3014 C CA . GLY A 1 382 ? 32.423 15.915 -40.964 1.00 87.44 382 GLY A CA 1
ATOM 3015 C C . GLY A 1 382 ? 32.625 16.571 -42.326 1.00 87.44 382 GLY A C 1
ATOM 3016 O O . GLY A 1 382 ? 33.222 17.635 -42.404 1.00 87.44 382 GLY A O 1
ATOM 3017 N N . GLN A 1 383 ? 32.124 15.987 -43.416 1.00 88.25 383 GLN A N 1
ATOM 3018 C CA . GLN A 1 383 ? 32.181 16.620 -44.739 1.00 88.25 383 GLN A CA 1
ATOM 3019 C C . GLN A 1 383 ? 31.251 17.834 -44.857 1.00 88.25 383 GLN A C 1
ATOM 3021 O O . GLN A 1 383 ? 31.514 18.713 -45.676 1.00 88.25 383 GLN A O 1
ATOM 3026 N N . ARG A 1 384 ? 30.171 17.895 -44.063 1.00 86.31 384 ARG A N 1
ATOM 3027 C CA . ARG A 1 384 ? 29.249 19.040 -44.057 1.00 86.31 384 ARG A CA 1
ATOM 3028 C C . ARG A 1 384 ? 29.832 20.252 -43.342 1.00 86.31 384 ARG A C 1
ATOM 3030 O O . ARG A 1 384 ? 29.633 21.362 -43.823 1.00 86.31 384 ARG A O 1
ATOM 3037 N N . ASP A 1 385 ? 30.499 20.059 -42.207 1.00 83.69 385 ASP A N 1
ATOM 3038 C CA . ASP A 1 385 ? 30.923 21.163 -41.332 1.00 83.69 385 ASP A CA 1
ATOM 3039 C C . ASP A 1 385 ? 32.440 21.273 -41.111 1.00 83.69 385 ASP A C 1
ATOM 3041 O O . ASP A 1 385 ? 32.913 22.278 -40.584 1.00 83.69 385 ASP A O 1
ATOM 3045 N N . GLY A 1 386 ? 33.218 20.289 -41.562 1.00 84.56 386 GLY A N 1
ATOM 3046 C CA . GLY A 1 386 ? 34.670 20.258 -41.418 1.00 84.56 386 GLY A CA 1
ATOM 3047 C C . GLY A 1 386 ? 35.169 19.831 -40.035 1.00 84.56 386 GLY A C 1
ATOM 3048 O O . GLY A 1 386 ? 36.380 19.875 -39.816 1.00 84.56 386 GLY A O 1
ATOM 3049 N N . PHE A 1 387 ? 34.292 19.411 -39.118 1.00 85.38 387 PHE A N 1
ATOM 3050 C CA . PHE A 1 387 ? 34.662 18.999 -37.761 1.00 85.38 387 PHE A CA 1
ATOM 3051 C C . PHE A 1 387 ? 34.813 17.481 -37.620 1.00 85.38 387 PHE A C 1
ATOM 3053 O O . PHE A 1 387 ? 34.494 16.706 -38.526 1.00 85.38 387 PHE A O 1
ATOM 3060 N N . GLU A 1 388 ? 35.369 17.050 -36.488 1.00 85.56 388 GLU A N 1
ATOM 3061 C CA . GLU A 1 388 ? 35.394 15.640 -36.093 1.00 85.56 388 GLU A CA 1
ATOM 3062 C C . GLU A 1 388 ? 34.081 15.275 -35.407 1.00 85.56 388 GLU A C 1
ATOM 3064 O O . GLU A 1 388 ? 33.616 15.992 -34.532 1.00 85.56 388 GLU A O 1
ATOM 3069 N N . HIS A 1 389 ? 33.497 14.151 -35.789 1.00 85.44 389 HIS A N 1
ATOM 3070 C CA . HIS A 1 389 ? 32.257 13.618 -35.238 1.00 85.44 389 HIS A CA 1
ATOM 3071 C C . HIS A 1 389 ? 32.506 12.214 -34.736 1.00 85.44 389 HIS A C 1
ATOM 3073 O O . HIS A 1 389 ? 33.303 11.488 -35.327 1.00 85.44 389 HIS A O 1
ATOM 3079 N N . LEU A 1 390 ? 31.806 11.823 -33.677 1.00 89.75 390 LEU A N 1
ATOM 3080 C CA . LEU A 1 390 ? 31.893 10.492 -33.094 1.00 89.75 390 LEU A CA 1
ATOM 3081 C C . LEU A 1 390 ? 30.543 9.791 -33.215 1.00 89.75 390 LEU A C 1
ATOM 3083 O O . LEU A 1 390 ? 29.507 10.342 -32.863 1.00 89.75 390 LEU A O 1
ATOM 3087 N N . GLY A 1 391 ? 30.559 8.546 -33.655 1.00 90.12 391 GLY A N 1
ATOM 3088 C CA . GLY A 1 391 ? 29.416 7.645 -33.635 1.00 90.12 391 GLY A CA 1
ATOM 3089 C C . GLY A 1 391 ? 29.889 6.238 -33.312 1.00 90.12 391 GLY A C 1
ATOM 3090 O O . GLY A 1 391 ? 31.084 5.988 -33.157 1.00 90.12 391 GLY A O 1
ATOM 3091 N N . GLY A 1 392 ? 28.975 5.289 -33.198 1.00 92.56 392 GLY A N 1
ATOM 3092 C CA . GLY A 1 392 ? 29.371 3.913 -32.940 1.00 92.56 392 GLY A CA 1
ATOM 3093 C C . GLY A 1 392 ? 28.211 3.043 -32.525 1.00 92.56 392 GLY A C 1
ATOM 3094 O O . GLY A 1 392 ? 27.054 3.433 -32.646 1.00 92.56 392 GLY A O 1
ATOM 3095 N N . TYR A 1 393 ? 28.530 1.859 -32.031 1.00 92.81 393 TYR A N 1
ATOM 3096 C CA . TYR A 1 393 ? 27.545 0.893 -31.571 1.00 92.81 393 TYR A CA 1
ATOM 3097 C C . TYR A 1 393 ? 28.165 -0.063 -30.548 1.00 92.81 393 TYR A C 1
ATOM 3099 O O . TYR A 1 393 ? 29.388 -0.192 -30.459 1.00 92.81 393 TYR A O 1
ATOM 3107 N N . ASP A 1 394 ? 27.333 -0.763 -29.785 1.00 92.25 394 ASP A N 1
ATOM 3108 C CA . ASP A 1 394 ? 27.769 -1.894 -28.970 1.00 92.25 394 ASP A CA 1
ATOM 3109 C C . ASP A 1 394 ? 27.700 -3.192 -29.793 1.00 92.25 394 ASP A C 1
ATOM 3111 O O . ASP A 1 394 ? 26.658 -3.564 -30.336 1.00 92.25 394 ASP A O 1
ATOM 3115 N N . ARG A 1 395 ? 28.823 -3.904 -29.918 1.00 90.06 395 ARG A N 1
ATOM 3116 C CA . ARG A 1 395 ? 28.920 -5.134 -30.721 1.00 90.06 395 ARG A CA 1
ATOM 3117 C C . ARG A 1 395 ? 28.165 -6.323 -30.112 1.00 90.06 395 ARG A C 1
ATOM 3119 O O . ARG A 1 395 ? 27.802 -7.241 -30.854 1.00 90.06 395 ARG A O 1
ATOM 3126 N N . ILE A 1 396 ? 27.935 -6.329 -28.801 1.00 85.12 396 ILE A N 1
ATOM 3127 C CA . ILE A 1 396 ? 27.165 -7.359 -28.097 1.00 85.12 396 ILE A CA 1
ATOM 3128 C C . ILE A 1 396 ? 25.673 -7.072 -28.258 1.00 85.12 396 ILE A C 1
ATOM 3130 O O . ILE A 1 396 ? 24.949 -7.930 -28.760 1.00 85.12 396 ILE A O 1
ATOM 3134 N N . THR A 1 397 ? 25.217 -5.875 -27.878 1.00 84.06 397 THR A N 1
ATOM 3135 C CA . THR A 1 397 ? 23.776 -5.548 -27.862 1.00 84.06 397 THR A CA 1
ATOM 3136 C C . THR A 1 397 ? 23.235 -5.098 -29.220 1.00 84.06 397 THR A C 1
ATOM 3138 O O . THR A 1 397 ? 22.024 -5.098 -29.420 1.00 84.06 397 THR A O 1
ATOM 3141 N N . ARG A 1 398 ? 24.118 -4.746 -30.167 1.00 84.69 398 ARG A N 1
ATOM 3142 C CA . ARG A 1 398 ? 23.802 -4.141 -31.480 1.00 84.69 398 ARG A CA 1
ATOM 3143 C C . ARG A 1 398 ? 23.124 -2.776 -31.391 1.00 84.69 398 ARG A C 1
ATOM 3145 O O . ARG A 1 398 ? 22.581 -2.288 -32.378 1.00 84.69 398 ARG A O 1
ATOM 3152 N N . GLU A 1 399 ? 23.191 -2.148 -30.225 1.00 84.62 399 GLU A N 1
ATOM 3153 C CA . GLU A 1 399 ? 22.660 -0.816 -29.979 1.00 84.62 399 GLU A CA 1
ATOM 3154 C C . GLU A 1 399 ? 23.552 0.245 -30.635 1.00 84.62 399 GLU A C 1
ATOM 3156 O O . GLU A 1 399 ? 24.751 0.304 -30.361 1.00 84.62 399 GLU A O 1
ATOM 3161 N N . VAL A 1 400 ? 22.971 1.091 -31.489 1.00 85.75 400 VAL A N 1
ATOM 3162 C CA . VAL A 1 400 ? 23.657 2.246 -32.084 1.00 85.75 400 VAL A CA 1
ATOM 3163 C C . VAL A 1 400 ? 23.747 3.366 -31.051 1.00 85.75 400 VAL A C 1
ATOM 3165 O O . VAL A 1 400 ? 22.760 3.723 -30.412 1.00 85.75 400 VAL A O 1
ATOM 3168 N N . LEU A 1 401 ? 24.937 3.931 -30.895 1.00 83.75 401 LEU A N 1
ATOM 3169 C CA . LEU A 1 401 ? 25.193 5.072 -30.029 1.00 83.75 401 LEU A CA 1
ATOM 3170 C C . LEU A 1 401 ? 24.738 6.358 -30.722 1.00 83.75 401 LEU A C 1
ATOM 3172 O O . LEU A 1 401 ? 24.903 6.513 -31.933 1.00 83.75 401 LEU A O 1
ATOM 3176 N N . ALA A 1 402 ? 24.210 7.304 -29.946 1.00 73.62 402 ALA A N 1
ATOM 3177 C CA . ALA A 1 402 ? 23.920 8.636 -30.458 1.00 73.62 402 ALA A CA 1
ATOM 3178 C C . ALA A 1 402 ? 25.194 9.269 -31.039 1.00 73.62 402 ALA A C 1
ATOM 3180 O O . ALA A 1 402 ? 26.261 9.207 -30.422 1.00 73.62 402 ALA A O 1
ATOM 3181 N N . GLN A 1 403 ? 25.071 9.875 -32.221 1.00 77.06 403 GLN A N 1
ATOM 3182 C CA . GLN A 1 403 ? 26.162 10.639 -32.808 1.00 77.06 403 GLN A CA 1
ATOM 3183 C C . GLN A 1 403 ? 26.441 11.862 -31.931 1.00 77.06 403 GLN A C 1
ATOM 3185 O O . GLN A 1 403 ? 25.521 12.578 -31.536 1.00 77.06 403 GLN A O 1
ATOM 3190 N N . ILE A 1 404 ? 27.713 12.082 -31.622 1.00 75.25 404 ILE A N 1
ATOM 3191 C CA . ILE A 1 404 ? 28.185 13.251 -30.899 1.00 75.25 404 ILE A CA 1
ATOM 3192 C C . ILE A 1 404 ? 28.916 14.137 -31.895 1.00 75.25 404 ILE A C 1
ATOM 3194 O O . ILE A 1 404 ? 29.952 13.751 -32.447 1.00 75.25 404 ILE A O 1
ATOM 3198 N N . ASP A 1 405 ? 28.362 15.325 -32.101 1.00 73.88 405 ASP A N 1
ATOM 3199 C CA . ASP A 1 405 ? 28.937 16.303 -33.005 1.00 73.88 405 ASP A CA 1
ATOM 3200 C C . ASP A 1 405 ? 30.099 17.042 -32.327 1.00 73.88 405 ASP A C 1
ATOM 3202 O O . ASP A 1 405 ? 30.013 17.453 -31.163 1.00 73.88 405 ASP A O 1
ATOM 3206 N N . GLY A 1 406 ? 31.214 17.195 -33.040 1.00 62.84 406 GLY A N 1
ATOM 3207 C CA . GLY A 1 406 ? 32.355 17.959 -32.546 1.00 62.84 406 GLY A CA 1
ATOM 3208 C C . GLY A 1 406 ? 32.139 19.466 -32.612 1.00 62.84 406 GLY A C 1
ATOM 3209 O O . GLY A 1 406 ? 31.233 19.984 -33.259 1.00 62.84 406 GLY A O 1
ATOM 3210 N N . SER A 1 407 ? 33.032 20.191 -31.944 1.00 58.34 407 SER A N 1
ATOM 3211 C CA . SER A 1 407 ? 33.120 21.653 -32.017 1.00 58.34 407 SER A CA 1
ATOM 3212 C C . SER A 1 407 ? 34.499 22.074 -32.534 1.00 58.34 407 SER A C 1
ATOM 3214 O O . SER A 1 407 ? 35.372 21.229 -32.735 1.00 58.34 407 SER A O 1
ATOM 3216 N N . ALA A 1 408 ? 34.717 23.378 -32.730 1.00 50.75 408 ALA A N 1
ATOM 3217 C CA . ALA A 1 408 ? 35.875 23.984 -33.408 1.00 50.75 408 ALA A CA 1
ATOM 3218 C C . ALA A 1 408 ? 37.291 23.615 -32.891 1.00 50.75 408 ALA A C 1
ATOM 3220 O O . ALA A 1 408 ? 38.280 24.092 -33.442 1.00 50.75 408 ALA A O 1
ATOM 3221 N N . ASN A 1 409 ? 37.411 22.769 -31.864 1.00 51.50 409 ASN A N 1
ATOM 3222 C CA . ASN A 1 409 ? 38.669 22.344 -31.250 1.00 51.50 409 ASN A CA 1
ATOM 3223 C C . ASN A 1 409 ? 39.162 20.949 -31.695 1.00 51.50 409 ASN A C 1
ATOM 3225 O O . ASN A 1 409 ? 40.070 20.424 -31.055 1.00 51.50 409 ASN A O 1
ATOM 3229 N N . ASN A 1 410 ? 38.604 20.353 -32.762 1.00 52.28 410 ASN A N 1
ATOM 3230 C CA . ASN A 1 410 ? 39.005 19.031 -33.292 1.00 52.28 410 ASN A CA 1
ATOM 3231 C C . ASN A 1 410 ? 39.083 17.939 -32.203 1.00 52.28 410 ASN A C 1
ATOM 3233 O O . ASN A 1 410 ? 40.066 17.209 -32.102 1.00 52.28 410 ASN A O 1
ATOM 3237 N N . TYR A 1 411 ? 38.079 17.904 -31.326 1.00 54.66 411 TYR A N 1
ATOM 3238 C CA . TYR A 1 411 ? 37.907 16.884 -30.295 1.00 54.66 411 TYR A CA 1
ATOM 3239 C C . TYR A 1 411 ? 36.416 16.715 -29.992 1.00 54.66 411 TYR A C 1
ATOM 3241 O O . TYR A 1 411 ? 35.664 17.696 -29.996 1.00 54.66 411 TYR A O 1
ATOM 3249 N N . VAL A 1 412 ? 36.006 15.483 -29.681 1.00 59.12 412 VAL A N 1
ATOM 3250 C CA . VAL A 1 412 ? 34.631 15.131 -29.307 1.00 59.12 412 VAL A CA 1
ATOM 3251 C C . VAL A 1 412 ? 34.602 14.655 -27.853 1.00 59.12 412 VAL A C 1
ATOM 3253 O O . VAL A 1 412 ? 35.299 13.712 -27.486 1.00 59.12 412 VAL A O 1
ATOM 3256 N N . GLY A 1 413 ? 33.813 15.319 -27.004 1.00 63.19 413 GLY A N 1
ATOM 3257 C CA . GLY A 1 413 ? 33.613 14.913 -25.608 1.00 63.19 413 GLY A CA 1
ATOM 3258 C C . GLY A 1 413 ? 32.568 13.804 -25.474 1.00 63.19 413 GLY A C 1
ATOM 3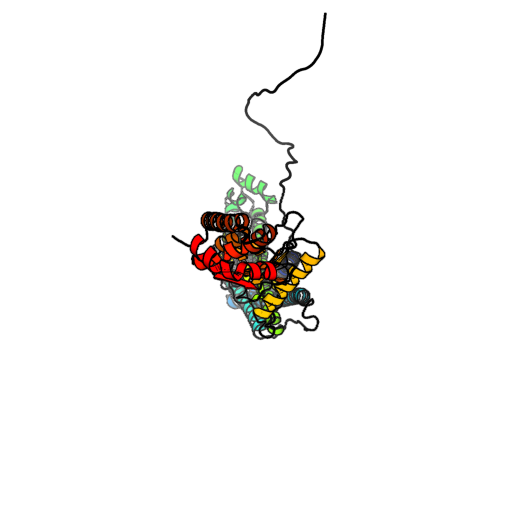259 O O . GLY A 1 413 ? 31.618 13.758 -26.247 1.00 63.19 413 GLY A O 1
ATOM 3260 N N . PHE A 1 414 ? 32.711 12.918 -24.487 1.00 77.31 414 PHE A N 1
ATOM 3261 C CA . PHE A 1 414 ? 31.699 11.896 -24.207 1.00 77.31 414 PHE A CA 1
ATOM 3262 C C . PHE A 1 414 ? 30.534 12.467 -23.398 1.00 77.31 414 PHE A C 1
ATOM 3264 O O . PHE A 1 414 ? 30.727 13.316 -22.530 1.00 77.31 414 PHE A O 1
ATOM 3271 N N . THR A 1 415 ? 29.326 11.970 -23.657 1.00 78.31 415 THR A N 1
ATOM 3272 C CA . THR A 1 415 ? 28.183 12.179 -22.761 1.00 78.31 415 THR A CA 1
ATOM 3273 C C . THR A 1 415 ? 28.334 11.314 -21.506 1.00 78.31 415 THR A C 1
ATOM 3275 O O . THR A 1 415 ? 28.966 10.257 -21.556 1.00 78.31 415 THR A O 1
ATOM 3278 N N . ASP A 1 416 ? 27.692 11.700 -20.397 1.00 78.25 416 ASP A N 1
ATOM 3279 C CA . ASP A 1 416 ? 27.687 10.911 -19.149 1.00 78.25 416 ASP A CA 1
ATOM 3280 C C . ASP A 1 416 ? 27.205 9.464 -19.360 1.00 78.25 416 ASP A C 1
ATOM 3282 O O . ASP A 1 416 ? 27.615 8.538 -18.660 1.00 78.25 416 ASP A O 1
ATOM 3286 N N . GLU A 1 417 ? 26.296 9.262 -20.313 1.00 79.38 417 GLU A N 1
ATOM 3287 C CA . GLU A 1 417 ? 25.757 7.951 -20.661 1.00 79.38 417 GLU A CA 1
ATOM 3288 C C . GLU A 1 417 ? 26.765 7.102 -21.443 1.00 79.38 417 GLU A C 1
ATOM 3290 O O . GLU A 1 417 ? 27.008 5.947 -21.084 1.00 79.38 417 GLU A O 1
ATOM 3295 N N . LEU A 1 418 ? 27.408 7.684 -22.462 1.00 83.19 418 LEU A N 1
ATOM 3296 C CA . LEU A 1 418 ? 28.459 7.008 -23.220 1.00 83.19 418 LEU A CA 1
ATOM 3297 C C . LEU A 1 418 ? 29.661 6.687 -22.325 1.00 83.19 418 LEU A C 1
ATOM 3299 O O . LEU A 1 418 ? 30.209 5.587 -22.398 1.00 83.19 418 LEU A O 1
ATOM 3303 N N . GLU A 1 419 ? 30.042 7.606 -21.437 1.00 87.44 419 GLU A N 1
ATOM 3304 C CA . GLU A 1 419 ? 31.153 7.397 -20.513 1.00 87.44 419 GLU A CA 1
ATOM 3305 C C . GLU A 1 419 ? 30.884 6.232 -19.547 1.00 87.44 419 GLU A C 1
ATOM 3307 O O . GLU A 1 419 ? 31.779 5.420 -19.297 1.00 87.44 419 GLU A O 1
ATOM 3312 N N . LYS A 1 420 ? 29.647 6.079 -19.052 1.00 89.75 420 LYS A N 1
ATOM 3313 C CA . LYS A 1 420 ? 29.261 4.909 -18.244 1.00 89.75 420 LYS A CA 1
ATOM 3314 C C . LYS A 1 420 ? 29.451 3.604 -19.013 1.00 89.75 420 LYS A C 1
ATOM 3316 O O . LYS A 1 420 ? 30.055 2.682 -18.468 1.00 89.75 420 LYS A O 1
ATOM 3321 N N . LYS A 1 421 ? 28.996 3.536 -20.270 1.00 88.69 421 LYS A N 1
ATOM 3322 C CA . LYS A 1 421 ? 29.156 2.334 -21.110 1.00 88.69 421 LYS A CA 1
ATOM 3323 C C . LYS A 1 421 ? 30.627 2.039 -21.414 1.00 88.69 421 LYS A C 1
ATOM 3325 O O . LYS A 1 421 ? 31.040 0.888 -21.333 1.00 88.69 421 LYS A O 1
ATOM 3330 N N . LEU A 1 422 ? 31.435 3.069 -21.675 1.00 89.56 422 LEU A N 1
ATOM 3331 C CA . LEU A 1 422 ? 32.883 2.949 -21.894 1.00 89.56 422 LEU A CA 1
ATOM 3332 C C . LEU A 1 422 ? 33.647 2.443 -20.660 1.00 89.56 422 LEU A C 1
ATOM 3334 O O . LEU A 1 422 ? 34.668 1.765 -20.791 1.00 89.56 422 LEU A O 1
ATOM 3338 N N . ARG A 1 423 ? 33.174 2.770 -19.454 1.00 92.25 423 ARG A N 1
ATOM 3339 C CA . ARG A 1 423 ? 33.759 2.300 -18.188 1.00 92.25 423 ARG A CA 1
ATOM 3340 C C . ARG A 1 423 ? 33.283 0.906 -17.777 1.00 92.25 423 ARG A C 1
ATOM 3342 O O . ARG A 1 423 ? 33.937 0.292 -16.936 1.00 92.25 423 ARG A O 1
ATOM 3349 N N . ASP A 1 424 ? 32.187 0.410 -18.347 1.00 91.31 424 ASP A N 1
ATOM 3350 C CA . ASP A 1 424 ? 31.663 -0.923 -18.055 1.00 91.31 424 ASP A CA 1
ATOM 3351 C C . ASP A 1 424 ? 32.436 -2.002 -18.841 1.00 91.31 424 ASP A C 1
ATOM 3353 O O . ASP A 1 424 ? 32.344 -2.043 -20.068 1.00 91.31 424 ASP A O 1
ATOM 3357 N N . PRO A 1 425 ? 33.172 -2.911 -18.171 1.00 89.81 425 PRO A N 1
ATOM 3358 C CA . PRO A 1 425 ? 33.899 -3.994 -18.836 1.00 89.81 425 PRO A CA 1
ATOM 3359 C C . PRO A 1 425 ? 32.994 -5.041 -19.507 1.00 89.81 425 PRO A C 1
ATOM 3361 O O . PRO A 1 425 ? 33.508 -5.930 -20.184 1.00 89.81 425 PRO A O 1
ATOM 3364 N N . LYS A 1 426 ? 31.672 -5.001 -19.287 1.00 88.94 426 LYS A N 1
ATOM 3365 C CA . LYS A 1 426 ? 30.709 -5.878 -19.971 1.00 88.94 426 LYS A CA 1
ATOM 3366 C C . LYS A 1 426 ? 30.275 -5.346 -21.337 1.00 88.94 426 LYS A C 1
ATOM 3368 O O . LYS A 1 426 ? 29.722 -6.120 -22.115 1.00 88.94 426 LYS A O 1
ATOM 3373 N N . SER A 1 427 ? 30.513 -4.067 -21.619 1.00 91.38 427 SER A N 1
ATOM 3374 C CA . SER A 1 427 ? 30.237 -3.463 -22.924 1.00 91.38 427 SER A CA 1
ATOM 3375 C C . SER A 1 427 ? 31.318 -3.835 -23.938 1.00 91.38 427 SER A C 1
ATOM 3377 O O . SER A 1 427 ? 32.464 -4.107 -23.573 1.00 91.38 427 SER A O 1
ATOM 3379 N N . ALA A 1 428 ? 30.977 -3.793 -25.226 1.00 93.44 428 ALA A N 1
ATOM 3380 C CA . ALA A 1 428 ? 31.945 -3.981 -26.308 1.00 93.44 428 ALA A CA 1
ATOM 3381 C C . ALA A 1 428 ? 31.741 -2.934 -27.407 1.00 93.44 428 ALA A C 1
ATOM 3383 O O . ALA A 1 428 ? 31.296 -3.241 -28.516 1.00 93.44 428 ALA A O 1
ATOM 3384 N N . LEU A 1 429 ? 32.056 -1.680 -27.092 1.00 95.25 429 LEU A N 1
ATOM 3385 C CA . LEU A 1 429 ? 31.786 -0.548 -27.972 1.00 95.25 429 LEU A CA 1
ATOM 3386 C C . LEU A 1 429 ? 32.763 -0.486 -29.152 1.00 95.25 429 LEU A C 1
ATOM 3388 O O . LEU A 1 429 ? 33.984 -0.553 -28.981 1.00 95.25 429 LEU A O 1
ATOM 3392 N N . VAL A 1 430 ? 32.212 -0.309 -30.349 1.00 96.31 430 VAL A N 1
ATOM 3393 C CA . VAL A 1 430 ? 32.935 0.010 -31.581 1.00 96.31 430 VAL A CA 1
ATOM 3394 C C . VAL A 1 430 ? 32.648 1.470 -31.908 1.00 96.31 430 VAL A C 1
ATOM 3396 O O . VAL A 1 430 ? 31.518 1.826 -32.237 1.00 96.31 430 VAL A O 1
ATOM 3399 N N . LEU A 1 431 ? 33.663 2.323 -31.779 1.00 95.44 431 LEU A N 1
ATOM 3400 C CA . LEU A 1 431 ? 33.545 3.758 -32.028 1.00 95.44 431 LEU A CA 1
ATOM 3401 C C . LEU A 1 431 ? 34.156 4.133 -33.373 1.00 95.44 431 LEU A C 1
ATOM 3403 O O . LEU A 1 431 ? 35.251 3.690 -33.702 1.00 95.44 431 LEU A O 1
ATOM 3407 N N . HIS A 1 432 ? 33.475 4.998 -34.109 1.00 95.31 432 HIS A N 1
ATOM 3408 C CA . HIS A 1 432 ? 33.884 5.563 -35.386 1.00 95.31 432 HIS A CA 1
ATOM 3409 C C . HIS A 1 432 ? 33.972 7.076 -35.251 1.00 95.31 432 HIS A C 1
ATOM 3411 O O . HIS A 1 432 ? 33.049 7.700 -34.739 1.00 95.31 432 HIS A O 1
ATOM 3417 N N . HIS A 1 433 ? 35.054 7.671 -35.738 1.00 94.44 433 HIS A N 1
ATOM 3418 C CA . HIS A 1 433 ? 35.150 9.117 -35.903 1.00 94.44 433 HIS A CA 1
ATOM 3419 C C . HIS A 1 433 ? 35.777 9.479 -37.242 1.00 94.44 433 HIS A C 1
ATOM 3421 O O . HIS A 1 433 ? 36.434 8.650 -37.878 1.00 94.44 433 HIS A O 1
ATOM 3427 N N . ASN A 1 434 ? 35.551 10.704 -37.712 1.00 93.88 434 ASN A N 1
ATOM 3428 C CA . ASN A 1 434 ? 36.194 11.197 -38.926 1.00 93.88 434 ASN A CA 1
ATOM 3429 C C . ASN A 1 434 ? 37.408 12.078 -38.613 1.00 93.88 434 ASN A C 1
ATOM 3431 O O . ASN A 1 434 ? 37.397 12.849 -37.665 1.00 93.88 434 ASN A O 1
ATOM 3435 N N . HIS A 1 435 ? 38.407 12.037 -39.493 1.00 91.81 435 HIS A N 1
ATOM 3436 C CA . HIS A 1 435 ? 39.534 12.963 -39.522 1.00 91.81 435 HIS A CA 1
ATOM 3437 C C . HIS A 1 435 ? 39.454 13.808 -40.800 1.00 91.81 435 HIS A C 1
ATOM 3439 O O . HIS A 1 435 ? 39.723 13.283 -41.887 1.00 91.81 435 HIS A O 1
ATOM 3445 N N . PRO A 1 436 ? 39.154 15.117 -40.716 1.00 89.62 436 PRO A N 1
ATOM 3446 C CA . PRO A 1 436 ? 39.169 16.011 -41.878 1.00 89.62 436 PRO A CA 1
ATOM 3447 C C . PRO A 1 436 ? 40.519 16.004 -42.608 1.00 89.62 436 PRO A C 1
ATOM 3449 O O . PRO A 1 436 ? 40.592 15.973 -43.834 1.00 89.62 436 PRO A O 1
ATOM 3452 N N . SER A 1 437 ? 41.618 15.904 -41.852 1.00 88.56 437 SER A N 1
ATOM 3453 C CA . SER A 1 437 ? 42.975 15.783 -42.402 1.00 88.56 437 SER A CA 1
ATOM 3454 C C . SER A 1 437 ? 43.286 14.405 -43.007 1.00 88.56 437 SER A C 1
ATOM 3456 O O . SER A 1 437 ? 44.353 14.207 -43.586 1.00 88.56 437 SER A O 1
ATOM 3458 N N . SER A 1 438 ? 42.385 13.429 -42.878 1.00 92.12 438 SER A N 1
ATOM 3459 C CA . SER A 1 438 ? 42.551 12.045 -43.339 1.00 92.12 438 SER A CA 1
ATOM 3460 C C . SER A 1 438 ? 43.765 11.302 -42.760 1.00 92.12 438 SER A C 1
ATOM 3462 O O . SER A 1 438 ? 44.248 10.329 -43.352 1.00 92.12 438 SER A O 1
ATOM 3464 N N . SER A 1 439 ? 44.296 11.758 -41.621 1.00 91.31 439 SER A N 1
ATOM 3465 C CA . SER A 1 439 ? 45.367 11.070 -40.897 1.00 91.31 439 SER A CA 1
ATOM 3466 C C . SER A 1 439 ? 44.881 9.775 -40.239 1.00 91.31 439 SER A C 1
ATOM 3468 O O . SER A 1 439 ? 43.693 9.595 -39.998 1.00 91.31 439 SER A O 1
ATOM 3470 N N . SER A 1 440 ? 45.813 8.876 -39.921 1.00 95.38 440 SER A N 1
ATOM 3471 C CA . SER A 1 440 ? 45.549 7.686 -39.093 1.00 95.38 440 SER A CA 1
ATOM 3472 C C . SER A 1 440 ? 45.271 8.051 -37.621 1.00 95.38 440 SER A C 1
ATOM 3474 O O . SER A 1 440 ? 45.426 9.213 -37.246 1.00 95.38 440 SER A O 1
ATOM 3476 N N . LEU A 1 441 ? 44.899 7.057 -36.800 1.00 94.62 441 LEU A N 1
ATOM 3477 C CA . LEU A 1 441 ? 44.665 7.175 -35.349 1.00 94.62 441 LEU A CA 1
ATOM 3478 C C . LEU A 1 441 ? 45.850 7.846 -34.636 1.00 94.62 441 LEU A C 1
ATOM 3480 O O . LEU A 1 441 ? 46.995 7.408 -34.787 1.00 94.62 441 LEU A O 1
ATOM 3484 N N . SER A 1 442 ? 45.555 8.892 -33.872 1.00 91.25 442 SER A N 1
ATOM 3485 C CA . SER A 1 442 ? 46.476 9.672 -33.052 1.00 91.25 442 SER A CA 1
ATOM 3486 C C . SER A 1 442 ? 46.857 8.952 -31.752 1.00 91.25 442 SER A C 1
ATOM 3488 O O . SER A 1 442 ? 46.350 7.880 -31.423 1.00 91.25 442 SER A O 1
ATOM 3490 N N . ALA A 1 443 ? 47.769 9.547 -30.977 1.00 89.19 443 ALA A N 1
ATOM 3491 C CA . ALA A 1 443 ? 48.118 9.004 -29.666 1.00 89.19 443 ALA A CA 1
ATOM 3492 C C . ALA A 1 443 ? 46.926 9.044 -28.698 1.00 89.19 443 ALA A C 1
ATOM 3494 O O . ALA A 1 443 ? 46.745 8.107 -27.926 1.00 89.19 443 ALA A O 1
ATOM 3495 N N . GLN A 1 444 ? 46.109 10.096 -28.773 1.00 87.44 444 GLN A N 1
ATOM 3496 C CA . GLN A 1 444 ? 44.909 10.270 -27.965 1.00 87.44 444 GLN A CA 1
ATOM 3497 C C . GLN A 1 444 ? 43.891 9.162 -28.253 1.00 87.44 444 GLN A C 1
ATOM 3499 O O . GLN A 1 444 ? 43.421 8.519 -27.315 1.00 87.44 444 GLN A O 1
ATOM 3504 N N . ASP A 1 445 ? 43.647 8.852 -29.528 1.00 90.75 445 ASP A N 1
ATOM 3505 C CA . ASP A 1 445 ? 42.694 7.805 -29.931 1.00 90.75 445 ASP A CA 1
ATOM 3506 C C . ASP A 1 445 ? 43.101 6.435 -29.386 1.00 90.75 445 ASP A C 1
ATOM 3508 O O . ASP A 1 445 ? 42.293 5.688 -28.833 1.00 90.75 445 ASP A O 1
ATOM 3512 N N . LEU A 1 446 ? 44.396 6.129 -29.473 1.00 93.44 446 LEU A N 1
ATOM 3513 C CA . LEU A 1 446 ? 44.960 4.885 -28.960 1.00 93.44 446 LEU A CA 1
ATOM 3514 C C . LEU A 1 446 ? 44.967 4.819 -27.427 1.00 93.44 446 LEU A C 1
ATOM 3516 O O . LEU A 1 446 ? 44.826 3.737 -26.853 1.00 93.44 446 LEU A O 1
ATOM 3520 N N . MET A 1 447 ? 45.118 5.957 -26.746 1.00 89.69 447 MET A N 1
ATOM 3521 C CA . MET A 1 447 ? 45.031 6.014 -25.287 1.00 89.69 447 MET A CA 1
ATOM 3522 C C . MET A 1 447 ? 43.615 5.737 -24.787 1.00 89.69 447 MET A C 1
ATOM 3524 O O . MET A 1 447 ? 43.476 5.098 -23.740 1.00 89.69 447 MET A O 1
ATOM 3528 N N . MET A 1 448 ? 42.576 6.153 -25.519 1.00 87.81 448 MET A N 1
ATOM 3529 C CA . MET A 1 448 ? 41.188 5.838 -25.160 1.00 87.81 448 MET A CA 1
ATOM 3530 C C . MET A 1 448 ? 40.954 4.328 -25.134 1.00 87.81 448 MET A C 1
ATOM 3532 O O . MET A 1 448 ? 40.413 3.816 -24.155 1.00 87.81 448 MET A O 1
ATOM 3536 N N . LEU A 1 449 ? 41.466 3.618 -26.142 1.00 88.69 449 LEU A N 1
ATOM 3537 C CA . LEU A 1 449 ? 41.363 2.164 -26.245 1.00 88.69 449 LEU A CA 1
ATOM 3538 C C . LEU A 1 449 ? 41.961 1.444 -25.020 1.00 88.69 449 LEU A C 1
ATOM 3540 O O . LEU A 1 449 ? 41.437 0.427 -24.586 1.00 88.69 449 LEU A O 1
ATOM 3544 N N . ASN A 1 450 ? 43.036 1.977 -24.427 1.00 84.62 450 ASN A N 1
ATOM 3545 C CA . ASN A 1 450 ? 43.641 1.418 -23.211 1.00 84.62 450 ASN A CA 1
ATOM 3546 C C . ASN A 1 450 ? 42.982 1.913 -21.905 1.00 84.62 450 ASN A C 1
ATOM 3548 O O . ASN A 1 450 ? 43.111 1.259 -20.873 1.00 84.62 450 ASN A O 1
ATOM 3552 N N . SER A 1 451 ? 42.329 3.078 -21.922 1.00 87.62 451 SER A N 1
ATOM 3553 C CA . SER A 1 451 ? 41.786 3.728 -20.716 1.00 87.62 451 SER A CA 1
ATOM 3554 C C . SER A 1 451 ? 40.348 3.315 -20.397 1.00 87.62 451 SER A C 1
ATOM 3556 O O . SER A 1 451 ? 39.924 3.438 -19.247 1.00 87.62 451 SER A O 1
ATOM 3558 N N . TYR A 1 452 ? 39.608 2.817 -21.390 1.00 92.38 452 TYR A N 1
ATOM 3559 C CA . TYR A 1 452 ? 38.203 2.438 -21.261 1.00 92.38 452 TYR A CA 1
ATOM 3560 C C . TYR A 1 452 ? 38.009 0.936 -21.505 1.00 92.38 452 TYR A C 1
ATOM 3562 O O . TYR A 1 452 ? 38.111 0.494 -22.647 1.00 92.38 452 TYR A O 1
ATOM 3570 N N . PRO A 1 453 ? 37.716 0.134 -20.462 1.00 90.88 453 PRO A N 1
ATOM 3571 C CA . PRO A 1 453 ? 37.606 -1.318 -20.597 1.00 90.88 453 PRO A CA 1
ATOM 3572 C C . PRO A 1 453 ? 36.405 -1.772 -21.440 1.00 90.88 453 PRO A C 1
ATOM 3574 O O . PRO A 1 453 ? 36.446 -2.872 -21.978 1.00 90.88 453 PRO A O 1
ATOM 3577 N N . GLY A 1 454 ? 35.363 -0.945 -21.572 1.00 92.38 454 GLY A N 1
ATOM 3578 C CA . GLY A 1 454 ? 34.206 -1.215 -22.430 1.00 92.38 454 GLY A CA 1
ATOM 3579 C C . GLY A 1 454 ? 34.418 -0.847 -23.903 1.00 92.38 454 GLY A C 1
ATOM 3580 O O . GLY A 1 454 ? 33.537 -1.090 -24.727 1.00 92.38 454 GLY A O 1
ATOM 3581 N N . MET A 1 455 ? 35.560 -0.244 -24.264 1.00 94.88 455 MET A N 1
ATOM 3582 C CA . MET A 1 455 ? 35.902 0.070 -25.653 1.00 94.88 455 MET A CA 1
ATOM 3583 C C . MET A 1 455 ? 36.572 -1.136 -26.318 1.00 94.88 455 MET A C 1
ATOM 3585 O O . MET A 1 455 ? 37.687 -1.517 -25.971 1.00 94.88 455 MET A O 1
ATOM 3589 N N . HIS A 1 456 ? 35.909 -1.718 -27.316 1.00 95.31 456 HIS A N 1
ATOM 3590 C CA . HIS A 1 456 ? 36.429 -2.854 -28.074 1.00 95.31 456 HIS A CA 1
ATOM 3591 C C . HIS A 1 456 ? 37.278 -2.410 -29.275 1.00 95.31 456 HIS A C 1
ATOM 3593 O O . HIS A 1 456 ? 38.352 -2.962 -29.514 1.00 95.31 456 HIS A O 1
ATOM 3599 N N . THR A 1 457 ? 36.811 -1.435 -30.061 1.00 96.38 457 THR A N 1
ATOM 3600 C CA . THR A 1 457 ? 37.493 -0.976 -31.287 1.00 96.38 457 THR A CA 1
ATOM 3601 C C . THR A 1 457 ? 37.304 0.517 -31.488 1.00 96.38 457 THR A C 1
ATOM 3603 O O . THR A 1 457 ? 36.230 1.050 -31.216 1.00 96.38 457 THR A O 1
ATOM 3606 N N . VAL A 1 458 ? 38.333 1.171 -32.023 1.00 96.00 458 VAL A N 1
ATOM 3607 C CA . VAL A 1 458 ? 38.261 2.555 -32.495 1.00 96.00 458 VAL A CA 1
ATOM 3608 C C . VAL A 1 458 ? 38.608 2.622 -33.981 1.00 96.00 458 VAL A C 1
ATOM 3610 O O . VAL A 1 458 ? 39.629 2.081 -34.408 1.00 96.00 458 VAL A O 1
ATOM 3613 N N . TRP A 1 459 ? 37.754 3.291 -34.749 1.00 97.25 459 TRP A N 1
ATOM 3614 C CA . TRP A 1 459 ? 37.898 3.583 -36.168 1.00 97.25 459 TRP A CA 1
ATOM 3615 C C . TRP A 1 459 ? 38.079 5.082 -36.398 1.00 97.25 459 TRP A C 1
ATOM 3617 O O . TRP A 1 459 ? 37.319 5.878 -35.854 1.00 97.25 459 TRP A O 1
ATOM 3627 N N . ALA A 1 460 ? 39.025 5.444 -37.262 1.00 95.81 460 ALA A N 1
ATOM 3628 C CA . ALA A 1 460 ? 39.187 6.785 -37.814 1.00 95.81 460 ALA A CA 1
ATOM 3629 C C . ALA A 1 460 ? 38.976 6.757 -39.333 1.00 95.81 460 ALA A C 1
ATOM 3631 O O . ALA A 1 460 ? 39.597 5.950 -40.033 1.00 95.81 460 ALA A O 1
ATOM 3632 N N . HIS A 1 461 ? 38.148 7.658 -39.855 1.00 96.19 461 HIS A N 1
ATOM 3633 C CA . HIS A 1 461 ? 37.811 7.742 -41.276 1.00 96.19 461 HIS A CA 1
ATOM 3634 C C . HIS A 1 461 ? 38.241 9.079 -41.878 1.00 96.19 461 HIS A C 1
ATOM 3636 O O . HIS A 1 461 ? 37.786 10.145 -41.471 1.00 96.19 461 HIS A O 1
ATOM 3642 N N . GLY A 1 462 ? 39.108 9.034 -42.882 1.00 93.75 462 GLY A N 1
ATOM 3643 C CA . GLY A 1 462 ? 39.514 10.212 -43.631 1.00 93.75 462 GLY A CA 1
ATOM 3644 C C . GLY A 1 462 ? 38.460 10.656 -44.637 1.00 93.75 462 GLY A C 1
ATOM 3645 O O . GLY A 1 462 ? 37.823 9.830 -45.291 1.00 93.75 462 GLY A O 1
ATOM 3646 N N . HIS A 1 463 ? 38.323 11.969 -44.828 1.00 92.81 463 HIS A N 1
ATOM 3647 C CA .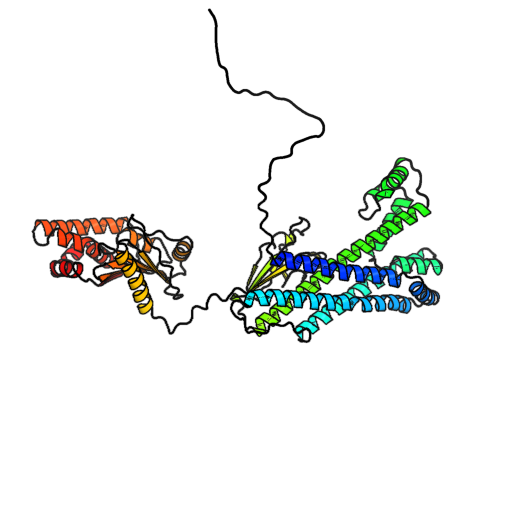 HIS A 1 463 ? 37.470 12.544 -45.880 1.00 92.81 463 HIS A CA 1
ATOM 3648 C C . HIS A 1 463 ? 37.902 12.138 -47.296 1.00 92.81 463 HIS A C 1
ATOM 3650 O O . HIS A 1 463 ? 37.095 12.189 -48.219 1.00 92.81 463 HIS A O 1
ATOM 3656 N N . ASN A 1 464 ? 39.145 11.680 -47.462 1.00 90.19 464 ASN A N 1
ATOM 3657 C CA . ASN A 1 464 ? 39.671 11.109 -48.703 1.00 90.19 464 ASN A CA 1
ATOM 3658 C C . ASN A 1 464 ? 39.255 9.637 -48.955 1.00 90.19 464 ASN A C 1
ATOM 3660 O O . ASN A 1 464 ? 39.703 9.025 -49.927 1.00 90.19 464 ASN A O 1
ATOM 3664 N N . GLY A 1 465 ? 38.459 9.046 -48.058 1.00 89.00 465 GLY A N 1
ATOM 3665 C CA . GLY A 1 465 ? 37.992 7.661 -48.122 1.00 89.00 465 GLY A CA 1
ATOM 3666 C C . GLY A 1 465 ? 38.856 6.642 -47.373 1.00 89.00 465 GLY A C 1
ATOM 3667 O O . GLY A 1 465 ? 38.433 5.490 -47.253 1.00 89.00 465 GLY A O 1
ATOM 3668 N N . SER A 1 466 ? 40.025 7.026 -46.848 1.00 94.62 466 SER A N 1
ATOM 3669 C CA . SER A 1 466 ? 40.853 6.134 -46.028 1.00 94.62 466 SER A CA 1
ATOM 3670 C C . SER A 1 466 ? 40.156 5.773 -44.717 1.00 94.62 466 SER A C 1
ATOM 3672 O O . SER A 1 466 ? 39.428 6.584 -44.151 1.00 94.62 466 SER A O 1
ATOM 3674 N N . SER A 1 467 ? 40.397 4.575 -44.194 1.00 96.62 467 SER A N 1
ATOM 3675 C CA . SER A 1 467 ? 39.888 4.138 -42.887 1.00 96.62 467 SER A CA 1
ATOM 3676 C C . SER A 1 467 ? 40.965 3.399 -42.109 1.00 96.62 467 SER A C 1
ATOM 3678 O O . SER A 1 467 ? 41.754 2.664 -42.696 1.00 96.62 467 SER A O 1
ATOM 3680 N N . TYR A 1 468 ? 40.996 3.582 -40.794 1.00 97.69 468 TYR A N 1
ATOM 3681 C CA . TYR A 1 468 ? 41.998 3.004 -39.901 1.00 97.69 468 TYR A CA 1
ATOM 3682 C C . TYR A 1 468 ? 41.305 2.461 -38.657 1.00 97.69 468 TYR A C 1
ATOM 3684 O O . TYR A 1 468 ? 40.462 3.164 -38.109 1.00 97.69 468 TYR A O 1
ATOM 3692 N N . ALA A 1 469 ? 41.674 1.273 -38.181 1.00 97.12 469 ALA A N 1
ATOM 3693 C CA . ALA A 1 469 ? 41.107 0.701 -36.960 1.00 97.12 469 ALA A CA 1
ATOM 3694 C C . ALA A 1 469 ? 42.179 0.134 -36.036 1.00 97.12 469 ALA A C 1
ATOM 3696 O O . ALA A 1 469 ? 43.163 -0.433 -36.513 1.00 97.12 469 ALA A O 1
ATOM 3697 N N . ALA A 1 470 ? 41.955 0.225 -34.726 1.00 97.25 470 ALA A N 1
ATOM 3698 C CA . ALA A 1 470 ? 42.767 -0.445 -33.715 1.00 97.25 470 ALA A CA 1
ATOM 3699 C C . ALA A 1 470 ? 41.897 -1.116 -32.642 1.00 97.25 470 ALA A C 1
ATOM 3701 O O . ALA A 1 470 ? 40.847 -0.594 -32.262 1.00 97.25 470 ALA A O 1
ATOM 3702 N N . TRP A 1 471 ? 42.343 -2.277 -32.156 1.00 96.62 471 TRP A N 1
ATOM 3703 C CA . TRP A 1 471 ? 41.688 -3.034 -31.083 1.00 96.62 471 TRP A CA 1
ATOM 3704 C C . TRP A 1 471 ? 42.688 -3.901 -30.302 1.00 96.62 471 TRP A C 1
ATOM 3706 O O . TRP A 1 471 ? 43.859 -4.006 -30.673 1.00 96.62 471 TRP A O 1
ATOM 3716 N N . GLU A 1 472 ? 42.233 -4.514 -29.203 1.00 93.19 472 GLU A N 1
ATOM 3717 C CA . GLU A 1 472 ? 43.038 -5.389 -28.328 1.00 93.19 472 GLU A CA 1
ATOM 3718 C C . GLU A 1 472 ? 44.376 -4.758 -27.867 1.00 93.19 472 GLU A C 1
ATOM 3720 O O . GLU A 1 472 ? 45.457 -5.279 -28.173 1.00 93.19 472 GLU A O 1
ATOM 3725 N N . PRO A 1 473 ? 44.348 -3.638 -27.118 1.00 93.88 473 PRO A N 1
ATOM 3726 C CA . PRO A 1 473 ? 45.566 -3.000 -26.631 1.00 93.88 473 PRO A CA 1
ATOM 3727 C C . PRO A 1 473 ? 46.299 -3.906 -25.626 1.00 93.88 473 PRO A C 1
ATOM 3729 O O . PRO A 1 473 ? 45.706 -4.524 -24.743 1.00 93.88 473 PRO A O 1
ATOM 3732 N N . LYS A 1 474 ? 47.630 -3.970 -25.728 1.00 92.19 474 LYS A N 1
ATOM 3733 C CA . LYS A 1 474 ? 48.511 -4.793 -24.884 1.00 92.19 474 LYS A CA 1
ATOM 3734 C C . LYS A 1 474 ? 49.672 -3.965 -24.351 1.00 92.19 474 LYS A C 1
ATOM 3736 O O . LYS A 1 474 ? 50.719 -3.824 -24.991 1.00 92.19 474 LYS A O 1
ATOM 3741 N N . ARG A 1 475 ? 49.510 -3.450 -23.125 1.00 89.06 475 ARG A N 1
ATOM 3742 C CA . ARG A 1 475 ? 50.478 -2.542 -22.473 1.00 89.06 475 ARG A CA 1
ATOM 3743 C C . ARG A 1 475 ? 50.804 -1.335 -23.372 1.00 89.06 475 ARG A C 1
ATOM 3745 O O . ARG A 1 475 ? 51.970 -0.961 -23.515 1.00 89.06 475 ARG A O 1
ATOM 3752 N N . LEU A 1 476 ? 49.779 -0.774 -24.013 1.00 90.69 476 LEU A N 1
ATOM 3753 C CA . LEU A 1 476 ? 49.884 0.365 -24.920 1.00 90.69 476 LEU A CA 1
ATOM 3754 C C . LEU A 1 476 ? 49.855 1.666 -24.107 1.00 90.69 476 LEU A C 1
ATOM 3756 O O . LEU A 1 476 ? 48.824 2.315 -23.974 1.00 90.69 476 LEU A O 1
ATOM 3760 N N . THR A 1 477 ? 50.984 2.011 -23.489 1.00 91.25 477 THR A N 1
ATOM 3761 C CA . THR A 1 477 ? 51.100 3.246 -22.703 1.00 91.25 477 THR A CA 1
ATOM 3762 C C . THR A 1 477 ? 51.452 4.435 -23.592 1.00 91.25 477 THR A C 1
ATOM 3764 O O . THR A 1 477 ? 52.075 4.273 -24.643 1.00 91.25 477 THR A O 1
ATOM 3767 N N . GLU A 1 478 ? 51.135 5.648 -23.135 1.00 90.25 478 GLU A N 1
ATOM 3768 C CA . GLU A 1 478 ? 51.505 6.894 -23.821 1.00 90.25 478 GLU A CA 1
ATOM 3769 C C . GLU A 1 478 ? 53.001 6.936 -24.168 1.00 90.25 478 GLU A C 1
ATOM 3771 O O . GLU A 1 478 ? 53.382 7.240 -25.297 1.00 90.25 478 GLU A O 1
ATOM 3776 N N . LYS A 1 479 ? 53.859 6.520 -23.227 1.00 92.12 479 LYS A N 1
ATOM 3777 C CA . LYS A 1 479 ? 55.307 6.426 -23.441 1.00 92.12 479 LYS A CA 1
ATOM 3778 C C . LYS A 1 479 ? 55.663 5.534 -24.633 1.00 92.12 479 LYS A C 1
ATOM 3780 O O . LYS A 1 479 ? 56.482 5.928 -25.456 1.00 92.12 479 LYS A O 1
ATOM 3785 N N . VAL A 1 480 ? 55.042 4.358 -24.749 1.00 93.94 480 VAL A N 1
ATOM 3786 C CA . VAL A 1 480 ? 55.291 3.430 -25.866 1.00 93.94 480 VAL A CA 1
ATOM 3787 C C . VAL A 1 480 ? 54.887 4.062 -27.199 1.00 93.94 480 VAL A C 1
ATOM 3789 O O . VAL A 1 480 ? 55.640 3.960 -28.170 1.00 93.94 480 VAL A O 1
ATOM 3792 N N . ILE A 1 481 ? 53.746 4.755 -27.248 1.00 94.31 481 ILE A N 1
ATOM 3793 C CA . ILE A 1 481 ? 53.268 5.445 -28.455 1.00 94.31 481 ILE A CA 1
ATOM 3794 C C . ILE A 1 481 ? 54.238 6.569 -28.849 1.00 94.31 481 ILE A C 1
ATOM 3796 O O . ILE A 1 481 ? 54.703 6.628 -29.991 1.00 94.31 481 ILE A O 1
ATOM 3800 N N . VAL A 1 482 ? 54.598 7.433 -27.897 1.00 93.62 482 VAL A N 1
ATOM 3801 C CA . VAL A 1 482 ? 55.487 8.583 -28.119 1.00 93.62 482 VAL A CA 1
ATOM 3802 C C . VAL A 1 482 ? 56.889 8.142 -28.541 1.00 93.62 482 VAL A C 1
ATOM 3804 O O . VAL A 1 482 ? 57.450 8.699 -29.489 1.00 93.62 482 VAL A O 1
ATOM 3807 N N . ASP A 1 483 ? 57.460 7.130 -27.887 1.00 94.81 483 ASP A N 1
ATOM 3808 C CA . ASP A 1 483 ? 58.795 6.621 -28.217 1.00 94.81 483 ASP A CA 1
ATOM 3809 C C . ASP A 1 483 ? 58.818 5.964 -29.604 1.00 94.81 483 ASP A C 1
ATOM 3811 O O . ASP A 1 483 ? 59.757 6.179 -30.379 1.00 94.81 483 ASP A O 1
ATOM 3815 N N . THR A 1 484 ? 57.759 5.231 -29.962 1.00 96.06 484 THR A N 1
ATOM 3816 C CA . THR A 1 484 ? 57.603 4.651 -31.305 1.00 96.06 484 THR A CA 1
ATOM 3817 C C . THR A 1 484 ? 57.507 5.751 -32.359 1.00 96.06 484 THR A C 1
ATOM 3819 O O . THR A 1 484 ? 58.238 5.719 -33.351 1.00 96.06 484 THR A O 1
ATOM 3822 N N . ARG A 1 485 ? 56.705 6.793 -32.109 1.00 95.69 485 ARG A N 1
ATOM 3823 C CA . ARG A 1 485 ? 56.601 7.958 -32.997 1.00 95.69 485 ARG A CA 1
ATOM 3824 C C . ARG A 1 485 ? 57.937 8.657 -33.218 1.00 95.69 485 ARG A C 1
ATOM 3826 O O . ARG A 1 485 ? 58.283 8.953 -34.359 1.00 95.69 485 ARG A O 1
ATOM 3833 N N . LYS A 1 486 ? 58.728 8.871 -32.161 1.00 95.81 486 LYS A N 1
ATOM 3834 C CA . LYS A 1 486 ? 60.080 9.452 -32.273 1.00 95.81 486 LYS A CA 1
ATOM 3835 C C . LYS A 1 486 ? 61.006 8.596 -33.139 1.00 95.81 486 LYS A C 1
ATOM 3837 O O . LYS A 1 486 ? 61.805 9.134 -33.902 1.00 95.81 486 LYS A O 1
ATOM 3842 N N . ARG A 1 487 ? 60.935 7.266 -33.025 1.00 96.25 487 ARG A N 1
ATOM 3843 C CA . ARG A 1 487 ? 61.727 6.341 -33.855 1.00 96.25 487 ARG A CA 1
ATOM 3844 C C . ARG A 1 487 ? 61.311 6.415 -35.326 1.00 96.25 487 ARG A C 1
ATOM 3846 O O . ARG A 1 487 ? 62.177 6.645 -36.162 1.00 96.25 487 ARG A O 1
ATOM 3853 N N . VAL A 1 488 ? 60.013 6.314 -35.622 1.00 96.50 488 VAL A N 1
ATOM 3854 C CA . VAL A 1 488 ? 59.477 6.426 -36.994 1.00 96.50 488 VAL A CA 1
ATOM 3855 C C . VAL A 1 488 ? 59.861 7.760 -37.624 1.00 96.50 488 VAL A C 1
ATOM 3857 O O . VAL A 1 488 ? 60.381 7.796 -38.737 1.00 96.50 488 VAL A O 1
ATOM 3860 N N . ARG A 1 489 ? 59.662 8.860 -36.894 1.00 95.44 489 ARG A N 1
ATOM 3861 C CA . ARG A 1 489 ? 59.972 10.202 -37.384 1.00 95.44 489 ARG A CA 1
ATOM 3862 C C . ARG A 1 489 ? 61.448 10.363 -37.747 1.00 95.44 489 ARG A C 1
ATOM 3864 O O . ARG A 1 489 ? 61.738 10.895 -38.811 1.00 95.44 489 ARG A O 1
ATOM 3871 N N . ARG A 1 490 ? 62.369 9.852 -36.921 1.00 95.81 490 ARG A N 1
ATOM 3872 C CA . ARG A 1 490 ? 63.812 9.878 -37.224 1.00 95.81 490 ARG A CA 1
ATOM 3873 C C . ARG A 1 490 ? 64.151 9.118 -38.507 1.00 95.81 490 ARG A C 1
ATOM 3875 O O . ARG A 1 490 ? 64.962 9.600 -39.293 1.00 95.81 490 ARG A O 1
ATOM 3882 N N . GLU A 1 491 ? 63.538 7.958 -38.737 1.00 95.19 491 GLU A N 1
ATOM 3883 C CA . GLU A 1 491 ? 63.751 7.205 -39.980 1.00 95.19 491 GLU A CA 1
ATOM 3884 C C . GLU A 1 491 ? 63.211 7.951 -41.200 1.00 95.19 491 GLU A C 1
ATOM 3886 O O . GLU A 1 491 ? 63.906 8.068 -42.211 1.00 95.19 491 GLU A O 1
ATOM 3891 N N . LEU A 1 492 ? 62.015 8.530 -41.097 1.00 94.19 492 LEU A N 1
ATOM 3892 C CA . LEU A 1 492 ? 61.446 9.349 -42.164 1.00 94.19 492 LEU A CA 1
ATOM 3893 C C . LEU A 1 492 ? 62.317 10.574 -42.473 1.00 94.19 492 LEU A C 1
ATOM 3895 O O . LEU A 1 492 ? 62.621 10.820 -43.637 1.00 94.19 492 LEU A O 1
ATOM 3899 N N . GLU A 1 493 ? 62.795 11.292 -41.454 1.00 94.50 493 GLU A N 1
ATOM 3900 C CA . GLU A 1 493 ? 63.701 12.439 -41.611 1.00 94.50 493 GLU A CA 1
ATOM 3901 C C . GLU A 1 493 ? 65.006 12.044 -42.328 1.00 94.50 493 GLU A C 1
ATOM 3903 O O . GLU A 1 493 ? 65.450 12.745 -43.238 1.00 94.50 493 GLU A O 1
ATOM 3908 N N . ARG A 1 494 ? 65.592 10.878 -42.015 1.00 93.69 494 ARG A N 1
ATOM 3909 C CA . ARG A 1 494 ? 66.769 10.354 -42.740 1.00 93.69 494 ARG A CA 1
ATOM 3910 C C . ARG A 1 494 ? 66.477 10.107 -44.221 1.00 93.69 494 ARG A C 1
ATOM 3912 O O . ARG A 1 494 ? 67.306 10.423 -45.081 1.00 93.69 494 ARG A O 1
ATOM 3919 N N . LYS A 1 495 ? 65.314 9.539 -44.546 1.00 92.75 495 LYS A N 1
ATOM 3920 C CA . LYS A 1 495 ? 64.912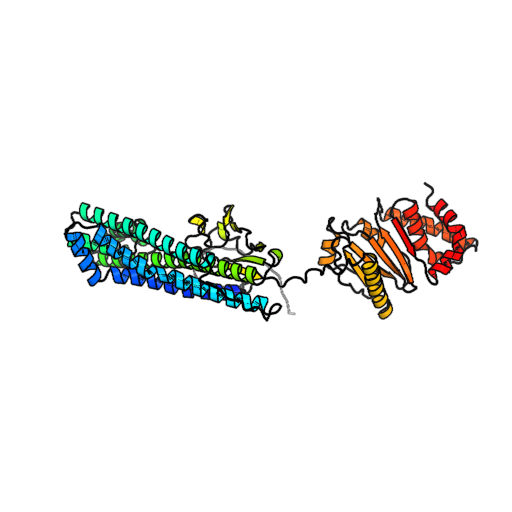 9.279 -45.939 1.00 92.75 495 LYS A CA 1
ATOM 3921 C C . LYS A 1 495 ? 64.608 10.572 -46.699 1.00 92.75 495 LYS A C 1
ATOM 3923 O O . LYS A 1 495 ? 64.964 10.670 -47.871 1.00 92.75 495 LYS A O 1
ATOM 3928 N N . VAL A 1 496 ? 64.048 11.578 -46.027 1.00 93.12 496 VAL A N 1
ATOM 3929 C CA . VAL A 1 496 ? 63.849 12.924 -46.586 1.00 93.12 496 VAL A CA 1
ATOM 3930 C C . VAL A 1 496 ? 65.187 13.598 -46.887 1.00 93.12 496 VAL A C 1
ATOM 3932 O O . VAL A 1 496 ? 65.404 14.056 -48.007 1.00 93.12 496 VAL A O 1
ATOM 3935 N N . ASN A 1 497 ? 66.130 13.580 -45.942 1.00 93.38 497 ASN A N 1
ATOM 3936 C CA . ASN A 1 497 ? 67.458 14.179 -46.126 1.00 93.38 497 ASN A CA 1
ATOM 3937 C C . ASN A 1 497 ? 68.253 13.516 -47.262 1.00 93.38 497 ASN A C 1
ATOM 3939 O O . ASN A 1 497 ? 69.023 14.174 -47.955 1.00 93.38 497 ASN A O 1
ATOM 3943 N N . THR A 1 498 ? 68.030 12.219 -47.491 1.00 92.44 498 THR A N 1
ATOM 3944 C CA . THR A 1 498 ? 68.626 11.466 -48.610 1.00 92.44 498 THR A CA 1
ATOM 3945 C C . THR A 1 498 ? 67.803 11.533 -49.901 1.00 92.44 498 THR A C 1
ATOM 3947 O O . THR A 1 498 ? 68.111 10.816 -50.850 1.00 92.44 498 THR A O 1
ATOM 3950 N N . ARG A 1 499 ? 66.770 12.391 -49.954 1.00 90.31 499 ARG A N 1
ATOM 3951 C CA . ARG A 1 499 ? 65.860 12.603 -51.097 1.00 90.31 499 ARG A CA 1
ATOM 3952 C C . ARG A 1 499 ? 65.155 11.336 -51.593 1.00 90.31 499 ARG A C 1
ATOM 3954 O O . ARG A 1 499 ? 64.736 11.271 -52.743 1.00 90.31 499 ARG A O 1
ATOM 3961 N N . LYS A 1 500 ? 65.006 10.332 -50.726 1.00 88.75 500 LYS A N 1
ATOM 3962 C CA . LYS A 1 500 ? 64.282 9.088 -51.032 1.00 88.75 500 LYS A CA 1
ATOM 3963 C C . LYS A 1 500 ? 62.769 9.233 -50.871 1.00 88.75 500 LYS A C 1
ATOM 3965 O O . LYS A 1 500 ? 62.032 8.439 -51.434 1.00 88.75 500 LYS A O 1
ATOM 3970 N N . ILE A 1 501 ? 62.320 10.207 -50.077 1.00 90.69 501 ILE A N 1
ATOM 3971 C CA . ILE A 1 501 ? 60.907 10.533 -49.833 1.00 90.69 501 ILE A CA 1
ATOM 3972 C C . ILE A 1 501 ? 60.792 12.060 -49.749 1.00 90.69 501 ILE A C 1
ATOM 3974 O O . ILE A 1 501 ? 61.698 12.720 -49.238 1.00 90.69 501 ILE A O 1
ATOM 3978 N N . THR A 1 502 ? 59.695 12.643 -50.228 1.00 89.81 502 THR A N 1
ATOM 3979 C CA . THR A 1 502 ? 59.433 14.081 -50.055 1.00 89.81 502 THR A CA 1
ATOM 3980 C C . THR A 1 502 ? 58.996 14.394 -48.613 1.00 89.81 502 THR A C 1
ATOM 3982 O O . THR A 1 502 ? 58.375 13.549 -47.963 1.00 89.81 502 THR A O 1
ATOM 3985 N N . PRO A 1 503 ? 59.246 15.607 -48.078 1.00 89.62 503 PRO A N 1
ATOM 3986 C CA . PRO A 1 503 ? 58.723 16.002 -46.765 1.00 89.62 503 PRO A CA 1
ATOM 3987 C C . PRO A 1 503 ? 57.197 15.856 -46.654 1.00 89.62 503 PRO A C 1
ATOM 3989 O O . PRO A 1 503 ? 56.683 15.450 -45.613 1.00 89.62 503 PRO A O 1
ATOM 3992 N N . PHE A 1 504 ? 56.482 16.145 -47.746 1.00 87.00 504 PHE A N 1
ATOM 3993 C CA . PHE A 1 504 ? 55.031 16.006 -47.840 1.00 87.00 504 PHE A CA 1
ATOM 3994 C C . PHE A 1 504 ? 54.590 14.544 -47.671 1.00 87.00 504 PHE A C 1
ATOM 3996 O O . PHE A 1 504 ? 53.787 14.250 -46.785 1.00 87.00 504 PHE A O 1
ATOM 4003 N N . ASN A 1 505 ? 55.182 13.612 -48.428 1.00 85.94 505 ASN A N 1
ATOM 4004 C CA . ASN A 1 505 ? 54.836 12.190 -48.338 1.00 85.94 505 ASN A CA 1
ATOM 4005 C C . ASN A 1 505 ? 55.279 11.575 -47.008 1.00 85.94 505 ASN A C 1
ATOM 4007 O O . ASN A 1 505 ? 54.527 10.808 -46.413 1.00 85.94 505 ASN A O 1
ATOM 4011 N N . ALA A 1 506 ? 56.435 11.979 -46.473 1.00 90.00 506 ALA A N 1
ATOM 4012 C CA . ALA A 1 506 ? 56.878 11.569 -45.142 1.00 90.00 506 ALA A CA 1
ATOM 4013 C C . ALA A 1 506 ? 55.873 11.986 -44.058 1.00 90.00 506 ALA A C 1
ATOM 4015 O O . ALA A 1 506 ? 55.499 11.174 -43.211 1.00 90.00 506 ALA A O 1
ATOM 4016 N N . LYS A 1 507 ? 55.378 13.230 -44.113 1.00 89.44 507 LYS A N 1
ATOM 4017 C CA . LYS A 1 507 ? 54.340 13.694 -43.191 1.00 89.44 507 LYS A CA 1
ATOM 4018 C C . LYS A 1 507 ? 53.036 12.922 -43.373 1.00 89.44 507 LYS A C 1
ATOM 4020 O O . LYS A 1 507 ? 52.364 12.617 -42.389 1.00 89.44 507 LYS A O 1
ATOM 4025 N N . ALA A 1 508 ? 52.700 12.601 -44.619 1.00 87.69 508 ALA A N 1
ATOM 4026 C CA . ALA A 1 508 ? 51.457 11.943 -44.970 1.00 87.69 508 ALA A CA 1
ATOM 4027 C C . ALA A 1 508 ? 51.337 10.509 -44.437 1.00 87.69 508 ALA A C 1
ATOM 4029 O O . ALA A 1 508 ? 50.226 10.075 -44.131 1.00 87.69 508 ALA A O 1
ATOM 4030 N N . VAL A 1 509 ? 52.461 9.798 -44.310 1.00 92.31 509 VAL A N 1
ATOM 4031 C CA . VAL A 1 509 ? 52.503 8.400 -43.850 1.00 92.31 509 VAL A CA 1
ATOM 4032 C C . VAL A 1 509 ? 52.932 8.244 -42.388 1.00 92.31 509 VAL A C 1
ATOM 4034 O O . VAL A 1 509 ? 52.775 7.158 -41.838 1.00 92.31 509 VAL A O 1
ATOM 4037 N N . GLU A 1 510 ? 53.440 9.305 -41.739 1.00 94.25 510 GLU A N 1
ATOM 4038 C CA . GLU A 1 510 ? 54.009 9.276 -40.376 1.00 94.25 510 GLU A CA 1
ATOM 4039 C C . GLU A 1 510 ? 53.114 8.511 -39.390 1.00 94.25 510 GLU A C 1
ATOM 4041 O O . GLU A 1 510 ? 53.531 7.496 -38.836 1.00 94.25 510 GLU A O 1
ATOM 4046 N N . THR A 1 511 ? 51.871 8.958 -39.196 1.00 94.31 511 THR A N 1
ATOM 4047 C CA . THR A 1 511 ? 50.955 8.377 -38.200 1.00 94.31 511 THR A CA 1
ATOM 4048 C C . THR A 1 511 ? 50.556 6.938 -38.541 1.00 94.31 511 THR A C 1
ATOM 4050 O O . THR A 1 511 ? 50.407 6.107 -37.650 1.00 94.31 511 THR A O 1
ATOM 4053 N N . HIS A 1 512 ? 50.426 6.613 -39.828 1.00 95.50 512 HIS A N 1
ATOM 4054 C CA . HIS A 1 512 ? 50.120 5.251 -40.266 1.00 95.50 512 HIS A CA 1
ATOM 4055 C C . HIS A 1 512 ? 51.288 4.291 -39.975 1.00 95.50 512 HIS A C 1
ATOM 4057 O O . HIS A 1 512 ? 51.080 3.217 -39.414 1.00 95.50 512 HIS A O 1
ATOM 4063 N N . LEU A 1 513 ? 52.529 4.709 -40.253 1.00 96.38 513 LEU A N 1
ATOM 4064 C CA . LEU A 1 513 ? 53.731 3.926 -39.941 1.00 96.38 513 LEU A CA 1
ATOM 4065 C C . LEU A 1 513 ? 53.940 3.732 -38.435 1.00 96.38 513 LEU A C 1
ATOM 4067 O O . LEU A 1 513 ? 54.432 2.684 -38.021 1.00 96.38 513 LEU A O 1
ATOM 4071 N N . VAL A 1 514 ? 53.551 4.708 -37.606 1.00 97.38 514 VAL A N 1
ATOM 4072 C CA . VAL A 1 514 ? 53.547 4.544 -36.142 1.00 97.38 514 VAL A CA 1
ATOM 4073 C C . VAL A 1 514 ? 52.622 3.409 -35.724 1.00 97.38 514 VAL A C 1
ATOM 4075 O O . VAL A 1 514 ? 53.032 2.554 -34.940 1.00 97.38 514 VAL A O 1
ATOM 4078 N N . ASN A 1 515 ? 51.413 3.357 -36.275 1.00 97.69 515 ASN A N 1
ATOM 4079 C CA . ASN A 1 515 ? 50.430 2.348 -35.891 1.00 97.69 515 ASN A CA 1
ATOM 4080 C C . ASN A 1 515 ? 50.820 0.948 -36.391 1.00 97.69 515 ASN A C 1
ATOM 4082 O O . ASN A 1 515 ? 50.721 -0.009 -35.625 1.00 97.69 515 ASN A O 1
ATOM 4086 N N . LEU A 1 516 ? 51.399 0.845 -37.594 1.00 97.19 516 LEU A N 1
ATOM 4087 C CA . LEU A 1 516 ? 52.022 -0.393 -38.087 1.00 97.19 516 LEU A CA 1
ATOM 4088 C C . LEU A 1 516 ? 53.189 -0.856 -37.197 1.00 97.19 516 LEU A C 1
ATOM 4090 O O . LEU A 1 516 ? 53.329 -2.043 -36.907 1.00 97.19 516 LEU A O 1
ATOM 4094 N N . ALA A 1 517 ? 54.034 0.067 -36.725 1.00 97.12 517 ALA A N 1
ATOM 4095 C CA . ALA A 1 517 ? 55.134 -0.274 -35.825 1.00 97.12 517 ALA A CA 1
ATOM 4096 C C . ALA A 1 517 ? 54.633 -0.766 -34.457 1.00 97.12 517 ALA A C 1
ATOM 4098 O O . ALA A 1 517 ? 55.187 -1.717 -33.905 1.00 97.12 517 ALA A O 1
ATOM 4099 N N . LEU A 1 518 ? 53.577 -0.155 -33.914 1.00 97.00 518 LEU A N 1
ATOM 4100 C CA . LEU A 1 518 ? 52.944 -0.578 -32.661 1.00 97.00 518 LEU A CA 1
ATOM 4101 C C . LEU A 1 518 ? 52.309 -1.973 -32.773 1.00 97.00 518 LEU A C 1
ATOM 4103 O O . LEU A 1 518 ? 52.454 -2.780 -31.849 1.00 97.00 518 LEU A O 1
ATOM 4107 N N . GLU A 1 519 ? 51.672 -2.284 -33.901 1.00 96.56 519 GLU A N 1
ATOM 4108 C CA . GLU A 1 519 ? 51.175 -3.630 -34.199 1.00 96.56 519 GLU A CA 1
ATOM 4109 C C . GLU A 1 519 ? 52.312 -4.651 -34.309 1.00 96.56 519 GLU A C 1
ATOM 4111 O O . GLU A 1 519 ? 52.270 -5.692 -33.653 1.00 96.56 519 GLU A O 1
ATOM 4116 N N . ARG A 1 520 ? 53.388 -4.328 -35.038 1.00 95.88 520 ARG A N 1
ATOM 4117 C CA . ARG A 1 520 ? 54.575 -5.195 -35.155 1.00 95.88 520 ARG A CA 1
ATOM 4118 C C . ARG A 1 520 ? 55.261 -5.450 -33.809 1.00 95.88 520 ARG A C 1
ATOM 4120 O O . ARG A 1 520 ? 55.833 -6.515 -33.594 1.00 95.88 520 ARG A O 1
ATOM 4127 N N . LEU A 1 521 ? 55.179 -4.497 -32.880 1.00 95.38 521 LEU A N 1
ATOM 4128 C CA . LEU A 1 521 ? 55.628 -4.651 -31.490 1.00 95.38 521 LEU A CA 1
ATOM 4129 C C . LEU A 1 521 ? 54.645 -5.447 -30.609 1.00 95.38 521 LEU A C 1
ATOM 4131 O O . LEU A 1 521 ? 54.914 -5.633 -29.419 1.00 95.38 521 LEU A O 1
ATOM 4135 N N . GLY A 1 522 ? 53.511 -5.894 -31.157 1.00 94.62 522 GLY A N 1
ATOM 4136 C CA . GLY A 1 522 ? 52.476 -6.658 -30.462 1.00 94.62 522 GLY A CA 1
ATOM 4137 C C . GLY A 1 522 ? 51.681 -5.842 -29.443 1.00 94.62 522 GLY A C 1
ATOM 4138 O O . GLY A 1 522 ? 51.190 -6.409 -28.464 1.00 94.62 522 GLY A O 1
ATOM 4139 N N . ARG A 1 523 ? 51.602 -4.514 -29.613 1.00 95.69 523 ARG A N 1
ATOM 4140 C CA . ARG A 1 523 ? 50.957 -3.598 -28.652 1.00 95.69 523 ARG A CA 1
ATOM 4141 C C . ARG A 1 523 ? 49.476 -3.371 -28.911 1.00 95.69 523 ARG A C 1
ATOM 4143 O O . ARG A 1 523 ? 48.788 -2.924 -28.003 1.00 95.69 523 ARG A O 1
ATOM 4150 N N . MET A 1 524 ? 49.006 -3.665 -30.113 1.00 96.19 524 MET A N 1
ATOM 4151 C CA . MET A 1 524 ? 47.603 -3.617 -30.521 1.00 96.19 524 MET A CA 1
ATOM 4152 C C . MET A 1 524 ? 47.443 -4.410 -31.817 1.00 96.19 524 MET A C 1
ATOM 4154 O O . MET A 1 524 ? 48.441 -4.699 -32.478 1.00 96.19 524 MET A O 1
ATOM 4158 N N . LYS A 1 525 ? 46.209 -4.733 -32.191 1.00 97.19 525 LYS A N 1
ATOM 4159 C CA . LYS A 1 525 ? 45.877 -5.089 -33.573 1.00 97.19 525 LYS A CA 1
ATOM 4160 C C . LYS A 1 525 ? 45.534 -3.821 -34.339 1.00 97.19 525 LYS A C 1
ATOM 4162 O O . LYS A 1 525 ? 44.942 -2.906 -33.760 1.00 97.19 525 LYS A O 1
ATOM 4167 N N . TYR A 1 526 ? 45.916 -3.761 -35.607 1.00 97.69 526 TYR A N 1
ATOM 4168 C CA . TYR A 1 526 ? 45.703 -2.584 -36.434 1.00 97.69 526 TYR A CA 1
ATOM 4169 C C . TYR A 1 526 ? 45.333 -2.980 -37.862 1.00 97.69 526 TYR A C 1
ATOM 4171 O O . TYR A 1 526 ? 45.785 -3.982 -38.402 1.00 97.69 526 TYR A O 1
ATOM 4179 N N . THR A 1 527 ? 44.471 -2.196 -38.495 1.00 96.12 527 THR A N 1
ATOM 4180 C CA . THR A 1 527 ? 44.177 -2.355 -39.919 1.00 96.12 527 THR A CA 1
ATOM 4181 C C . THR A 1 527 ? 43.951 -1.002 -40.565 1.00 96.12 527 THR A C 1
ATOM 4183 O O . THR A 1 527 ? 43.588 -0.029 -39.898 1.00 96.12 527 THR A O 1
ATOM 4186 N N . ALA A 1 528 ? 44.185 -0.933 -41.870 1.00 95.81 528 ALA A N 1
ATOM 4187 C CA . ALA A 1 528 ? 43.980 0.272 -42.645 1.00 95.81 528 ALA A CA 1
ATOM 4188 C C . ALA A 1 528 ? 43.537 -0.059 -44.070 1.00 95.81 528 ALA A C 1
ATOM 4190 O O . ALA A 1 528 ? 44.087 -0.946 -44.719 1.00 95.81 528 ALA A O 1
ATOM 4191 N N . GLU A 1 529 ? 42.594 0.727 -44.572 1.00 94.69 529 GLU A N 1
ATOM 4192 C CA . GLU A 1 529 ? 42.248 0.813 -45.982 1.00 94.69 529 GLU A CA 1
ATOM 4193 C C . GLU A 1 529 ? 42.674 2.200 -46.467 1.00 94.69 529 GLU A C 1
ATOM 4195 O O . GLU A 1 529 ? 42.067 3.2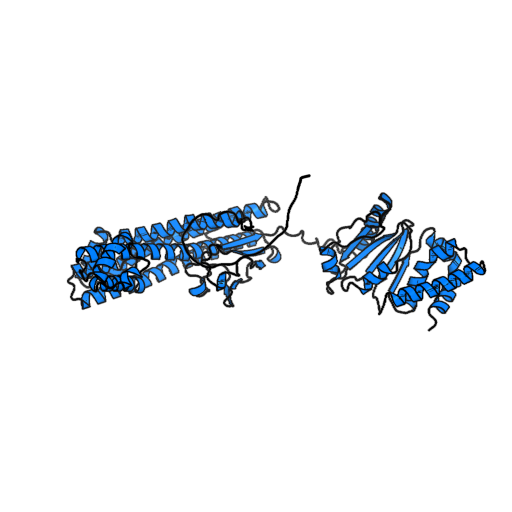05 -46.100 1.00 94.69 529 GLU A O 1
ATOM 4200 N N . LEU A 1 530 ? 43.747 2.277 -47.254 1.00 92.56 530 LEU A N 1
ATOM 4201 C CA . LEU A 1 530 ? 44.256 3.550 -47.760 1.00 92.56 530 LEU A CA 1
ATOM 4202 C C . LEU A 1 530 ? 43.588 3.896 -49.092 1.00 92.56 530 LEU A C 1
ATOM 4204 O O . LEU A 1 530 ? 43.558 3.079 -50.012 1.00 92.56 530 LEU A O 1
ATOM 4208 N N . ARG A 1 531 ? 43.095 5.129 -49.216 1.00 91.50 531 ARG A N 1
ATOM 4209 C CA . ARG A 1 531 ? 42.518 5.693 -50.444 1.00 91.50 531 ARG A CA 1
ATOM 4210 C C . ARG A 1 531 ? 43.111 7.081 -50.719 1.00 91.50 531 ARG A C 1
ATOM 4212 O O . ARG A 1 531 ? 43.855 7.623 -49.899 1.00 91.50 531 ARG A O 1
ATOM 4219 N N . GLY A 1 532 ? 42.814 7.631 -51.896 1.00 89.31 532 GLY A N 1
ATOM 4220 C CA . GLY A 1 532 ? 43.200 8.989 -52.285 1.00 89.31 532 GLY A CA 1
ATOM 4221 C C . GLY A 1 532 ? 44.703 9.275 -52.170 1.00 89.31 532 GLY A C 1
ATOM 4222 O O . GLY A 1 532 ? 45.547 8.429 -52.462 1.00 89.31 532 GLY A O 1
ATOM 4223 N N . ASP A 1 533 ? 45.027 10.478 -51.705 1.00 86.25 533 ASP A N 1
ATOM 4224 C CA . ASP A 1 533 ? 46.393 10.962 -51.475 1.00 86.25 533 ASP A CA 1
ATOM 4225 C C . ASP A 1 533 ? 47.195 10.093 -50.490 1.00 86.25 533 ASP A C 1
ATOM 4227 O O . ASP A 1 533 ? 48.401 9.918 -50.663 1.00 86.25 533 ASP A O 1
ATOM 4231 N N . ARG A 1 534 ? 46.538 9.485 -49.491 1.00 89.69 534 ARG A N 1
ATOM 4232 C CA . ARG A 1 534 ? 47.187 8.579 -48.525 1.00 89.69 534 ARG A CA 1
ATOM 4233 C C . ARG A 1 534 ? 47.660 7.289 -49.188 1.00 89.69 534 ARG A C 1
ATOM 4235 O O . ARG A 1 534 ? 48.752 6.826 -48.869 1.00 89.69 534 ARG A O 1
ATOM 4242 N N . ALA A 1 535 ? 46.878 6.732 -50.114 1.00 89.12 535 ALA A N 1
ATOM 4243 C CA . ALA A 1 535 ? 47.293 5.565 -50.893 1.00 89.12 535 ALA A CA 1
ATOM 4244 C C . ALA A 1 535 ? 48.483 5.899 -51.803 1.00 89.12 535 ALA A C 1
ATOM 4246 O O . ALA A 1 535 ? 49.468 5.164 -51.809 1.00 89.12 535 ALA A O 1
ATOM 4247 N N . SER A 1 536 ? 48.430 7.037 -52.504 1.00 86.94 536 SER A N 1
ATOM 4248 C CA . SER A 1 536 ? 49.527 7.506 -53.361 1.00 86.94 536 SER A CA 1
ATOM 4249 C C . SER A 1 536 ? 50.825 7.710 -52.576 1.00 86.94 536 SER A C 1
ATOM 4251 O O . SER A 1 536 ? 51.860 7.159 -52.945 1.00 86.94 536 SER A O 1
ATOM 4253 N N . ALA A 1 537 ? 50.760 8.418 -51.444 1.00 87.25 537 ALA A N 1
ATOM 4254 C CA . ALA A 1 537 ? 51.918 8.638 -50.582 1.00 87.25 537 ALA A CA 1
ATOM 4255 C C . ALA A 1 537 ? 52.475 7.326 -50.002 1.00 87.25 537 ALA A C 1
ATOM 4257 O O . ALA A 1 537 ? 53.688 7.188 -49.845 1.00 87.25 537 ALA A O 1
ATOM 4258 N N . TYR A 1 538 ? 51.609 6.352 -49.696 1.00 89.19 538 TYR A N 1
ATOM 4259 C CA . TYR A 1 538 ? 52.037 5.044 -49.207 1.00 89.19 538 TYR A CA 1
ATOM 4260 C C . TYR A 1 538 ? 52.724 4.201 -50.288 1.00 89.19 538 TYR A C 1
ATOM 4262 O O . TYR A 1 538 ? 53.762 3.606 -50.010 1.00 89.19 538 TYR A O 1
ATOM 4270 N N . MET A 1 539 ? 52.204 4.180 -51.521 1.00 86.62 539 MET A N 1
ATOM 4271 C CA . MET A 1 539 ? 52.812 3.437 -52.637 1.00 86.62 539 MET A CA 1
ATOM 4272 C C . MET A 1 539 ? 54.253 3.879 -52.910 1.00 86.62 539 MET A C 1
ATOM 4274 O O . MET A 1 539 ? 55.126 3.041 -53.124 1.00 86.62 539 MET A O 1
ATOM 4278 N N . GLU A 1 540 ? 54.536 5.181 -52.824 1.00 83.75 540 GLU A N 1
ATOM 4279 C CA . GLU A 1 540 ? 55.898 5.702 -52.994 1.00 83.75 540 GLU A CA 1
ATOM 4280 C C . GLU A 1 540 ? 56.878 5.204 -51.923 1.00 83.75 540 GLU A C 1
ATOM 4282 O O . GLU A 1 540 ? 58.077 5.069 -52.180 1.00 83.75 540 GLU A O 1
ATOM 4287 N N . VAL A 1 541 ? 56.384 4.914 -50.716 1.00 86.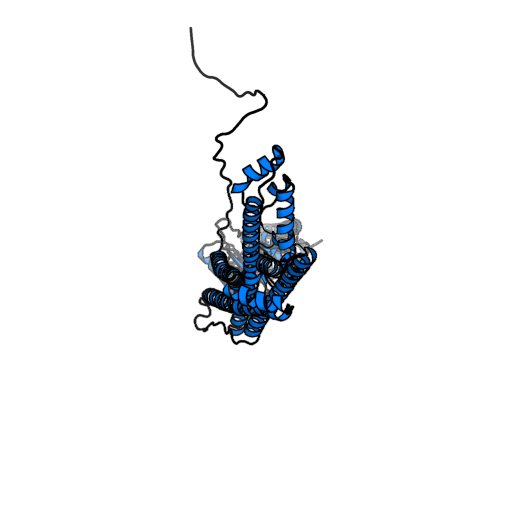25 541 VAL A N 1
ATOM 4288 C CA . VAL A 1 541 ? 57.214 4.432 -49.606 1.00 86.25 541 VAL A CA 1
ATOM 4289 C C . VAL A 1 541 ? 57.133 2.922 -49.406 1.00 86.25 541 VAL A C 1
ATOM 4291 O O . VAL A 1 541 ? 57.920 2.396 -48.621 1.00 86.25 541 VAL A O 1
ATOM 4294 N N . GLN A 1 542 ? 56.244 2.216 -50.113 1.00 86.75 542 GLN A N 1
ATOM 4295 C CA . GLN A 1 542 ? 55.897 0.806 -49.890 1.00 86.75 542 GLN A CA 1
ATOM 4296 C C . GLN A 1 542 ? 57.131 -0.105 -49.857 1.00 86.75 542 GLN A C 1
ATOM 4298 O O . GLN A 1 542 ? 57.295 -0.898 -48.932 1.00 86.75 542 GLN A O 1
ATOM 4303 N N . ASN A 1 543 ? 58.062 0.087 -50.796 1.00 87.38 543 ASN A N 1
ATOM 4304 C CA . ASN A 1 543 ? 59.306 -0.691 -50.885 1.00 87.38 543 ASN A CA 1
ATOM 4305 C C . ASN A 1 543 ? 60.283 -0.441 -49.719 1.00 87.38 543 ASN A C 1
ATOM 4307 O O . ASN A 1 543 ? 61.246 -1.182 -49.538 1.00 87.38 543 ASN A O 1
ATOM 4311 N N . MET A 1 544 ? 60.064 0.615 -48.934 1.00 90.31 544 MET A N 1
ATOM 4312 C CA . MET A 1 544 ? 60.874 0.991 -47.774 1.00 90.31 544 MET A CA 1
ATOM 4313 C C . MET A 1 544 ? 60.160 0.742 -46.441 1.00 90.31 544 MET A C 1
ATOM 4315 O O . MET A 1 544 ? 60.821 0.805 -45.405 1.00 90.31 544 MET A O 1
ATOM 4319 N N . VAL A 1 545 ? 58.852 0.453 -46.441 1.00 91.19 545 VAL A N 1
ATOM 4320 C CA . VAL A 1 545 ? 58.053 0.264 -45.216 1.00 91.19 545 VAL A CA 1
ATOM 4321 C C . VAL A 1 545 ? 58.665 -0.817 -44.339 1.00 91.19 545 VAL A C 1
ATOM 4323 O O . VAL A 1 545 ? 58.949 -0.559 -43.173 1.00 91.19 545 VAL A O 1
ATOM 4326 N N . GLU A 1 546 ? 58.959 -1.989 -44.900 1.00 91.00 546 GLU A N 1
ATOM 4327 C CA . GLU A 1 546 ? 59.550 -3.093 -44.138 1.00 91.00 546 GLU A CA 1
ATOM 4328 C C . GLU A 1 546 ? 60.910 -2.735 -43.540 1.00 91.00 546 GLU A C 1
ATOM 4330 O O . GLU A 1 546 ? 61.184 -3.064 -42.387 1.00 91.00 546 GLU A O 1
ATOM 4335 N N . GLN A 1 547 ? 61.738 -1.992 -44.279 1.00 91.75 547 GLN A N 1
ATOM 4336 C CA . GLN A 1 547 ? 63.014 -1.504 -43.761 1.00 91.75 547 GLN A CA 1
ATOM 4337 C C . GLN A 1 547 ? 62.797 -0.552 -42.576 1.00 91.75 547 GLN A C 1
ATOM 4339 O O . GLN A 1 547 ? 63.440 -0.704 -41.540 1.00 91.75 547 GLN A O 1
ATOM 4344 N N . ILE A 1 548 ? 61.888 0.417 -42.714 1.00 92.44 548 ILE A N 1
ATOM 4345 C CA . ILE A 1 548 ? 61.587 1.399 -41.665 1.00 92.44 548 ILE A CA 1
ATOM 4346 C C . ILE A 1 548 ? 61.030 0.691 -40.426 1.00 92.44 548 ILE A C 1
ATOM 4348 O O . ILE A 1 548 ? 61.504 0.928 -39.316 1.00 92.44 548 ILE A O 1
ATOM 4352 N N . LEU A 1 549 ? 60.059 -0.207 -40.600 1.00 94.56 549 LEU A N 1
ATOM 4353 C CA . LEU A 1 549 ? 59.451 -0.951 -39.500 1.00 94.56 549 LEU A CA 1
ATOM 4354 C C . LEU A 1 549 ? 60.468 -1.863 -38.812 1.00 94.56 549 LEU A C 1
ATOM 4356 O O . LEU A 1 549 ? 60.480 -1.926 -37.582 1.00 94.56 549 LEU A O 1
ATOM 4360 N N . ALA A 1 550 ? 61.354 -2.524 -39.560 1.00 92.12 550 ALA A N 1
ATOM 4361 C CA . ALA A 1 550 ? 62.429 -3.320 -38.980 1.00 92.12 550 ALA A CA 1
ATOM 4362 C C . ALA A 1 550 ? 63.350 -2.461 -38.101 1.00 92.12 550 ALA A C 1
ATOM 4364 O O . ALA A 1 550 ? 63.586 -2.824 -36.954 1.00 92.12 550 ALA A O 1
ATOM 4365 N N . GLU A 1 551 ? 63.814 -1.301 -38.575 1.00 92.06 551 GLU A N 1
ATOM 4366 C CA . GLU A 1 551 ? 64.675 -0.407 -37.782 1.00 92.06 551 GLU A CA 1
ATOM 4367 C C . GLU A 1 551 ? 63.972 0.155 -36.538 1.00 92.06 551 GLU A C 1
ATOM 4369 O O . GLU A 1 551 ? 64.552 0.201 -35.454 1.00 92.06 551 GLU A O 1
ATOM 4374 N N . VAL A 1 552 ? 62.703 0.547 -36.663 1.00 92.25 552 VAL A N 1
ATOM 4375 C CA . VAL A 1 552 ? 61.916 1.110 -35.554 1.00 92.25 552 VAL A CA 1
ATOM 4376 C C . VAL A 1 552 ? 61.655 0.073 -34.458 1.00 92.25 552 VAL A C 1
ATOM 4378 O O . VAL A 1 552 ? 61.659 0.418 -33.269 1.00 92.25 552 VAL A O 1
ATOM 4381 N N . THR A 1 553 ? 61.437 -1.185 -34.852 1.00 91.12 553 THR A N 1
ATOM 4382 C CA . THR A 1 553 ? 61.052 -2.282 -33.951 1.00 91.12 553 THR A CA 1
ATOM 4383 C C . THR A 1 553 ? 62.219 -3.135 -33.455 1.00 91.12 553 THR A C 1
ATOM 4385 O O . THR A 1 553 ? 62.002 -4.034 -32.639 1.00 91.12 553 THR A O 1
ATOM 4388 N N . LYS A 1 554 ? 63.461 -2.827 -33.863 1.00 86.69 554 LYS A N 1
ATOM 4389 C CA . LYS A 1 554 ? 64.668 -3.393 -33.243 1.00 86.69 554 LYS A CA 1
ATOM 4390 C C . LYS A 1 554 ? 64.665 -3.112 -31.735 1.00 86.69 554 LYS A C 1
ATOM 4392 O O . LYS A 1 554 ? 64.387 -1.987 -31.295 1.00 86.69 554 LYS A O 1
ATOM 4397 N N . ARG A 1 555 ? 64.917 -4.175 -30.968 1.00 58.81 555 ARG A N 1
ATOM 4398 C CA . ARG A 1 555 ? 64.985 -4.137 -29.503 1.00 58.81 555 ARG A CA 1
ATOM 4399 C C . ARG A 1 555 ? 66.180 -3.331 -29.032 1.00 58.81 555 ARG A C 1
ATOM 4401 O O . ARG A 1 555 ? 67.275 -3.556 -29.589 1.00 58.81 555 ARG A O 1
#

Foldseek 3Di:
DDDDDDDDDDDDDDDDDDDDDDDDDDPDDPDPPPPDPPLNVLVLVLLVVLLVLLLVLLVVLLVVCLDPVNLVVLLVCVVVVNNVVSLVSSLVSQLVSLCSLVVLLVSLLQSLQVVVCVQCCVPCVPDPQDDDCVPPLNVVLSVVLSVVSSVVLSVQLSQQLVVLLVVCVVVVHDSVSSSVSNSLSRLAGNVLVVVLVVLLVCLQQLHLCNVVDPLWDCVCNVVSCCCNPVVPHDDPVRSVVRSVSSSVSRSSVSSSQCSLQSSQLSSQSSSLVSVVSRCVSVVQDQQQKKKAKQAPPPPPDDPQCPVRHGDIDTGSAAWDQTNVRDTASFASGPVDDCSRRGNGPMGMDMHRHDPPPPPPPPPVCPVVNQVVVQQCVQLVLCVVPVAKKKWWAWPVRRGTDDIFTDDPPRDTDDDPVRLVLQQDLVTEIEMEMEDQLQAEDDLVNVVSQVPGNNYAKYKYAYNQGKIKMKGDFDPSDSVLLVLLLVLLLVVLVVCCVVVLAPPVLSVLCSRVLSVVLCVVLVRIDMDMDDGDPSVVSCVSCVVVSVVSSCRSNDD

pLDDT: mean 86.28, std 18.09, range [22.02, 98.44]

Sequence (555 aa):
MSMDRREAVYRRGDRMLSTFSSLINYSTPIAFAKEKSSDYERVERLVSTLEASVRAAFLRFVQTVQSDEAMREIAEFLGRGDVETALSVVDRHIARMAPVLSTVFDAAARDEVKSLADQVKSWAPSTGISFDPTNERAAALMRQNQLEFIREMQDSQRQSIRQALTQGLVDGSGPRGVAFSFRNAIGLTTQQEEAVRNYRRLLESGSREALGRDLRDRRYDRSIERASLAGEPLGGDQIDRMVDRYRQNAIKSRAETIAITETGRAISAARHEAFNQITEEVEIADDQIEREWKTHRDGRERPSHRNMQVRTVQGREAKFVTGNGVSMMRPHDPSGPSSEVIRCRCVQLMRIKKPEAKPQVAPEVSLKRLDDEARGAVLSAGQRDGFEHLGGYDRITREVLAQIDGSANNYVGFTDELEKKLRDPKSALVLHHNHPSSSSLSAQDLMMLNSYPGMHTVWAHGHNGSSYAAWEPKRLTEKVIVDTRKRVRRELERKVNTRKITPFNAKAVETHLVNLALERLGRMKYTAELRGDRASAYMEVQNMVEQILAEVTKR

Radius of gyration: 40.72 Å; chains: 1; bounding box: 104×92×100 Å

Secondary structure (DSSP, 8-state):
-------------------------------------HHHHHHHHHHHHHHHHHHHHHHHHHHHHTSHHHHHHHHHHHHTT-HHHHHHHHHHHHHHHTHHHHHHHHHHHHHHHHHHHHHHTTT-TT------TTSHHHHHHHHHHHHHHHHHHHHHHHHHHHHHHHHHHHTT--HHHHHHHHHHHTT--HHHHHHHHHHHHHHHTT-GGGGG-TTS-GGGHHHHHHHHHH--PPPHHHHHHHHHHHHHHHHHHHHHHHHHHHHHHHHHHHHHHHHHHHHHHTT--GGGEEEEEE---SS---HHHHTTTT-EEESSSPPEE-TT--EESSTT-TTS-HHHHTT---EEEEEE----------TT--HHHHHHHHHHHHHHHHHHHSS-EEEEEETTT-PEEEEEE-BTTTB-PPPHHHHHHHH-TT--EEEEEEETT-----HHHHHHHHH-TTEEEEEEEETTS-EEEEE--SS--HHHHHHHHHHHHHHHHHHHHTTSS-HHHHHHHHHHHHHHHHHHTTS-EEEEE--HHHHHHHHHHHHHHHHHHHHHH--